Protein AF-A0A8S2DL04-F1 (afdb_monomer)

Solvent-accessible surface area (backbone atoms only — not comparable to full-atom values): 40859 Å² total; per-residue (Å²): 112,76,73,66,74,73,72,70,82,90,78,88,75,96,74,98,77,87,83,86,64,68,66,62,54,50,51,50,52,52,52,53,51,53,51,52,54,52,54,53,57,69,63,68,76,79,78,85,86,90,77,90,86,86,89,85,89,82,87,86,84,92,84,82,91,87,90,90,87,79,90,90,74,87,80,88,84,87,83,90,81,90,86,80,87,82,92,84,90,87,78,89,78,91,78,89,85,78,92,87,80,89,79,88,88,79,88,88,86,88,81,89,84,90,82,88,82,88,86,83,88,82,92,86,86,88,84,88,90,82,91,80,90,82,92,87,90,85,88,90,88,86,84,90,87,88,87,92,79,94,74,87,81,74,82,76,82,76,87,74,77,80,76,74,65,74,46,57,68,41,47,37,36,76,43,90,58,68,36,15,45,42,25,48,36,35,68,74,29,34,59,56,75,44,52,71,66,60,46,42,52,44,54,49,53,39,44,75,42,42,34,32,30,39,37,47,31,40,54,33,57,73,35,31,23,33,34,46,51,19,52,41,52,64,72,68,63,63,61,75,90,70,48,40,42,34,38,29,49,41,48,66,60,84,56,86,69,31,33,47,52,40,53,66,22,52,55,53,44,48,52,54,42,29,61,40,27,72,40,81,52,34,50,30,42,26,39,53,50,76,47,97,90,45,61,62,64,51,38,39,53,38,56,34,46,40,33,78,67,56,44,19,78,44,37,25,40,14,73,58,53,64,64,58,54,50,47,42,37,48,49,12,66,76,69,77,48,58,50,59,44,31,40,41,36,72,36,26,97,94,40,50,60,60,66,75,64,54,39,53,69,47,33,74,74,74,32,36,15,29,34,29,32,49,38,35,60,82,50,57,46,52,58,69,50,74,94,45,83,46,82,88,38,66,48,57,40,92,92,24,58,70,50,37,52,50,50,72,35,74,66,28,46,57,49,47,56,53,46,58,58,48,38,57,52,16,58,75,68,76,43,50,41,44,21,48,39,44,25,57,49,59,61,41,76,72,46,33,22,42,32,43,73,63,91,48,63,66,54,45,55,52,51,62,56,11,65,69,49,43,69,73,66,38,58,75,57,46,43,68,65,49,72,48,62,95,84,58,48,69,68,53,51,54,51,34,42,54,54,49,44,68,66,28,30,43,92,78,31,77,95,44,42,69,62,20,45,52,49,35,51,54,38,47,55,29,45,56,41,64,63,39,74,65,49,28,53,50,39,73,75,40,42,70,60,54,43,42,70,46,51,82,68,74,89,76,66,86,67,78,79,58,71,65,69,79,38,82,83,63,38,67,56,92,34,70,46,89,53,4,41,31,42,44,50,29,54,47,55,50,53,53,48,52,57,31,55,77,53,49,99,61,95,70,87,73,86,74,67,55,66,51,52,85,84,54,51,54,82,82,32,46,49,54,22,51,64,47,46,65,65,47,71,76,60,52,79,50,73,83,58,45,88,54,69,58,82,77,38,92,44,80,66,52,22,52,49,34,53,49,49,28,45,51,39,25,57,47,54,49,47,54,52,28,71,68,73,81

Organism: NCBI:txid1234261

Sequence (678 aa):
MAQFFHSYPKYHGNNFTRYTNEYEMQKQCTQYINEQLKQQRNKCSHVTSYSLSSELKLPVPFQTITSIHKTLSSSYLTKSTDTSLPIGLLSHSDSLNNHKHFQLFSNHVQTAQVASNDNIYFHVIPSASTLAGTIVPLPPSSSTPTATTTLTTYNTFDQQSSRTMACFHKNLGRNGLRVSQFGLGTWVTFGGQISDDAAEELITTAYENGINLFDTAEVYAAGKAEITLGKVLKKKKWRRSSYIVCTKLYWGGKAETEKGLSRKHIIEGLRASLERLQLEYVDIVFANKPDPTVPMEEIVRSFTQVINMNMTFYWGTSRWSPMEIMEAYSVARQFNLIPPICEQAEYHLFQRDKVEVHLPEIFSKIGIGTMTWSPLACGLLSGKYDDGVPLHSRAALKGYGWLKDKILNEEGRKQQEKLRELALIASKLDCTLAQLAIAWCLKNENVHCVLLGVSSVEQLYENLNSIQRLSNIVMRCHYDVLGVTETANNAELTKAYRKLALQWHPDKNLDQIQEAKKRFLEIQAAYEVLTDPRERAWYDQHRDVMLKRGDGGDYQDDVINIYPFFTASCYQGYNDSENGFYTVYDNLFKRITEQDLSSNSTDKVIDIPCFGKSDSDYEQAIGPFYAYWTNYCTLRSYVWVEEHDTRDATDRRVRRLMEQENKKARDKAKKERNDEIR

Nearest PDB structures (foldseek):
  3eb4-assembly1_A  TM=9.921E-01  e=8.378E-46  Rattus norvegicus
  3eb3-assembly1_A  TM=9.921E-01  e=1.223E-45  Rattus norvegicus
  7wf3-assembly1_C  TM=9.874E-01  e=1.143E-43  Homo sapiens
  8hw0-assembly1_A  TM=9.859E-01  e=7.431E-36  Devosia
  6ci1-assembly1_H  TM=9.772E-01  e=9.290E-33  Rattus norvegicus

pLDDT: mean 71.5, std 26.98, range [21.56, 98.94]

InterPro domains:
  IPR001623 DnaJ domain [PF00226] (478-540)
  IPR001623 DnaJ domain [PR00625] (479-497)
  IPR001623 DnaJ domain [PR00625] (497-512)
  IPR001623 DnaJ domain [PR00625] (515-535)
  IPR001623 DnaJ domain [PR00625] (535-554)
  IPR001623 DnaJ domain [PS50076] (477-543)
  IPR001623 DnaJ domain [SM00271] (476-535)
  IPR001623 DnaJ domain [cd06257] (477-532)
  IPR005399 Potassium channel, voltage-dependent, beta subunit, KCNAB-related [PR01577] (276-286)
  IPR005399 Potassium channel, voltage-dependent, beta subunit, KCNAB-related [PR01577] (327-346)
  IPR005399 Potassium channel, voltage-dependent, beta subunit, KCNAB-related [PR01577] (372-378)
  IPR005399 Potassium channel, voltage-dependent, beta subunit, KCNAB-related [PR01577] (400-412)
  IPR005399 Potassium channel, voltage-dependent, beta subunit, KCNAB-related [PR01577] (426-438)
  IPR005399 Potassium channel, voltage-dependent, beta subunit, KCNAB-related [PR01577] (439-452)
  IPR005399 Potassium channel, voltage-dependent, beta subunit, KCNAB-related [PTHR43150] (151-474)
  IPR005400 Potassium channel, voltage-dependent, beta subunit, KCNAB1 [PR01578] (386-399)
  IPR005400 Potassium channel, voltage-dependent, beta subunit, KCNAB1 [PR01578] (413-428)
  IPR005400 Potassium channel, voltage-dependent, beta subunit, KCNAB1 [PR01578] (453-463)
  IPR005983 Potassium channel, voltage-dependent, beta subunit, KCNAB [TIGR01293] (169-473)
  IPR023210 NADP-dependent oxidoreductase domain [PF00248] (183-467)

Foldseek 3Di:
DVVVVVPDDDDDDDDDDDDDDVVVVVVVVVVVVVVVVVVVVVVVPPDDDDDDDDDDDDDDDDDDDDDDDDDDDDDDDDDDDDDDDDDDDDDDDYDDDDDDDDDDDDDDDDDDDDDDDDDDDDDDDDDDDDDDDDDDDDDDDDDDDDDDDDDDDDDDDDDDDDPQQAFDWDDQFPDPDIFGQAAAELACAALHLADLVQVLVQVVLCVSSPGQHYEEECPRNNLRSLLSQLVSCVVVVPDPVRHAYEYEFAANDDDPQCGHQALSNLVVRLVSSCVSSVHQAGAEYEHQAHHPPDDLLRNQVSQQVCCVVVNYVFYAYEHDFLVSLVVNVVSCVVVVTGHHQEYEYEDWPPDHCCPPPGCPVVSVVPRHAYEYEPLCVQVLQQLPALVHDDCSGPCNDPPNVVVSCCCPDPVVNVSSVVSVVLQVVCVVLVAGSLLVSLLVCSLPVRHNYYHDYDNGVVSVVNNSCSVVSLVVQQQDQLCVLLVHDLPDDLVSLVVSLVVQLVVLPLVVCVVPNPVSVVSNVSSVVSSVQCNDPVSSVVCVVCVCVRNCVSPVDDDPPPPPPCVVVVDPVQADDCFCPCRHPQNSVQVVVVVLVVVQVVQDDDPPPDDAAGCDGPPDDCVPGVVSNCVDQLVDFRNHQQLVQQPDDLVPQPDPVSSVVSVVVSVVSRVVVRVVVSVVRD

Mean predicted aligned error: 21.55 Å

Structure (mmCIF, N/CA/C/O backbone):
data_AF-A0A8S2DL04-F1
#
_entry.id   AF-A0A8S2DL04-F1
#
loop_
_atom_site.group_PDB
_atom_site.id
_atom_site.type_symbol
_atom_site.label_atom_id
_atom_site.label_alt_id
_atom_site.label_comp_id
_atom_site.label_asym_id
_atom_site.label_entity_id
_atom_site.label_seq_id
_atom_site.pdbx_PDB_ins_code
_atom_site.Cartn_x
_atom_site.Cartn_y
_atom_site.Cartn_z
_atom_site.occupancy
_atom_site.B_iso_or_equiv
_atom_site.auth_seq_id
_atom_site.auth_comp_id
_atom_site.auth_asym_id
_atom_site.auth_atom_id
_atom_site.pdbx_PDB_model_num
ATOM 1 N N . MET A 1 1 ? -19.534 -20.051 -30.043 1.00 33.03 1 MET A N 1
ATOM 2 C CA . MET A 1 1 ? -19.130 -21.475 -30.101 1.00 33.03 1 MET A CA 1
ATOM 3 C C . MET A 1 1 ? -20.268 -22.425 -29.745 1.00 33.03 1 MET A C 1
ATOM 5 O O . MET A 1 1 ? -20.576 -23.248 -30.589 1.00 33.03 1 MET A O 1
ATOM 9 N N . ALA A 1 2 ? -20.939 -22.305 -28.589 1.00 32.12 2 ALA A N 1
ATOM 10 C CA . ALA A 1 2 ? -22.003 -23.243 -28.172 1.00 32.12 2 ALA A CA 1
ATOM 11 C C . ALA A 1 2 ? -23.079 -23.548 -29.248 1.00 32.12 2 ALA A C 1
ATOM 13 O O . ALA A 1 2 ? -23.412 -24.706 -29.470 1.00 32.12 2 ALA A O 1
ATOM 14 N N . GLN A 1 3 ? -23.551 -22.540 -29.994 1.00 33.97 3 GLN A N 1
ATOM 15 C CA . GLN A 1 3 ? -24.534 -22.726 -31.080 1.00 33.97 3 GLN A CA 1
ATOM 16 C C . GLN A 1 3 ? -24.021 -23.530 -32.298 1.00 33.97 3 GLN A C 1
ATOM 18 O O . GLN A 1 3 ? -24.827 -24.092 -33.035 1.00 33.97 3 GLN A O 1
ATOM 23 N N . PHE A 1 4 ? -22.703 -23.616 -32.513 1.00 37.56 4 PHE A N 1
ATOM 24 C CA . PHE A 1 4 ? -22.109 -24.363 -33.635 1.00 37.56 4 PHE A CA 1
ATOM 25 C C . PHE A 1 4 ? -22.164 -25.881 -33.401 1.00 37.56 4 PHE A C 1
ATOM 27 O O . PHE A 1 4 ? -22.441 -26.645 -34.319 1.00 37.56 4 PHE A O 1
ATOM 34 N N . PHE A 1 5 ? -21.993 -26.323 -32.151 1.00 40.88 5 PHE A N 1
ATOM 35 C CA . PHE A 1 5 ? -22.109 -27.739 -31.782 1.00 40.88 5 PHE A CA 1
ATOM 36 C C . PHE A 1 5 ? -23.557 -28.250 -31.752 1.00 40.88 5 PHE A C 1
ATOM 38 O O . PHE A 1 5 ? -23.777 -29.456 -31.778 1.00 40.88 5 PHE A O 1
ATOM 45 N N . HIS A 1 6 ? -24.548 -27.355 -31.723 1.00 38.03 6 HIS A N 1
ATOM 46 C CA . HIS A 1 6 ? -25.963 -27.720 -31.602 1.00 38.03 6 HIS A CA 1
ATOM 47 C C . HIS A 1 6 ? -26.675 -27.960 -32.950 1.00 38.03 6 HIS A C 1
ATOM 49 O O . HIS A 1 6 ? -27.868 -28.249 -32.964 1.00 38.03 6 HIS A O 1
ATOM 55 N N . SER A 1 7 ? -25.976 -27.806 -34.082 1.00 36.38 7 SER A N 1
ATOM 56 C CA . SER A 1 7 ? -26.577 -27.789 -35.429 1.00 36.38 7 SER A CA 1
ATOM 57 C C . SER A 1 7 ? -26.006 -28.817 -36.423 1.00 36.38 7 SER A C 1
ATOM 59 O O . SER A 1 7 ? -26.417 -28.827 -37.582 1.00 36.38 7 SER A O 1
ATOM 61 N N . TYR A 1 8 ? -25.127 -29.730 -35.987 1.00 32.91 8 TYR A N 1
ATOM 62 C CA . TYR A 1 8 ? -24.640 -30.839 -36.823 1.00 32.91 8 TYR A CA 1
ATOM 63 C C . TYR A 1 8 ? -25.466 -32.129 -36.621 1.00 32.91 8 TYR A C 1
ATOM 65 O O . TYR A 1 8 ? -25.632 -32.572 -35.482 1.00 32.91 8 TYR A O 1
ATOM 73 N N . PRO A 1 9 ? -25.986 -32.763 -37.693 1.00 35.41 9 PRO A N 1
ATOM 74 C CA . PRO A 1 9 ? -26.847 -33.939 -37.577 1.00 35.41 9 PRO A CA 1
ATOM 75 C C . PRO A 1 9 ? -26.069 -35.216 -37.225 1.00 35.41 9 PRO A C 1
ATOM 77 O O . PRO A 1 9 ? -24.991 -35.482 -37.757 1.00 35.41 9 PRO A O 1
ATOM 80 N N . LYS A 1 10 ? -26.666 -36.053 -36.365 1.00 39.06 10 LYS A N 1
ATOM 81 C CA . LYS A 1 10 ? -26.153 -37.384 -36.005 1.00 39.06 10 LYS A CA 1
ATOM 82 C C . LYS A 1 10 ? -26.121 -38.308 -37.229 1.00 39.06 10 LYS A C 1
ATOM 84 O O . LYS A 1 10 ? -27.174 -38.746 -37.685 1.00 39.06 10 LYS A O 1
ATOM 89 N N . TYR A 1 11 ? -24.930 -38.693 -37.683 1.00 27.62 11 TYR A N 1
ATOM 90 C CA . TYR A 1 11 ? -24.753 -39.884 -38.517 1.00 27.62 11 TYR A CA 1
ATOM 91 C C . TYR A 1 11 ? -24.357 -41.076 -37.639 1.00 27.62 11 TYR A C 1
ATOM 93 O O . TYR A 1 11 ? -23.286 -41.089 -37.036 1.00 27.62 11 TYR A O 1
ATOM 101 N N . HIS A 1 12 ? -25.233 -42.080 -37.568 1.00 34.00 12 HIS A N 1
ATOM 102 C CA . HIS A 1 12 ? -24.894 -43.395 -37.024 1.00 34.00 12 HIS A CA 1
ATOM 103 C C . HIS A 1 12 ? -24.076 -44.185 -38.055 1.00 34.00 12 HIS A C 1
ATOM 105 O O . HIS A 1 12 ? -24.469 -44.270 -39.216 1.00 34.00 12 HIS A O 1
ATOM 111 N N . GLY A 1 13 ? -22.981 -44.814 -37.626 1.00 28.06 13 GLY A N 1
ATOM 112 C CA . GLY A 1 13 ? -22.209 -45.734 -38.464 1.00 28.06 13 GLY A CA 1
ATOM 113 C C . GLY A 1 13 ? -20.837 -46.043 -37.872 1.00 28.06 13 GLY A C 1
ATOM 114 O O . GLY A 1 13 ? -20.024 -45.144 -37.686 1.00 28.06 13 GLY A O 1
ATOM 115 N N . ASN A 1 14 ? -20.581 -47.316 -37.566 1.00 36.84 14 ASN A N 1
ATOM 116 C CA . ASN A 1 14 ? -19.308 -47.774 -37.007 1.00 36.84 14 ASN A CA 1
ATOM 117 C C . ASN A 1 14 ? -18.129 -47.453 -37.939 1.00 36.84 14 ASN A C 1
ATOM 119 O O . ASN A 1 14 ? -18.107 -47.951 -39.060 1.00 36.84 14 ASN A O 1
ATOM 123 N N . ASN A 1 15 ? -17.127 -46.719 -37.440 1.00 27.81 15 ASN A N 1
ATOM 124 C CA . ASN A 1 15 ? -15.701 -47.015 -37.645 1.00 27.81 15 ASN A CA 1
ATOM 125 C C . ASN A 1 15 ? -14.818 -46.089 -36.791 1.00 27.81 15 ASN A C 1
ATOM 127 O O . ASN A 1 15 ? -14.624 -44.916 -37.099 1.00 27.81 15 ASN A O 1
ATOM 131 N N . PHE A 1 16 ? -14.241 -46.639 -35.722 1.00 36.97 16 PHE A N 1
ATOM 132 C CA . PHE A 1 16 ? -13.226 -45.965 -34.912 1.00 36.97 16 PHE A CA 1
ATOM 133 C C . PHE A 1 16 ? -11.864 -46.056 -35.622 1.00 36.97 16 PHE A C 1
ATOM 135 O O . PHE A 1 16 ? -11.156 -47.050 -35.469 1.00 36.97 16 PHE A O 1
ATOM 142 N N . THR A 1 17 ? -11.466 -45.051 -36.413 1.00 32.38 17 THR A N 1
ATOM 143 C CA . THR A 1 17 ? -10.036 -44.815 -36.719 1.00 32.38 17 THR A CA 1
ATOM 144 C C . THR A 1 17 ? -9.734 -43.446 -37.343 1.00 32.38 17 THR A C 1
ATOM 146 O O . THR A 1 17 ? -10.449 -42.975 -38.218 1.00 32.38 17 THR A O 1
ATOM 149 N N . ARG A 1 18 ? -8.559 -42.918 -36.962 1.00 32.44 18 ARG A N 1
ATOM 150 C CA . ARG A 1 18 ? -7.833 -41.722 -37.448 1.00 32.44 18 ARG A CA 1
ATOM 151 C C . ARG A 1 18 ? -8.293 -40.333 -36.975 1.00 32.44 18 ARG A C 1
ATOM 153 O O . ARG A 1 18 ? -9.427 -39.904 -37.126 1.00 32.44 18 ARG A O 1
ATOM 160 N N . TYR A 1 19 ? -7.294 -39.639 -36.432 1.00 35.19 19 TYR A N 1
ATOM 161 C CA . TYR A 1 19 ? -7.301 -38.287 -35.886 1.00 35.19 19 TYR A CA 1
ATOM 162 C C . TYR A 1 19 ? -7.031 -37.202 -36.949 1.00 35.19 19 TYR A C 1
ATOM 164 O O . TYR A 1 19 ? -6.568 -37.487 -38.052 1.00 35.19 19 TYR A O 1
ATOM 172 N N . THR A 1 20 ? -7.193 -35.948 -36.503 1.00 41.56 20 THR A N 1
ATOM 173 C CA . THR A 1 20 ? -6.526 -34.713 -36.975 1.00 41.56 20 THR A CA 1
ATOM 174 C C . THR A 1 20 ? -6.777 -34.233 -38.408 1.00 41.56 20 THR A C 1
ATOM 176 O O . THR A 1 20 ? -6.097 -34.646 -39.341 1.00 41.56 20 THR A O 1
ATOM 179 N N . ASN A 1 21 ? -7.576 -33.163 -38.524 1.00 40.56 21 ASN A N 1
ATOM 180 C CA . ASN A 1 21 ? -7.092 -31.948 -39.189 1.00 40.56 21 ASN A CA 1
ATOM 181 C C . ASN A 1 21 ? -7.724 -30.679 -38.573 1.00 40.56 21 ASN A C 1
ATOM 183 O O . ASN A 1 21 ? -8.775 -30.205 -38.998 1.00 40.56 21 ASN A O 1
ATOM 187 N N . GLU A 1 22 ? -7.076 -30.142 -37.539 1.00 42.78 22 GLU A N 1
ATOM 188 C CA . GLU A 1 22 ? -7.532 -28.976 -36.763 1.00 42.78 22 GLU A CA 1
ATOM 189 C C . GLU A 1 22 ? -7.658 -27.700 -37.622 1.00 42.78 22 GLU A C 1
ATOM 191 O O . GLU A 1 22 ? -8.554 -26.881 -37.413 1.00 42.78 22 GLU A O 1
ATOM 196 N N . TYR A 1 23 ? -6.829 -27.597 -38.667 1.00 41.47 23 TYR A N 1
ATOM 197 C CA . TYR A 1 23 ? -6.848 -26.527 -39.666 1.00 41.47 23 TYR A CA 1
ATOM 198 C C . TYR A 1 23 ? -8.182 -26.437 -40.421 1.00 41.47 23 TYR A C 1
ATOM 200 O O . TYR A 1 23 ? -8.726 -25.349 -40.611 1.00 41.47 23 TYR A O 1
ATOM 208 N N . GLU A 1 24 ? -8.756 -27.577 -40.813 1.00 48.69 24 GLU A N 1
ATOM 209 C CA . GLU A 1 24 ? -9.993 -27.582 -41.600 1.00 48.69 24 GLU A CA 1
ATOM 210 C C . GLU A 1 24 ? -11.218 -27.272 -40.719 1.00 48.69 24 GLU A C 1
ATOM 212 O O . GLU A 1 24 ? -12.177 -26.653 -41.182 1.00 48.69 24 GLU A O 1
ATOM 217 N N . MET A 1 25 ? -11.136 -27.577 -39.416 1.00 47.91 25 MET A N 1
ATOM 218 C CA . MET A 1 25 ? -12.103 -27.124 -38.411 1.00 47.91 25 MET A CA 1
ATOM 219 C C . MET A 1 25 ? -12.042 -25.599 -38.217 1.00 47.91 25 MET A C 1
ATOM 221 O O . MET A 1 25 ? -13.078 -24.933 -38.228 1.00 47.91 25 MET A O 1
ATOM 225 N N . GLN A 1 26 ? -10.836 -25.024 -38.099 1.00 46.25 26 GLN A N 1
ATOM 226 C CA . GLN A 1 26 ? -10.651 -23.568 -38.016 1.00 46.25 26 GLN A CA 1
ATOM 227 C C . GLN A 1 26 ? -11.202 -22.864 -39.259 1.00 46.25 26 GLN A C 1
ATOM 229 O O . GLN A 1 26 ? -11.947 -21.895 -39.134 1.00 46.25 26 GLN A O 1
ATOM 234 N N . LYS A 1 27 ? -10.914 -23.391 -40.451 1.00 54.50 27 LYS A N 1
ATOM 235 C CA . LYS A 1 27 ? -11.396 -22.864 -41.732 1.00 54.50 27 LYS A CA 1
ATOM 236 C C . LYS A 1 27 ? -12.926 -22.857 -41.821 1.00 54.50 27 LYS A C 1
ATOM 238 O O . LYS A 1 27 ? -13.498 -21.826 -42.171 1.00 54.50 27 LYS A O 1
ATOM 243 N N . GLN A 1 28 ? -13.595 -23.947 -41.428 1.00 52.25 28 GLN A N 1
ATOM 244 C CA . GLN A 1 28 ? -15.063 -24.011 -41.365 1.00 52.25 28 GLN A CA 1
ATOM 245 C C . GLN A 1 28 ? -15.648 -23.029 -40.334 1.00 52.25 28 GLN A C 1
ATOM 247 O O . GLN A 1 28 ? -16.600 -22.311 -40.646 1.00 52.25 28 GLN A O 1
ATOM 252 N N . CYS A 1 29 ? -15.049 -22.918 -39.144 1.00 46.91 29 CYS A N 1
ATOM 253 C CA . CYS A 1 29 ? -15.437 -21.924 -38.137 1.00 46.91 29 CYS A CA 1
ATOM 254 C C . CYS A 1 29 ? -15.291 -20.482 -38.653 1.00 46.91 29 CYS A C 1
ATOM 256 O O . CYS A 1 29 ? -16.207 -19.675 -38.491 1.00 46.91 29 CYS A O 1
ATOM 258 N N . THR A 1 30 ? -14.181 -20.148 -39.317 1.00 55.09 30 THR A N 1
ATOM 259 C CA . THR A 1 30 ? -13.961 -18.827 -39.928 1.00 55.09 30 THR A CA 1
ATOM 260 C C . THR A 1 30 ? -14.984 -18.537 -41.026 1.00 55.09 30 THR A C 1
ATOM 262 O O . THR A 1 30 ? -15.490 -17.418 -41.117 1.00 55.09 30 THR A O 1
ATOM 265 N N . GLN A 1 31 ? -15.333 -19.533 -41.842 1.00 55.84 31 GLN A N 1
ATOM 266 C CA . GLN A 1 31 ? -16.331 -19.394 -42.902 1.00 55.84 31 GLN A CA 1
ATOM 267 C C . GLN A 1 31 ? -17.732 -19.130 -42.319 1.00 55.84 31 GLN A C 1
ATOM 269 O O . GLN A 1 31 ? -18.379 -18.159 -42.710 1.00 55.84 31 GLN A O 1
ATOM 274 N N . TYR A 1 32 ? -18.137 -19.892 -41.296 1.00 53.44 32 TYR A N 1
ATOM 275 C CA . TYR A 1 32 ? -19.399 -19.699 -40.572 1.00 53.44 32 TYR A CA 1
ATOM 276 C C . TYR A 1 32 ? -19.493 -18.318 -39.898 1.00 53.44 32 TYR A C 1
ATOM 278 O O . TYR A 1 32 ? -20.500 -17.623 -40.035 1.00 53.44 32 TYR A O 1
ATOM 286 N N . ILE A 1 33 ? -18.432 -17.872 -39.213 1.00 52.84 33 ILE A N 1
ATOM 287 C CA . ILE A 1 33 ? -18.383 -16.542 -38.578 1.00 52.84 33 ILE A CA 1
ATOM 288 C C . ILE A 1 33 ? -18.547 -15.429 -39.624 1.00 52.84 33 ILE A C 1
ATOM 290 O O . ILE A 1 33 ? -19.311 -14.487 -39.408 1.00 52.84 33 ILE A O 1
ATOM 294 N N . ASN A 1 34 ? -17.888 -15.549 -40.779 1.00 56.09 34 ASN A N 1
ATOM 295 C CA . ASN A 1 34 ? -18.002 -14.568 -41.858 1.00 56.09 34 ASN A CA 1
ATOM 296 C C . ASN A 1 34 ? -19.414 -14.509 -42.465 1.00 56.09 34 ASN A C 1
ATOM 298 O O . ASN A 1 34 ? -19.890 -13.415 -42.774 1.00 56.09 34 ASN A O 1
ATOM 302 N N . GLU A 1 35 ? -20.120 -15.636 -42.594 1.00 61.12 35 GLU A N 1
ATOM 303 C CA . GLU A 1 35 ? -21.521 -15.636 -43.037 1.00 61.12 35 GLU A CA 1
ATOM 304 C C . GLU A 1 35 ? -22.463 -15.002 -42.006 1.00 61.12 35 GLU A C 1
ATOM 306 O O . GLU A 1 35 ? -23.306 -14.181 -42.377 1.00 61.12 35 GLU A O 1
ATOM 311 N N . GLN A 1 36 ? -22.279 -15.285 -40.714 1.00 58.19 36 GLN A N 1
ATOM 312 C CA . GLN A 1 36 ? -23.066 -14.660 -39.644 1.00 58.19 36 GLN A CA 1
ATOM 313 C C . GLN A 1 36 ? -22.851 -13.138 -39.583 1.00 58.19 36 GLN A C 1
ATOM 315 O O . GLN A 1 36 ? -23.815 -12.378 -39.477 1.00 58.19 36 GLN A O 1
ATOM 320 N N . LEU A 1 37 ? -21.612 -12.662 -39.753 1.00 52.47 37 LEU A N 1
ATOM 321 C CA . LEU A 1 37 ? -21.303 -11.229 -39.864 1.00 52.47 37 LEU A CA 1
ATOM 322 C C . LEU A 1 37 ? -21.933 -10.583 -41.112 1.00 52.47 37 LEU A C 1
ATOM 324 O O . LEU A 1 37 ? -22.337 -9.418 -41.075 1.00 52.47 37 LEU A O 1
ATOM 328 N N . LYS A 1 38 ? -22.066 -11.334 -42.212 1.00 58.38 38 LYS A N 1
ATOM 329 C CA . LYS A 1 38 ? -22.737 -10.882 -43.441 1.00 58.38 38 LYS A CA 1
ATOM 330 C C . LYS A 1 38 ? -24.256 -10.769 -43.248 1.00 58.38 38 LYS A C 1
ATOM 332 O O . LYS A 1 38 ? -24.848 -9.778 -43.669 1.00 58.38 38 LYS A O 1
ATOM 337 N N . GLN A 1 39 ? -24.876 -11.720 -42.545 1.00 53.50 39 GLN A N 1
ATOM 338 C CA . GLN A 1 39 ? -26.296 -11.655 -42.173 1.00 53.50 39 GLN A CA 1
ATOM 339 C C . GLN A 1 39 ? -26.592 -10.528 -41.168 1.00 53.50 39 GLN A C 1
ATOM 341 O O . GLN A 1 39 ? -27.602 -9.841 -41.308 1.00 53.50 39 GLN A O 1
ATOM 346 N N . GLN A 1 40 ? -25.705 -10.291 -40.196 1.00 46.62 40 GLN A N 1
ATOM 347 C CA . GLN A 1 40 ? -25.783 -9.155 -39.264 1.00 46.62 40 GLN A CA 1
ATOM 348 C C . GLN A 1 40 ? -25.725 -7.809 -40.007 1.00 46.62 40 GLN A C 1
ATOM 350 O O . GLN A 1 40 ? -26.590 -6.958 -39.805 1.00 46.62 40 GLN A O 1
ATOM 355 N N . ARG A 1 41 ? -24.778 -7.633 -40.943 1.00 46.00 41 ARG A N 1
ATOM 356 C CA . ARG A 1 41 ? -24.684 -6.411 -41.768 1.00 46.00 41 ARG A CA 1
ATOM 357 C C . ARG A 1 41 ? -25.958 -6.121 -42.566 1.00 46.00 41 ARG A C 1
ATOM 359 O O . ARG A 1 41 ? -26.381 -4.971 -42.602 1.00 46.00 41 ARG A O 1
ATOM 366 N N . ASN A 1 42 ? -26.598 -7.148 -43.125 1.00 45.66 42 ASN A N 1
ATOM 367 C CA . ASN A 1 42 ? -27.855 -6.998 -43.868 1.00 45.66 42 ASN A CA 1
ATOM 368 C C . ASN A 1 42 ? -29.079 -6.701 -42.975 1.00 45.66 42 ASN A C 1
ATOM 370 O O . ASN A 1 42 ? -30.114 -6.289 -43.490 1.00 45.66 42 ASN A O 1
ATOM 374 N N . LYS A 1 43 ? -28.991 -6.897 -41.650 1.00 44.66 43 LYS A N 1
ATOM 375 C CA . LYS A 1 43 ? -30.048 -6.496 -40.699 1.00 44.66 43 LYS A CA 1
ATOM 376 C C . LYS A 1 43 ? -29.929 -5.032 -40.263 1.00 44.66 43 LYS A C 1
ATOM 378 O O . LYS A 1 43 ? -30.946 -4.411 -39.972 1.00 44.66 43 LYS A O 1
ATOM 383 N N . CYS A 1 44 ? -28.726 -4.455 -40.267 1.00 37.44 44 CYS A N 1
ATOM 384 C CA . CYS A 1 44 ? -28.509 -3.057 -39.874 1.00 37.44 44 CYS A CA 1
ATOM 385 C C . CYS A 1 44 ? -28.832 -2.025 -40.974 1.00 37.44 44 CYS A C 1
ATOM 387 O O . CYS A 1 44 ? -28.818 -0.830 -40.701 1.00 37.44 44 CYS A O 1
ATOM 389 N N . SER A 1 45 ? -29.147 -2.446 -42.204 1.00 37.00 45 SER A N 1
ATOM 390 C CA . SER A 1 45 ? -29.443 -1.553 -43.340 1.00 37.00 45 SER A CA 1
ATOM 391 C C . SER A 1 45 ? -30.897 -1.043 -43.418 1.00 37.00 45 SER A C 1
ATOM 393 O O . SER A 1 45 ? -31.295 -0.486 -44.440 1.00 37.00 45 SER A O 1
ATOM 395 N N . HIS A 1 46 ? -31.705 -1.227 -42.367 1.00 36.94 46 HIS A N 1
ATOM 396 C CA . HIS A 1 46 ? -33.133 -0.868 -42.337 1.00 36.94 46 HIS A CA 1
ATOM 397 C C . HIS A 1 46 ? -33.539 0.028 -41.150 1.00 36.94 46 HIS A C 1
ATOM 399 O O . HIS A 1 46 ? -34.605 -0.143 -40.565 1.00 36.94 46 HIS A O 1
ATOM 405 N N . VAL A 1 47 ? -32.721 1.036 -40.829 1.00 31.05 47 VAL A N 1
ATOM 406 C CA . VAL A 1 47 ? -33.154 2.192 -40.022 1.00 31.05 47 VAL A CA 1
ATOM 407 C C . VAL A 1 47 ? -32.673 3.479 -40.694 1.00 31.05 47 VAL A C 1
ATOM 409 O O . VAL A 1 47 ? -31.473 3.694 -40.848 1.00 31.05 47 VAL A O 1
ATOM 412 N N . THR A 1 48 ? -33.609 4.333 -41.110 1.00 28.91 48 THR A N 1
ATOM 413 C CA . THR A 1 48 ? -33.337 5.591 -41.825 1.00 28.91 48 THR A CA 1
ATOM 414 C C . THR A 1 48 ? -33.983 6.804 -41.159 1.00 28.91 48 THR A C 1
ATOM 416 O O . THR A 1 48 ? -35.146 6.742 -40.768 1.00 28.91 48 THR A O 1
ATOM 419 N N . SER A 1 49 ? -33.274 7.936 -41.260 1.00 26.33 49 SER A N 1
ATOM 420 C CA . SER A 1 49 ? -33.754 9.336 -41.323 1.00 26.33 49 SER A CA 1
ATOM 421 C C . SER A 1 49 ? -33.933 10.178 -40.038 1.00 26.33 49 SER A C 1
ATOM 423 O O . SER A 1 49 ? -34.381 9.693 -39.008 1.00 26.33 49 SER A O 1
ATOM 425 N N . TYR A 1 50 ? -33.620 11.479 -40.214 1.00 24.41 50 TYR A N 1
ATOM 426 C CA . TYR A 1 50 ? -33.702 12.652 -39.312 1.00 24.41 50 TYR A CA 1
ATOM 427 C C . TYR A 1 50 ? -32.697 12.743 -38.137 1.00 24.41 50 TYR A C 1
ATOM 429 O O . TYR A 1 50 ? -32.533 11.788 -37.393 1.00 24.41 50 TYR A O 1
ATOM 437 N N . SER A 1 51 ? -32.025 13.875 -37.856 1.00 24.22 51 SER A N 1
ATOM 438 C CA . SER A 1 51 ? -31.649 15.068 -38.658 1.00 24.22 51 SER A CA 1
ATOM 439 C C . SER A 1 51 ? -30.585 15.902 -37.902 1.00 24.22 51 SER A C 1
ATOM 441 O O . SER A 1 51 ? -30.571 15.862 -36.680 1.00 24.22 51 SER A O 1
ATOM 443 N N . LEU A 1 52 ? -29.747 16.653 -38.643 1.00 23.92 52 LEU A N 1
ATOM 444 C CA . LEU A 1 52 ? -28.774 17.716 -38.260 1.00 23.92 52 LEU A CA 1
ATOM 445 C C . LEU A 1 52 ? -28.859 18.307 -36.825 1.00 23.92 52 LEU A C 1
ATOM 447 O O . LEU A 1 52 ? -29.949 18.576 -36.338 1.00 23.92 52 LEU A O 1
ATOM 451 N N . SER A 1 53 ? -27.765 18.680 -36.148 1.00 22.33 53 SER A N 1
ATOM 452 C CA . SER A 1 53 ? -26.377 18.994 -36.573 1.00 22.33 53 SER A CA 1
ATOM 453 C C . SER A 1 53 ? -25.356 18.497 -35.501 1.00 22.33 53 SER A C 1
ATOM 455 O O . SER A 1 53 ? -25.759 17.755 -34.613 1.00 22.33 53 SER A O 1
ATOM 457 N N . SER A 1 54 ? -24.036 18.759 -35.496 1.00 24.47 54 SER A N 1
ATOM 458 C CA . SER A 1 54 ? -23.177 19.704 -36.240 1.00 24.47 54 SER A CA 1
ATOM 459 C C . SER A 1 54 ? -21.767 19.139 -36.546 1.00 24.47 54 SER A C 1
ATOM 461 O O . SER A 1 54 ? -21.555 17.931 -36.561 1.00 24.47 54 SER A O 1
ATOM 463 N N . GLU A 1 55 ? -20.804 20.016 -36.856 1.00 24.88 55 GLU A N 1
ATOM 464 C CA . GLU A 1 55 ? -19.446 19.701 -37.325 1.00 24.88 55 GLU A CA 1
ATOM 465 C C . GLU A 1 55 ? -18.404 19.427 -36.221 1.00 24.88 55 GLU A C 1
ATOM 467 O O . GLU A 1 55 ? -18.285 20.207 -35.278 1.00 24.88 55 GLU A O 1
ATOM 472 N N . LEU A 1 56 ? -17.516 18.447 -36.449 1.00 22.73 56 LEU A N 1
ATOM 473 C CA . LEU A 1 56 ? -16.056 18.668 -36.448 1.00 22.73 56 LEU A CA 1
ATOM 474 C C . LEU A 1 56 ? -15.318 17.541 -37.204 1.00 22.73 56 LEU A C 1
ATOM 476 O O . LEU A 1 56 ? -15.825 16.434 -37.358 1.00 22.73 56 LEU A O 1
ATOM 480 N N . LYS A 1 57 ? -14.157 17.874 -37.783 1.00 23.83 57 LYS A N 1
ATOM 481 C CA . LYS A 1 57 ? -13.550 17.183 -38.940 1.00 23.83 57 LYS A CA 1
ATOM 482 C C . LYS A 1 57 ? -12.444 16.193 -38.550 1.00 23.83 57 LYS A C 1
ATOM 484 O O . LYS A 1 57 ? -11.582 16.538 -37.749 1.00 23.83 57 LYS A O 1
ATOM 489 N N . LEU A 1 58 ? -12.368 15.058 -39.253 1.00 23.14 58 LEU A N 1
ATOM 490 C CA . LEU A 1 58 ? -11.141 14.262 -39.434 1.00 23.14 58 LEU A CA 1
ATOM 491 C C . LEU A 1 58 ? -11.030 13.777 -40.898 1.00 23.14 58 LEU A C 1
ATOM 493 O O . LEU A 1 58 ? -12.061 13.472 -41.501 1.00 23.14 58 LEU A O 1
ATOM 497 N N . PRO A 1 59 ? -9.820 13.718 -41.490 1.00 27.34 59 PRO A N 1
ATOM 498 C CA . PRO A 1 59 ? -9.616 13.267 -42.867 1.00 27.34 59 PRO A CA 1
ATOM 499 C C . PRO A 1 59 ? -9.488 11.735 -43.015 1.00 27.34 59 PRO A C 1
ATOM 501 O O . PRO A 1 59 ? -9.109 11.015 -42.096 1.00 27.34 59 PRO A O 1
ATOM 504 N N . VAL A 1 60 ? -9.801 11.274 -44.226 1.00 26.55 60 VAL A N 1
ATOM 505 C CA . VAL A 1 60 ? -9.784 9.892 -44.766 1.00 26.55 60 VAL A CA 1
ATOM 506 C C . VAL A 1 60 ? -8.437 9.583 -45.477 1.00 26.55 60 VAL A C 1
ATOM 508 O O . VAL A 1 60 ? -7.652 10.521 -45.627 1.00 26.55 60 VAL A O 1
ATOM 511 N N . PRO A 1 61 ? -8.169 8.378 -46.055 1.00 35.94 61 PRO A N 1
ATOM 512 C CA . PRO A 1 61 ? -8.788 7.048 -45.887 1.00 35.94 61 PRO A CA 1
ATOM 513 C C . PRO A 1 61 ? -7.790 5.863 -45.727 1.00 35.94 61 PRO A C 1
ATOM 515 O O . PRO A 1 61 ? -6.579 5.983 -45.879 1.00 35.94 61 PRO A O 1
ATOM 518 N N . PHE A 1 62 ? -8.350 4.666 -45.514 1.00 26.23 62 PHE A N 1
ATOM 519 C CA . PHE A 1 62 ? -7.690 3.351 -45.583 1.00 26.23 62 PHE A CA 1
ATOM 520 C C . PHE A 1 62 ? -7.729 2.777 -47.022 1.00 26.23 62 PHE A C 1
ATOM 522 O O . PHE A 1 62 ? -8.821 2.654 -47.573 1.00 26.23 62 PHE A O 1
ATOM 529 N N . GLN A 1 63 ? -6.584 2.383 -47.601 1.00 26.92 63 GLN A N 1
ATOM 530 C CA . GLN A 1 63 ? -6.394 1.517 -48.798 1.00 26.92 63 GLN A CA 1
ATOM 531 C C . GLN A 1 63 ? -4.861 1.364 -48.999 1.00 26.92 63 GLN A C 1
ATOM 533 O O . GLN A 1 63 ? -4.152 2.351 -48.854 1.00 26.92 63 GLN A O 1
ATOM 538 N N . THR A 1 64 ? -4.227 0.209 -49.248 1.00 25.88 64 THR A N 1
ATOM 539 C CA . THR A 1 64 ? -4.662 -1.043 -49.896 1.00 25.88 64 THR A CA 1
ATOM 540 C C . THR A 1 64 ? -3.846 -2.241 -49.373 1.00 25.88 64 THR A C 1
ATOM 542 O O . THR A 1 64 ? -2.625 -2.157 -49.287 1.00 25.88 64 THR A O 1
ATOM 545 N N . ILE A 1 65 ? -4.487 -3.391 -49.113 1.00 25.88 65 ILE A N 1
ATOM 546 C CA . ILE A 1 65 ? -3.803 -4.684 -48.895 1.00 25.88 65 ILE A CA 1
ATOM 547 C C . ILE A 1 65 ? -3.961 -5.539 -50.154 1.00 25.88 65 ILE A C 1
ATOM 549 O O . ILE A 1 65 ? -5.029 -6.108 -50.367 1.00 25.88 65 ILE A O 1
ATOM 553 N N . THR A 1 66 ? -2.912 -5.687 -50.970 1.00 24.36 66 THR A N 1
ATOM 554 C CA . THR A 1 66 ? -2.750 -6.839 -51.885 1.00 24.36 66 THR A CA 1
ATOM 555 C C . THR A 1 66 ? -1.286 -6.970 -52.330 1.00 24.36 66 THR A C 1
ATOM 557 O O . THR A 1 66 ? -0.843 -6.146 -53.123 1.00 24.36 66 THR A O 1
ATOM 560 N N . SER A 1 67 ? -0.558 -7.995 -51.846 1.00 24.62 67 SER A N 1
ATOM 561 C CA . SER A 1 67 ? 0.569 -8.710 -52.517 1.00 24.62 67 SER A CA 1
ATOM 562 C C . SER A 1 67 ? 1.610 -9.307 -51.547 1.00 24.62 67 SER A C 1
ATOM 564 O O . SER A 1 67 ? 2.781 -8.949 -51.594 1.00 24.62 67 SER A O 1
ATOM 566 N N . ILE A 1 68 ? 1.224 -10.290 -50.723 1.00 26.42 68 ILE A N 1
ATOM 567 C CA . ILE A 1 68 ? 2.172 -11.308 -50.222 1.00 26.42 68 ILE A CA 1
ATOM 568 C C . ILE A 1 68 ? 1.510 -12.682 -50.368 1.00 26.42 68 ILE A C 1
ATOM 570 O O . ILE A 1 68 ? 0.905 -13.205 -49.439 1.00 26.42 68 ILE A O 1
ATOM 574 N N . HIS A 1 69 ? 1.572 -13.240 -51.580 1.00 26.88 69 HIS A N 1
ATOM 575 C CA . HIS A 1 69 ? 1.250 -14.648 -51.829 1.00 26.88 69 HIS A CA 1
ATOM 576 C C . HIS A 1 69 ? 1.921 -15.152 -53.120 1.00 26.88 69 HIS A C 1
ATOM 578 O O . HIS A 1 69 ? 1.261 -15.474 -54.106 1.00 26.88 69 HIS A O 1
ATOM 584 N N . LYS A 1 70 ? 3.260 -15.185 -53.124 1.00 26.22 70 LYS A N 1
ATOM 585 C CA . LYS A 1 70 ? 4.093 -15.966 -54.058 1.00 26.22 70 LYS A CA 1
ATOM 586 C C . LYS A 1 70 ? 5.541 -16.031 -53.550 1.00 26.22 70 LYS A C 1
ATOM 588 O O . LYS A 1 70 ? 6.004 -15.099 -52.905 1.00 26.22 70 LYS A O 1
ATOM 593 N N . THR A 1 71 ? 6.221 -17.127 -53.892 1.00 26.22 71 THR A N 1
ATOM 594 C CA . THR A 1 71 ? 7.671 -17.356 -53.711 1.00 26.22 71 THR A CA 1
ATOM 595 C C . THR A 1 71 ? 8.160 -17.735 -52.300 1.00 26.22 71 THR A C 1
ATOM 597 O O . THR A 1 71 ? 9.023 -17.083 -51.726 1.00 26.22 71 THR A O 1
ATOM 600 N N . LEU A 1 72 ? 7.697 -18.886 -51.799 1.00 26.17 72 LEU A N 1
ATOM 601 C CA . LEU A 1 72 ? 8.496 -19.759 -50.920 1.00 26.17 72 LEU A CA 1
ATOM 602 C C . LEU A 1 72 ? 8.450 -21.198 -51.460 1.00 26.17 72 LEU A C 1
ATOM 604 O O . LEU A 1 72 ? 7.604 -21.999 -51.072 1.00 26.17 72 LEU A O 1
ATOM 608 N N . SER A 1 73 ? 9.325 -21.500 -52.422 1.00 24.45 73 SER A N 1
ATOM 609 C CA . SER A 1 73 ? 9.636 -22.847 -52.929 1.00 24.45 73 SER A CA 1
ATOM 610 C C . SER A 1 73 ? 10.882 -22.765 -53.815 1.00 24.45 73 SER A C 1
ATOM 612 O O . SER A 1 73 ? 10.935 -21.890 -54.677 1.00 24.45 73 SER A O 1
ATOM 614 N N . SER A 1 74 ? 11.828 -23.701 -53.641 1.00 25.50 74 SER A N 1
ATOM 615 C CA . SER A 1 74 ? 13.176 -23.716 -54.254 1.00 25.50 74 SER A CA 1
ATOM 616 C C . SER A 1 74 ? 14.126 -22.632 -53.689 1.00 25.50 74 SER A C 1
ATOM 618 O O . SER A 1 74 ? 13.707 -21.497 -53.503 1.00 25.50 74 SER A O 1
ATOM 620 N N . SER A 1 75 ? 15.400 -22.885 -53.359 1.00 25.27 75 SER A N 1
ATOM 621 C CA . SER A 1 75 ? 16.263 -24.069 -53.571 1.00 25.27 75 SER A CA 1
ATOM 622 C C . SER A 1 75 ? 17.315 -24.236 -52.459 1.00 25.27 75 SER A C 1
ATOM 624 O O . SER A 1 75 ? 17.814 -23.255 -51.915 1.00 25.27 75 SER A O 1
ATOM 626 N N . TYR A 1 76 ? 17.710 -25.485 -52.193 1.00 24.44 76 TYR A N 1
ATOM 627 C CA . TYR A 1 76 ? 18.918 -25.850 -51.433 1.00 24.44 76 TYR A CA 1
ATOM 628 C C . TYR A 1 76 ? 20.205 -25.742 -52.292 1.00 24.44 76 TYR A C 1
ATOM 630 O O . TYR A 1 76 ? 20.121 -25.718 -53.517 1.00 24.44 76 TYR A O 1
ATOM 638 N N . LEU A 1 77 ? 21.361 -25.850 -51.608 1.00 26.17 77 LEU A N 1
ATOM 639 C CA . LEU A 1 77 ? 22.726 -26.214 -52.067 1.00 26.17 77 LEU A CA 1
ATOM 640 C C . LEU A 1 77 ? 23.755 -25.121 -52.446 1.00 26.17 77 LEU A C 1
ATOM 642 O O . LEU A 1 77 ? 23.695 -24.510 -53.506 1.00 26.17 77 LEU A O 1
ATOM 646 N N . THR A 1 78 ? 24.857 -25.147 -51.673 1.00 26.39 78 THR A N 1
ATOM 647 C CA . THR A 1 78 ? 26.255 -24.760 -52.008 1.00 26.39 78 THR A CA 1
ATOM 648 C C . THR A 1 78 ? 26.559 -23.260 -52.209 1.00 26.39 78 THR A C 1
ATOM 650 O O . THR A 1 78 ? 25.709 -22.512 -52.658 1.00 26.39 78 THR A O 1
ATOM 653 N N . LYS A 1 79 ? 27.754 -22.734 -51.882 1.00 24.98 79 LYS A N 1
ATOM 654 C CA . LYS A 1 79 ? 29.074 -23.353 -51.603 1.00 24.98 79 LYS A CA 1
ATOM 655 C C . LYS A 1 79 ? 29.928 -22.440 -50.691 1.00 24.98 79 LYS A C 1
ATOM 657 O O . LYS A 1 79 ? 29.644 -21.256 -50.568 1.00 24.98 79 LYS A O 1
ATOM 662 N N . SER A 1 80 ? 30.985 -22.986 -50.092 1.00 24.16 80 SER A N 1
ATOM 663 C CA . SER A 1 80 ? 32.015 -22.259 -49.327 1.00 24.16 80 SER A CA 1
ATOM 664 C C . SER A 1 80 ? 33.044 -21.547 -50.217 1.00 24.16 80 SER A C 1
ATOM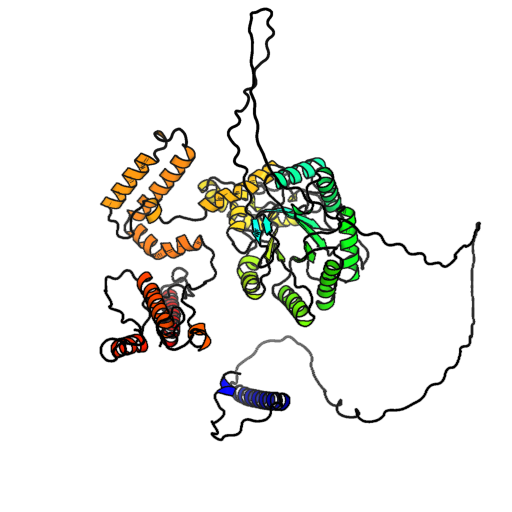 666 O O . SER A 1 80 ? 33.441 -22.150 -51.211 1.00 24.16 80 SER A O 1
ATOM 668 N N . THR A 1 81 ? 33.589 -20.409 -49.766 1.00 26.34 81 THR A N 1
ATOM 669 C CA . THR A 1 81 ? 35.023 -20.035 -49.894 1.00 26.34 81 THR A CA 1
ATOM 670 C C . THR A 1 81 ? 35.364 -18.834 -49.004 1.00 26.34 81 THR A C 1
ATOM 672 O O . THR A 1 81 ? 34.590 -17.881 -48.944 1.00 26.34 81 THR A O 1
ATOM 675 N N . ASP A 1 82 ? 36.542 -18.860 -48.377 1.00 25.16 82 ASP A N 1
ATOM 676 C CA . ASP A 1 82 ? 37.200 -17.702 -47.755 1.00 25.16 82 ASP A CA 1
ATOM 677 C C . ASP A 1 82 ? 37.520 -16.585 -48.762 1.00 25.16 82 ASP A C 1
ATOM 679 O O . ASP A 1 82 ? 37.751 -16.869 -49.938 1.00 25.16 82 ASP A O 1
ATOM 683 N N . THR A 1 83 ? 37.674 -15.336 -48.296 1.00 26.12 83 THR A N 1
ATOM 684 C CA . THR A 1 83 ? 38.901 -14.538 -48.548 1.00 26.12 83 THR A CA 1
ATOM 685 C C . THR A 1 83 ? 38.972 -13.236 -47.737 1.00 26.12 83 THR A C 1
ATOM 687 O O . THR A 1 83 ? 37.978 -12.670 -47.294 1.00 26.12 83 THR A O 1
ATOM 690 N N . SER A 1 84 ? 40.211 -12.798 -47.529 1.00 25.17 84 SER A N 1
ATOM 691 C CA . SER A 1 84 ? 40.695 -11.686 -46.708 1.00 25.17 84 SER A CA 1
ATOM 692 C C . SER A 1 84 ? 40.353 -10.255 -47.168 1.00 25.17 84 SER A C 1
ATOM 694 O O . SER A 1 84 ? 40.247 -9.975 -48.358 1.00 25.17 84 SER A O 1
ATOM 696 N N . LEU A 1 85 ? 40.361 -9.342 -46.182 1.00 24.31 85 LEU A N 1
ATOM 697 C CA . LEU A 1 85 ? 40.829 -7.931 -46.203 1.00 24.31 85 LEU A CA 1
ATOM 698 C C . LEU A 1 85 ? 41.787 -7.546 -47.367 1.00 24.31 85 LEU A C 1
ATOM 700 O O . LEU A 1 85 ? 42.615 -8.385 -47.733 1.00 24.31 85 LEU A O 1
ATOM 704 N N . PRO A 1 86 ? 41.785 -6.278 -47.872 1.00 33.47 86 PRO A N 1
ATOM 705 C CA . PRO A 1 86 ? 42.455 -5.186 -47.127 1.00 33.47 86 PRO A CA 1
ATOM 706 C C . PRO A 1 86 ? 41.975 -3.711 -47.287 1.00 33.47 86 PRO A C 1
ATOM 708 O O . PRO A 1 86 ? 41.503 -3.278 -48.328 1.00 33.47 86 PRO A O 1
ATOM 711 N N . ILE A 1 87 ? 42.206 -2.949 -46.204 1.00 25.25 87 ILE A N 1
ATOM 712 C CA . ILE A 1 87 ? 42.843 -1.608 -46.064 1.00 25.25 87 ILE A CA 1
ATOM 713 C C . ILE A 1 87 ? 42.665 -0.522 -47.158 1.00 25.25 87 ILE A C 1
ATOM 715 O O . ILE A 1 87 ? 43.065 -0.690 -48.304 1.00 25.25 87 ILE A O 1
ATOM 719 N N . GLY A 1 88 ? 42.292 0.685 -46.697 1.00 23.88 88 GLY A N 1
ATOM 720 C CA . GLY A 1 88 ? 42.445 1.992 -47.370 1.00 23.88 88 GLY A CA 1
ATOM 721 C C . GLY A 1 88 ? 41.563 3.042 -46.670 1.00 23.88 88 GLY A C 1
ATOM 722 O O . GLY A 1 88 ? 40.384 3.128 -46.979 1.00 23.88 88 GLY A O 1
ATOM 723 N N . LEU A 1 89 ? 41.940 3.696 -45.564 1.00 23.91 89 LEU A N 1
ATOM 724 C CA . LEU A 1 89 ? 43.066 4.616 -45.325 1.00 23.91 89 LEU A CA 1
ATOM 725 C C . LEU A 1 89 ? 43.003 5.888 -46.196 1.00 23.91 89 LEU A C 1
ATOM 727 O O . LEU A 1 89 ? 43.259 5.810 -47.391 1.00 23.91 89 LEU A O 1
ATOM 731 N N . LEU A 1 90 ? 42.669 7.018 -45.548 1.00 24.16 90 LEU A N 1
ATOM 732 C CA . LEU A 1 90 ? 43.005 8.441 -45.792 1.00 24.16 90 LEU A CA 1
ATOM 733 C C . LEU A 1 90 ? 41.828 9.319 -45.284 1.00 24.16 90 LEU A C 1
ATOM 735 O O . LEU A 1 90 ? 40.677 8.961 -45.498 1.00 24.16 90 LEU A O 1
ATOM 739 N N . SER A 1 91 ? 41.995 10.483 -44.649 1.00 23.92 91 SER A N 1
ATOM 740 C CA . SER A 1 91 ? 43.128 11.048 -43.895 1.00 23.92 91 SER A CA 1
ATOM 741 C C . SER A 1 91 ? 42.754 12.431 -43.348 1.00 23.92 91 SER A C 1
ATOM 743 O O . SER A 1 91 ? 42.077 13.164 -44.061 1.00 23.92 91 SER A O 1
ATOM 745 N N . HIS A 1 92 ? 43.381 12.828 -42.232 1.00 26.39 92 HIS A N 1
ATOM 746 C CA . HIS A 1 92 ? 43.694 14.228 -41.888 1.00 26.39 92 HIS A CA 1
ATOM 747 C C . HIS A 1 92 ? 42.500 15.173 -41.565 1.00 26.39 92 HIS A C 1
ATOM 749 O O . HIS A 1 92 ? 41.396 15.018 -42.066 1.00 26.39 92 HIS A O 1
ATOM 755 N N . SER A 1 93 ? 42.638 16.168 -40.684 1.00 25.31 93 SER A N 1
ATOM 756 C CA . SER A 1 93 ? 43.816 16.602 -39.913 1.00 25.31 93 SER A CA 1
ATOM 757 C C . SER A 1 93 ? 43.401 17.524 -38.755 1.00 25.31 93 SER A C 1
ATOM 759 O O . SER A 1 93 ? 42.622 18.443 -38.978 1.00 25.31 93 SER A O 1
ATOM 761 N N . ASP A 1 94 ? 44.032 17.313 -37.593 1.00 25.81 94 ASP A N 1
ATOM 762 C CA . ASP A 1 94 ? 44.760 18.346 -36.833 1.00 25.81 94 ASP A CA 1
ATOM 763 C C . ASP A 1 94 ? 44.003 19.476 -36.085 1.00 25.81 94 ASP A C 1
ATOM 765 O O . ASP A 1 94 ? 43.022 20.027 -36.560 1.00 25.81 94 ASP A O 1
ATOM 769 N N . SER A 1 95 ? 44.461 19.942 -34.908 1.00 26.02 95 SER A N 1
ATOM 770 C CA . SER A 1 95 ? 45.610 19.502 -34.080 1.00 26.02 95 SER A CA 1
ATOM 771 C C . SER A 1 95 ? 45.750 20.290 -32.758 1.00 26.02 95 SER A C 1
ATOM 773 O O . SER A 1 95 ? 45.203 21.382 -32.661 1.00 26.02 95 SER A O 1
ATOM 775 N N . LEU A 1 96 ? 46.598 19.771 -31.838 1.00 27.42 96 LEU A N 1
ATOM 776 C CA . LEU A 1 96 ? 47.352 20.482 -30.765 1.00 27.42 96 LEU A CA 1
ATOM 777 C C . LEU A 1 96 ? 46.475 21.175 -29.672 1.00 27.42 96 LEU A C 1
ATOM 779 O O . LEU A 1 96 ? 45.391 21.665 -29.934 1.00 27.42 96 LEU A O 1
ATOM 783 N N . ASN A 1 97 ? 46.841 21.309 -28.391 1.00 26.09 97 ASN A N 1
ATOM 784 C CA . ASN A 1 97 ? 48.012 20.936 -27.581 1.00 26.09 97 ASN A CA 1
ATOM 785 C C . ASN A 1 97 ? 47.614 21.112 -26.078 1.00 26.09 97 ASN A C 1
ATOM 787 O O . ASN A 1 97 ? 46.616 21.769 -25.808 1.00 26.09 97 ASN A O 1
ATOM 791 N N . ASN A 1 98 ? 48.305 20.645 -25.026 1.00 26.38 98 ASN A N 1
ATOM 792 C CA . ASN A 1 98 ? 49.618 20.007 -24.898 1.00 26.38 98 ASN A CA 1
ATOM 793 C C . ASN A 1 98 ? 49.753 19.289 -23.525 1.00 26.38 98 ASN A C 1
ATOM 795 O O . ASN A 1 98 ? 49.200 19.793 -22.558 1.00 26.38 98 ASN A O 1
ATOM 799 N N . HIS A 1 99 ? 50.589 18.235 -23.450 1.00 26.34 99 HIS A N 1
ATOM 800 C CA . HIS A 1 99 ? 51.566 17.913 -22.366 1.00 26.34 99 HIS A CA 1
ATOM 801 C C . HIS A 1 99 ? 51.160 17.915 -20.859 1.00 26.34 99 HIS A C 1
ATOM 803 O O . HIS A 1 99 ? 50.512 18.830 -20.383 1.00 26.34 99 HIS A O 1
ATOM 809 N N . LYS A 1 100 ? 51.605 17.011 -19.959 1.00 26.67 100 LYS A N 1
ATOM 810 C CA . LYS A 1 100 ? 52.783 16.098 -19.809 1.00 26.67 100 LYS A CA 1
ATOM 811 C C . LYS A 1 100 ? 52.532 15.220 -18.537 1.00 26.67 100 LYS A C 1
ATOM 813 O O . LYS A 1 100 ? 51.699 15.626 -17.740 1.00 26.67 100 LYS A O 1
ATOM 818 N N . HIS A 1 101 ? 53.190 14.104 -18.172 1.00 26.58 101 HIS A N 1
ATOM 819 C CA . HIS A 1 101 ? 54.167 13.163 -18.764 1.00 26.58 101 HIS A CA 1
ATOM 820 C C . HIS A 1 101 ? 54.197 11.884 -17.871 1.00 26.58 101 HIS A C 1
ATOM 822 O O . HIS A 1 101 ? 54.301 12.054 -16.666 1.00 26.58 101 HIS A O 1
ATOM 828 N N . PHE A 1 102 ? 54.243 10.670 -18.458 1.00 22.91 102 PHE A N 1
ATOM 829 C CA . PHE A 1 102 ? 54.967 9.448 -17.979 1.00 22.91 102 PHE A CA 1
ATOM 830 C C . PHE A 1 102 ? 54.624 8.814 -16.584 1.00 22.91 102 PHE A C 1
ATOM 832 O O . PHE A 1 102 ? 54.115 9.478 -15.699 1.00 22.91 102 PHE A O 1
ATOM 839 N N . GLN A 1 103 ? 54.851 7.514 -16.300 1.00 25.17 103 GLN A N 1
ATOM 840 C CA . GLN A 1 103 ? 55.548 6.439 -17.039 1.00 25.17 103 GLN A CA 1
ATOM 841 C C . GLN A 1 103 ? 55.039 5.012 -16.681 1.00 25.17 103 GLN A C 1
ATOM 843 O O . GLN A 1 103 ? 54.589 4.784 -15.567 1.00 25.17 103 GLN A O 1
ATOM 848 N N . LEU A 1 104 ? 55.170 4.088 -17.651 1.00 23.06 104 LEU A N 1
ATOM 849 C CA . LEU A 1 104 ? 55.431 2.621 -17.604 1.00 23.06 104 LEU A CA 1
ATOM 850 C C . LEU A 1 104 ? 55.397 1.899 -16.224 1.00 23.06 104 LEU A C 1
ATOM 852 O O . LEU A 1 104 ? 56.027 2.343 -15.274 1.00 23.06 104 LEU A O 1
ATOM 856 N N . PHE A 1 105 ? 54.814 0.697 -16.092 1.00 22.95 105 PHE A N 1
ATOM 857 C CA . PHE A 1 105 ? 55.360 -0.537 -16.697 1.00 22.95 105 PHE A CA 1
ATOM 858 C C . PHE A 1 105 ? 54.325 -1.641 -17.015 1.00 22.95 105 PHE A C 1
ATOM 860 O O . PHE A 1 105 ? 53.137 -1.517 -16.736 1.00 22.95 105 PHE A O 1
ATOM 867 N N . SER A 1 106 ? 54.805 -2.705 -17.669 1.00 22.42 106 SER A N 1
ATOM 868 C CA . SER A 1 106 ? 54.026 -3.669 -18.459 1.00 22.42 106 SER A CA 1
ATOM 869 C C . SER A 1 106 ? 53.888 -5.063 -17.824 1.00 22.42 106 SER A C 1
ATOM 871 O O . SER A 1 106 ? 54.759 -5.471 -17.067 1.00 22.42 106 SER A O 1
ATOM 873 N N . ASN A 1 107 ? 52.839 -5.787 -18.244 1.00 23.36 107 ASN A N 1
ATOM 874 C CA . ASN A 1 107 ? 52.685 -7.249 -18.358 1.00 23.36 107 ASN A CA 1
ATOM 875 C C . ASN A 1 107 ? 53.245 -8.181 -17.265 1.00 23.36 107 ASN A C 1
ATOM 877 O O . ASN A 1 107 ? 54.454 -8.273 -17.098 1.00 23.36 107 ASN A O 1
ATOM 881 N N . HIS A 1 108 ? 52.404 -9.115 -16.798 1.00 25.53 108 HIS A N 1
ATOM 882 C CA . HIS A 1 108 ? 52.625 -10.551 -17.056 1.00 25.53 108 HIS A CA 1
ATOM 883 C C . HIS A 1 108 ? 51.304 -11.340 -16.985 1.00 25.53 108 HIS A C 1
ATOM 885 O O . HIS A 1 108 ? 50.581 -11.281 -15.995 1.00 25.53 108 HIS A O 1
ATOM 891 N N . VAL A 1 109 ? 51.016 -12.102 -18.043 1.00 22.09 109 VAL A N 1
ATOM 892 C CA . VAL A 1 109 ? 50.028 -13.190 -18.059 1.00 22.09 109 VAL A CA 1
ATOM 893 C C . VAL A 1 109 ? 50.817 -14.476 -18.269 1.00 22.09 109 VAL A C 1
ATOM 895 O O . VAL A 1 109 ? 51.586 -14.564 -19.225 1.00 22.09 109 VAL A O 1
ATOM 898 N N . GLN A 1 110 ? 50.615 -15.472 -17.409 1.00 23.78 110 GLN A N 1
ATOM 899 C CA . GLN A 1 110 ? 51.060 -16.846 -17.642 1.00 23.78 110 GLN A CA 1
ATOM 900 C C . GLN A 1 110 ? 49.924 -17.824 -17.339 1.00 23.78 110 GLN A C 1
ATOM 902 O O . GLN A 1 110 ? 49.096 -17.595 -16.458 1.00 23.78 110 GLN A O 1
ATOM 907 N N . THR A 1 111 ? 49.872 -18.891 -18.129 1.00 22.94 111 THR A N 1
ATOM 908 C CA . THR A 1 111 ? 48.799 -19.885 -18.189 1.00 22.94 111 THR A CA 1
ATOM 909 C C . THR A 1 111 ? 49.229 -21.241 -17.624 1.00 22.94 111 THR A C 1
ATOM 911 O O . THR A 1 111 ? 50.384 -21.625 -17.771 1.00 22.94 111 THR A O 1
ATOM 914 N N . ALA A 1 112 ? 48.237 -21.996 -17.122 1.00 21.56 112 ALA A N 1
ATOM 915 C CA . ALA A 1 112 ? 48.275 -23.428 -16.759 1.00 21.56 112 ALA A CA 1
ATOM 916 C C . ALA A 1 112 ? 49.139 -23.791 -15.519 1.00 21.56 112 ALA A C 1
ATOM 918 O O . ALA A 1 112 ? 50.207 -23.241 -15.312 1.00 21.56 112 ALA A O 1
ATOM 919 N N . GLN A 1 113 ? 48.735 -24.696 -14.618 1.00 22.69 113 GLN A N 1
ATOM 920 C CA . GLN A 1 113 ? 48.249 -26.061 -14.870 1.00 22.69 113 GLN A CA 1
ATOM 921 C C . GLN A 1 113 ? 47.315 -26.630 -13.772 1.00 22.69 113 GLN A C 1
ATOM 923 O O . GLN A 1 113 ? 47.036 -26.004 -12.755 1.00 22.69 113 GLN A O 1
ATOM 928 N N . VAL A 1 114 ? 46.830 -27.848 -14.038 1.00 22.95 114 VAL A N 1
ATOM 929 C CA . VAL A 1 114 ? 45.931 -28.690 -13.231 1.00 22.95 114 VAL A CA 1
ATOM 930 C C . VAL A 1 114 ? 46.642 -29.329 -12.030 1.00 22.95 114 VAL A C 1
ATOM 932 O O . VAL A 1 114 ? 47.737 -29.862 -12.192 1.00 22.95 114 VAL A O 1
ATOM 935 N N . ALA A 1 115 ? 45.961 -29.416 -10.881 1.00 23.05 115 ALA A N 1
ATOM 936 C CA . ALA A 1 115 ? 46.178 -30.474 -9.889 1.00 23.05 115 ALA A CA 1
ATOM 937 C C . ALA A 1 115 ? 44.879 -30.771 -9.114 1.00 23.05 115 ALA A C 1
ATOM 939 O O . ALA A 1 115 ? 44.158 -29.859 -8.712 1.00 23.05 115 ALA A O 1
ATOM 940 N N . SER A 1 116 ? 44.586 -32.056 -8.931 1.00 24.95 116 SER A N 1
ATOM 941 C CA . SER A 1 116 ? 43.482 -32.591 -8.127 1.00 24.95 116 SER A CA 1
ATOM 942 C C . SER A 1 116 ? 43.755 -32.495 -6.623 1.00 24.95 116 SER A C 1
ATOM 944 O O . SER A 1 116 ? 44.915 -32.498 -6.215 1.00 24.95 116 SER A O 1
ATOM 946 N N . ASN A 1 117 ? 42.700 -32.538 -5.803 1.00 25.83 117 ASN A N 1
ATOM 947 C CA . ASN A 1 117 ? 42.550 -33.589 -4.785 1.00 25.83 117 ASN A CA 1
ATOM 948 C C . ASN A 1 117 ? 41.167 -33.552 -4.122 1.00 25.83 117 ASN A C 1
ATOM 950 O O . ASN A 1 117 ? 40.677 -32.496 -3.723 1.00 25.83 117 ASN A O 1
ATOM 954 N N . ASP A 1 118 ? 40.576 -34.735 -3.976 1.00 26.12 118 ASP A N 1
ATOM 955 C CA . ASP A 1 118 ? 39.381 -34.981 -3.177 1.00 26.12 118 ASP A CA 1
ATOM 956 C C . ASP A 1 118 ? 39.651 -34.799 -1.676 1.00 26.12 118 ASP A C 1
ATOM 958 O O . ASP A 1 118 ? 40.766 -35.025 -1.202 1.00 26.12 118 ASP A O 1
ATOM 962 N N . ASN A 1 119 ? 38.598 -34.506 -0.907 1.00 25.62 119 ASN A N 1
ATOM 963 C CA . ASN A 1 119 ? 38.350 -35.221 0.348 1.00 25.62 119 ASN A CA 1
ATOM 964 C C . ASN A 1 119 ? 36.887 -35.085 0.799 1.00 25.62 119 ASN A C 1
ATOM 966 O O . ASN A 1 119 ? 36.304 -34.003 0.800 1.00 25.62 119 ASN A O 1
ATOM 970 N N . ILE A 1 120 ? 36.312 -36.224 1.181 1.00 22.84 120 ILE A N 1
ATOM 971 C CA . ILE A 1 120 ? 34.938 -36.416 1.670 1.00 22.84 120 ILE A CA 1
ATOM 972 C C . ILE A 1 120 ? 35.001 -36.680 3.195 1.00 22.84 120 ILE A C 1
ATOM 974 O O . ILE A 1 120 ? 36.088 -36.915 3.719 1.00 22.84 120 ILE A O 1
ATOM 978 N N . TYR A 1 121 ? 33.832 -36.711 3.859 1.00 24.06 121 TYR A N 1
ATOM 979 C CA . TYR A 1 121 ? 33.534 -37.258 5.205 1.00 24.06 121 TYR A CA 1
ATOM 980 C C . TYR A 1 121 ? 33.480 -36.243 6.370 1.00 24.06 121 TYR A C 1
ATOM 982 O O . TYR A 1 121 ? 34.251 -35.294 6.404 1.00 24.06 121 TYR A O 1
ATOM 990 N N . PHE A 1 122 ? 32.598 -36.376 7.377 1.00 24.66 122 PHE A N 1
ATOM 991 C CA . PHE A 1 122 ? 31.470 -37.311 7.611 1.00 24.66 122 PHE A CA 1
ATOM 992 C C . PHE A 1 122 ? 30.397 -36.626 8.499 1.00 24.66 122 PHE A C 1
ATOM 994 O O . PHE A 1 122 ? 30.715 -35.739 9.287 1.00 24.66 122 PHE A O 1
ATOM 1001 N N . HIS A 1 123 ? 29.137 -37.078 8.431 1.00 22.06 123 HIS A N 1
ATOM 1002 C CA . HIS A 1 123 ? 28.089 -36.743 9.414 1.00 22.06 123 HIS A CA 1
ATOM 1003 C C . HIS A 1 123 ? 28.282 -37.515 10.732 1.00 22.06 123 HIS A C 1
ATOM 1005 O O . HIS A 1 123 ? 28.519 -38.720 10.689 1.00 22.06 123 HIS A O 1
ATOM 1011 N N . VAL A 1 124 ? 28.036 -36.874 11.885 1.00 23.92 124 VAL A N 1
ATOM 1012 C CA . VAL A 1 124 ? 27.775 -37.558 13.170 1.00 23.92 124 VAL A CA 1
ATOM 1013 C C . VAL A 1 124 ? 26.644 -36.853 13.933 1.00 23.92 124 VAL A C 1
ATOM 1015 O O . VAL A 1 124 ? 26.613 -35.629 14.033 1.00 23.92 124 VAL A O 1
ATOM 1018 N N . ILE A 1 125 ? 25.714 -37.650 14.464 1.00 25.62 125 ILE A N 1
ATOM 1019 C CA . ILE A 1 125 ? 24.583 -37.269 15.330 1.00 25.62 125 ILE A CA 1
ATOM 1020 C C . ILE A 1 125 ? 24.943 -37.632 16.783 1.00 25.62 125 ILE A C 1
ATOM 1022 O O . ILE A 1 125 ? 25.648 -38.622 16.985 1.00 25.62 125 ILE A O 1
ATOM 1026 N N . PRO A 1 126 ? 24.400 -36.936 17.798 1.00 27.92 126 PRO A N 1
ATOM 1027 C CA . PRO A 1 126 ? 24.052 -37.630 19.040 1.00 27.92 126 PRO A CA 1
ATOM 1028 C C . PRO A 1 126 ? 22.606 -37.397 19.511 1.00 27.92 126 PRO A C 1
ATOM 1030 O O . PRO A 1 126 ? 22.025 -36.324 19.355 1.00 27.92 126 PRO A O 1
ATOM 1033 N N . SER A 1 127 ? 22.042 -38.448 20.108 1.00 23.62 127 SER A N 1
ATOM 1034 C CA . SER A 1 127 ? 20.700 -38.535 20.698 1.00 23.62 127 SER A CA 1
ATOM 1035 C C . SER A 1 127 ? 20.695 -38.306 22.226 1.00 23.62 127 SER A C 1
ATOM 1037 O O . SER A 1 127 ? 21.738 -38.090 22.835 1.00 23.62 127 SER A O 1
ATOM 1039 N N . ALA A 1 128 ? 19.504 -38.323 22.838 1.00 26.44 128 ALA A N 1
ATOM 1040 C CA . ALA A 1 128 ? 19.204 -37.805 24.185 1.00 26.44 128 ALA A CA 1
ATOM 1041 C C . ALA A 1 128 ? 19.470 -38.757 25.390 1.00 26.44 128 ALA A C 1
ATOM 1043 O O . ALA A 1 128 ? 19.942 -39.875 25.202 1.00 26.44 128 ALA A O 1
ATOM 1044 N N . SER A 1 129 ? 19.032 -38.309 26.592 1.00 26.16 129 SER A N 1
ATOM 1045 C CA . SER A 1 129 ? 18.954 -38.949 27.943 1.00 26.16 129 SER A CA 1
ATOM 1046 C C . SER A 1 129 ? 20.100 -38.622 28.941 1.00 26.16 129 SER A C 1
ATOM 1048 O O . SER A 1 129 ? 21.234 -38.487 28.503 1.00 26.16 129 SER A O 1
ATOM 1050 N N . THR A 1 130 ? 19.933 -38.469 30.280 1.00 26.27 130 THR A N 1
ATOM 1051 C CA . THR A 1 130 ? 18.755 -38.291 31.189 1.00 26.27 130 THR A CA 1
ATOM 1052 C C . THR A 1 130 ? 19.199 -37.877 32.635 1.00 26.27 130 THR A C 1
ATOM 1054 O O . THR A 1 130 ? 20.251 -38.314 33.075 1.00 26.27 130 THR A O 1
ATOM 1057 N N . LEU A 1 1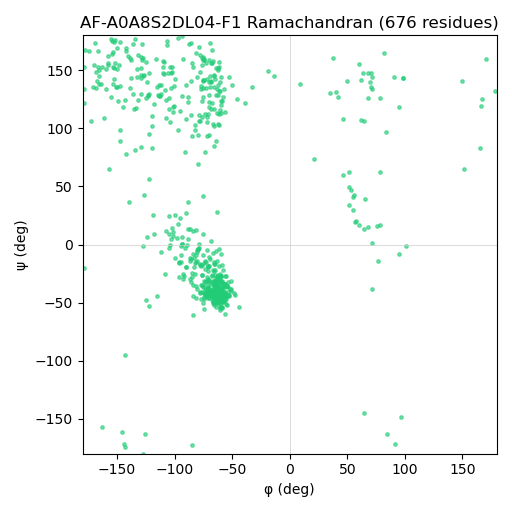31 ? 18.374 -37.083 33.360 1.00 27.42 131 LEU A N 1
ATOM 1058 C CA . LEU A 1 131 ? 18.246 -36.824 34.839 1.00 27.42 131 LEU A CA 1
ATOM 1059 C C . LEU A 1 131 ? 19.451 -36.643 35.816 1.00 27.42 131 LEU A C 1
ATOM 1061 O O . LEU A 1 131 ? 20.212 -37.576 36.040 1.00 27.42 131 LEU A O 1
ATOM 1065 N N . ALA A 1 132 ? 19.433 -35.527 36.581 1.00 26.25 132 ALA A N 1
ATOM 1066 C CA . ALA A 1 132 ? 19.441 -35.395 38.075 1.00 26.25 132 ALA A CA 1
ATOM 1067 C C . ALA A 1 132 ? 19.749 -33.918 38.477 1.00 26.25 132 ALA A C 1
ATOM 1069 O O . ALA A 1 132 ? 20.649 -33.322 37.902 1.00 26.25 132 ALA A O 1
ATOM 1070 N N . GLY A 1 133 ? 18.947 -33.199 39.286 1.00 24.25 133 GLY A N 1
ATOM 1071 C CA . GLY A 1 133 ? 19.047 -33.100 40.765 1.00 24.25 133 GLY A CA 1
ATOM 1072 C C . GLY A 1 133 ? 20.317 -32.341 41.231 1.00 24.25 133 GLY A C 1
ATOM 1073 O O . GLY A 1 133 ? 21.405 -32.785 40.904 1.00 24.25 133 GLY A O 1
ATOM 1074 N N . THR A 1 134 ? 20.323 -31.277 42.059 1.00 26.95 134 THR A N 1
ATOM 1075 C CA . THR A 1 134 ? 19.714 -31.193 43.411 1.00 26.95 134 THR A CA 1
ATOM 1076 C C . THR A 1 134 ? 19.960 -29.804 44.087 1.00 26.95 134 THR A C 1
ATOM 1078 O O . THR A 1 134 ? 21.105 -29.379 44.158 1.00 26.95 134 THR A O 1
ATOM 1081 N N . ILE A 1 135 ? 18.905 -29.175 44.647 1.00 27.72 135 ILE A N 1
ATOM 1082 C CA . ILE A 1 135 ? 18.809 -28.272 45.848 1.00 27.72 135 ILE A CA 1
ATOM 1083 C C . ILE A 1 135 ? 19.549 -26.899 45.950 1.00 27.72 135 ILE A C 1
ATOM 1085 O O . ILE A 1 135 ? 20.709 -26.722 45.601 1.00 27.72 135 ILE A O 1
ATOM 1089 N N . VAL A 1 136 ? 18.823 -25.938 46.554 1.00 32.25 136 VAL A N 1
ATOM 1090 C CA . VAL A 1 136 ? 19.175 -24.552 46.962 1.00 32.25 136 VAL A CA 1
ATOM 1091 C C . VAL A 1 136 ? 19.405 -24.455 48.485 1.00 32.25 136 VAL A C 1
ATOM 1093 O O . VAL A 1 136 ? 18.729 -25.172 49.224 1.00 32.25 136 VAL A O 1
ATOM 1096 N N . PRO A 1 137 ? 20.231 -23.507 48.983 1.00 30.36 137 PRO A N 1
ATOM 1097 C CA . PRO A 1 137 ? 20.009 -22.945 50.325 1.00 30.36 137 PRO A CA 1
ATOM 1098 C C . PRO A 1 137 ? 20.075 -21.398 50.441 1.00 30.36 137 PRO A C 1
ATOM 1100 O O . PRO A 1 137 ? 20.824 -20.716 49.747 1.00 30.36 137 PRO A O 1
ATOM 1103 N N . LEU A 1 138 ? 19.314 -20.878 51.411 1.00 27.12 138 LEU A N 1
ATOM 1104 C CA . LEU A 1 138 ? 19.276 -19.518 51.993 1.00 27.12 138 LEU A CA 1
ATOM 1105 C C . LEU A 1 138 ? 19.018 -19.691 53.515 1.00 27.12 138 LEU A C 1
ATOM 1107 O O . LEU A 1 138 ? 18.509 -20.747 53.894 1.00 27.12 138 LEU A O 1
ATOM 1111 N N . PRO A 1 139 ? 19.133 -18.658 54.374 1.00 42.97 139 PRO A N 1
ATOM 1112 C CA . PRO A 1 139 ? 20.217 -17.689 54.586 1.00 42.97 139 PRO A CA 1
ATOM 1113 C C . PRO A 1 139 ? 20.638 -17.679 56.091 1.00 42.97 139 PRO A C 1
ATOM 1115 O O . PRO A 1 139 ? 20.268 -18.585 56.838 1.00 42.97 139 PRO A O 1
ATOM 1118 N N . PRO A 1 140 ? 21.357 -16.649 56.586 1.00 32.94 140 PRO A N 1
ATOM 1119 C CA . PRO A 1 140 ? 21.076 -16.160 57.948 1.00 32.94 140 PRO A CA 1
ATOM 1120 C C . PRO A 1 140 ? 21.037 -14.617 58.088 1.00 32.94 140 PRO A C 1
ATOM 1122 O O . PRO A 1 140 ? 21.329 -13.874 57.154 1.00 32.94 140 PRO A O 1
ATOM 1125 N N . SER A 1 141 ? 20.641 -14.142 59.275 1.00 27.75 141 SER A N 1
ATOM 1126 C CA . SER A 1 141 ? 20.180 -12.772 59.585 1.00 27.75 141 SER A CA 1
ATOM 1127 C C . SER A 1 141 ? 20.889 -12.117 60.788 1.00 27.75 141 SER A C 1
ATOM 1129 O O . SER A 1 141 ? 21.061 -12.825 61.777 1.00 27.75 141 SER A O 1
ATOM 1131 N N . SER A 1 142 ? 21.124 -10.783 60.793 1.00 25.98 142 SER A N 1
ATOM 1132 C CA . SER A 1 142 ? 21.093 -9.924 62.020 1.00 25.98 142 SER A CA 1
ATOM 1133 C C . SER A 1 142 ? 21.369 -8.401 61.821 1.00 25.98 142 SER A C 1
ATOM 1135 O O . SER A 1 142 ? 22.455 -8.021 61.398 1.00 25.98 142 SER A O 1
ATOM 1137 N N . SER A 1 143 ? 20.403 -7.5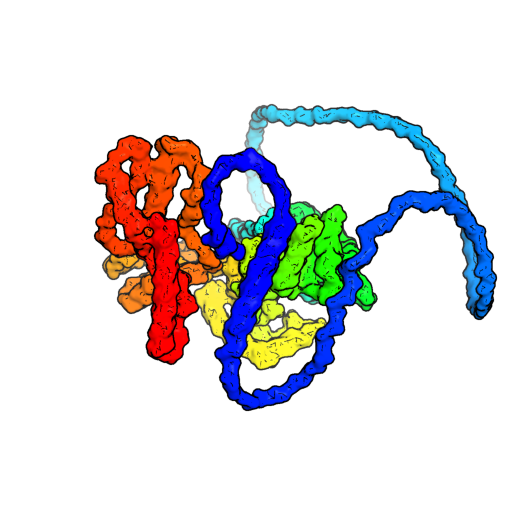52 62.224 1.00 26.92 143 SER A N 1
ATOM 1138 C CA . SER A 1 143 ? 20.492 -6.246 62.957 1.00 26.92 143 SER A CA 1
ATOM 1139 C C . SER A 1 143 ? 21.481 -5.081 62.617 1.00 26.92 143 SER A C 1
ATOM 1141 O O . SER A 1 143 ? 22.636 -5.128 63.021 1.00 26.92 143 SER A O 1
ATOM 1143 N N . THR A 1 144 ? 20.933 -3.975 62.051 1.00 23.75 144 THR A N 1
ATOM 1144 C CA . THR A 1 144 ? 20.895 -2.525 62.500 1.00 23.75 144 THR A CA 1
ATOM 1145 C C . THR A 1 144 ? 22.072 -1.797 63.209 1.00 23.75 144 THR A C 1
ATOM 1147 O O . THR A 1 144 ? 22.762 -2.445 63.988 1.00 23.75 144 THR A O 1
ATOM 1150 N N . PRO A 1 145 ? 22.142 -0.426 63.229 1.00 37.81 145 PRO A N 1
ATOM 1151 C CA . PRO A 1 145 ? 21.599 0.644 62.344 1.00 37.81 145 PRO A CA 1
ATOM 1152 C C . PRO A 1 145 ? 22.697 1.661 61.864 1.00 37.81 145 PRO A C 1
ATOM 1154 O O . PRO A 1 145 ? 23.863 1.513 62.215 1.00 37.81 145 PRO A O 1
ATOM 1157 N N . THR A 1 146 ? 22.432 2.712 61.057 1.00 23.56 146 THR A N 1
ATOM 1158 C CA . THR A 1 146 ? 22.217 4.138 61.479 1.00 23.56 146 THR A CA 1
ATOM 1159 C C . THR A 1 146 ? 22.172 5.080 60.238 1.00 23.56 146 THR A C 1
ATOM 1161 O O . THR A 1 146 ? 22.760 4.749 59.215 1.00 23.56 146 THR A O 1
ATOM 1164 N N . ALA A 1 147 ? 21.582 6.282 60.383 1.00 25.36 147 ALA A N 1
ATOM 1165 C CA . ALA A 1 147 ? 21.767 7.518 59.579 1.00 25.36 147 ALA A CA 1
ATOM 1166 C C . ALA A 1 147 ? 20.986 7.731 58.251 1.00 25.36 147 ALA A C 1
ATOM 1168 O O . ALA A 1 147 ? 21.407 7.393 57.151 1.00 25.36 147 ALA A O 1
ATOM 1169 N N . THR A 1 148 ? 19.884 8.465 58.409 1.00 23.34 148 THR A N 1
ATOM 1170 C CA . THR A 1 148 ? 19.087 9.267 57.465 1.00 23.34 148 THR A CA 1
ATOM 1171 C C . THR A 1 148 ? 19.831 9.970 56.313 1.00 23.34 148 THR A C 1
ATOM 1173 O O . THR A 1 148 ? 20.757 10.741 56.550 1.00 23.34 148 THR A O 1
ATOM 1176 N N . THR A 1 149 ? 19.285 9.897 55.091 1.00 23.98 149 THR A N 1
ATOM 1177 C CA . THR A 1 149 ? 19.181 11.041 54.153 1.00 23.98 149 THR A CA 1
ATOM 1178 C C . THR A 1 149 ? 17.950 10.850 53.259 1.00 23.98 149 THR A C 1
ATOM 1180 O O . THR A 1 149 ? 17.676 9.749 52.791 1.00 23.98 149 THR A O 1
ATOM 1183 N N . THR A 1 150 ? 17.171 11.913 53.060 1.00 25.73 150 THR A N 1
ATOM 1184 C CA . THR A 1 150 ? 15.896 11.907 52.326 1.00 25.73 150 THR A CA 1
ATOM 1185 C C . THR A 1 150 ? 16.083 11.834 50.810 1.00 25.73 150 THR A C 1
ATOM 1187 O O . THR A 1 150 ? 16.713 12.720 50.235 1.00 25.73 150 THR A O 1
ATOM 1190 N N . LEU A 1 151 ? 15.436 10.865 50.156 1.00 24.19 151 LEU A N 1
ATOM 1191 C CA . LEU A 1 151 ? 15.194 10.872 48.712 1.00 24.19 151 LEU A CA 1
ATOM 1192 C C . LEU A 1 151 ? 13.717 10.605 48.418 1.00 24.19 151 LEU A C 1
ATOM 1194 O O . LEU A 1 151 ? 13.119 9.664 48.935 1.00 24.19 151 LEU A O 1
ATOM 1198 N N . THR A 1 152 ? 13.140 11.468 47.587 1.00 24.52 152 THR A N 1
ATOM 1199 C CA . THR A 1 152 ? 11.735 11.456 47.184 1.00 24.52 152 THR A CA 1
ATOM 1200 C C . THR A 1 152 ? 11.451 10.240 46.302 1.00 24.52 152 THR A C 1
ATOM 1202 O O . THR A 1 152 ? 12.004 10.126 45.208 1.00 24.52 152 THR A O 1
ATOM 1205 N N . THR A 1 153 ? 10.589 9.327 46.750 1.00 23.72 153 THR A N 1
ATOM 1206 C CA . THR A 1 153 ? 10.205 8.151 45.960 1.00 23.72 153 THR A CA 1
ATOM 1207 C C . THR A 1 153 ? 9.302 8.545 44.798 1.00 23.72 153 THR A C 1
ATOM 1209 O O . THR A 1 153 ? 8.133 8.876 44.990 1.00 23.72 153 THR A O 1
ATOM 1212 N N . TYR A 1 154 ? 9.835 8.454 43.580 1.00 23.00 154 TYR A N 1
ATOM 1213 C CA . TYR A 1 154 ? 9.009 8.311 42.386 1.00 23.00 154 TYR A CA 1
ATOM 1214 C C . TYR A 1 154 ? 8.260 6.979 42.470 1.00 23.00 154 TYR A C 1
ATOM 1216 O O . TYR A 1 154 ? 8.880 5.938 42.688 1.00 23.00 154 TYR A O 1
ATOM 1224 N N . ASN A 1 155 ? 6.939 7.010 42.283 1.00 26.03 155 ASN A N 1
ATOM 1225 C CA . ASN A 1 155 ? 6.138 5.793 42.208 1.00 26.03 155 ASN A CA 1
ATOM 1226 C C . ASN A 1 155 ? 6.597 4.950 41.012 1.00 26.03 155 ASN A C 1
ATOM 1228 O O . ASN A 1 155 ? 6.401 5.332 39.857 1.00 26.03 155 ASN A O 1
ATOM 1232 N N . THR A 1 156 ? 7.187 3.791 41.296 1.00 22.83 156 THR A N 1
ATOM 1233 C CA . THR A 1 156 ? 7.401 2.732 40.312 1.00 22.83 156 THR A CA 1
ATOM 1234 C C . THR A 1 156 ? 6.051 2.296 39.757 1.00 22.83 156 THR A C 1
ATOM 1236 O O . THR A 1 156 ? 5.239 1.735 40.492 1.00 22.83 156 THR A O 1
ATOM 1239 N N . PHE A 1 157 ? 5.811 2.559 38.469 1.00 26.41 157 PHE A N 1
ATOM 1240 C CA . PHE A 1 157 ? 4.674 1.982 37.758 1.00 26.41 157 PHE A CA 1
ATOM 1241 C C . PHE A 1 157 ? 4.790 0.459 37.798 1.00 26.41 157 PHE A C 1
ATOM 1243 O O . PHE A 1 157 ? 5.781 -0.107 37.335 1.00 26.41 157 PHE A O 1
ATOM 1250 N N . ASP A 1 158 ? 3.781 -0.180 38.383 1.00 24.36 158 ASP A N 1
ATOM 1251 C CA . ASP A 1 158 ? 3.737 -1.626 38.541 1.00 24.36 158 ASP A CA 1
ATOM 1252 C C . ASP A 1 158 ? 3.584 -2.316 37.174 1.00 24.36 158 ASP A C 1
ATOM 1254 O O . ASP A 1 158 ? 2.857 -1.843 36.293 1.00 24.36 158 ASP A O 1
ATOM 1258 N N . GLN A 1 159 ? 4.288 -3.432 36.978 1.00 26.88 159 GLN A N 1
ATOM 1259 C CA . GLN A 1 159 ? 4.367 -4.129 35.692 1.00 26.88 159 GLN A CA 1
ATOM 1260 C C . GLN A 1 159 ? 3.127 -4.998 35.444 1.00 26.88 159 GLN A C 1
ATOM 1262 O O . GLN A 1 159 ? 3.199 -6.228 35.376 1.00 26.88 159 GLN A O 1
ATOM 1267 N N . GLN A 1 160 ? 1.975 -4.367 35.217 1.00 26.86 160 GLN A N 1
ATOM 1268 C CA . GLN A 1 160 ? 0.827 -5.068 34.646 1.00 26.86 160 GLN A CA 1
ATOM 1269 C C . GLN A 1 160 ? 1.081 -5.415 33.174 1.00 26.86 160 GLN A C 1
ATOM 1271 O O . GLN A 1 160 ? 0.827 -4.618 32.277 1.00 26.86 160 GLN A O 1
ATOM 1276 N N . SER A 1 161 ? 1.572 -6.640 32.953 1.00 27.59 161 SER A N 1
ATOM 1277 C CA . SER A 1 161 ? 1.312 -7.506 31.791 1.00 27.59 161 SER A CA 1
ATOM 1278 C C . SER A 1 161 ? 0.818 -6.782 30.524 1.00 27.59 161 SER A C 1
ATOM 1280 O O . SER A 1 161 ? -0.340 -6.928 30.116 1.00 27.59 161 SER A O 1
ATOM 1282 N N . SER A 1 162 ? 1.718 -6.063 29.848 1.00 27.23 162 SER A N 1
ATOM 1283 C CA . SER A 1 162 ? 1.470 -5.582 28.489 1.00 27.23 162 SER A CA 1
ATOM 1284 C C . SER A 1 162 ? 1.256 -6.786 27.568 1.00 27.23 162 SER A C 1
ATOM 1286 O O . SER A 1 162 ? 2.206 -7.473 27.186 1.00 27.23 162 SER A O 1
ATOM 1288 N N . ARG A 1 163 ? -0.004 -7.067 27.208 1.00 35.56 163 ARG A N 1
ATOM 1289 C CA . ARG A 1 163 ? -0.304 -7.915 26.051 1.00 35.56 163 ARG A CA 1
ATOM 1290 C C . ARG A 1 163 ? 0.182 -7.157 24.823 1.00 35.56 163 ARG A C 1
ATOM 1292 O O . ARG A 1 163 ? -0.494 -6.233 24.374 1.00 35.56 163 ARG A O 1
ATOM 1299 N N . THR A 1 164 ? 1.338 -7.555 24.295 1.00 37.44 164 THR A N 1
ATOM 1300 C CA . THR A 1 164 ? 1.876 -7.043 23.033 1.00 37.44 164 THR A CA 1
ATOM 1301 C C . THR A 1 164 ? 0.767 -7.029 21.982 1.00 37.44 164 THR A C 1
ATOM 1303 O O . THR A 1 164 ? 0.122 -8.056 21.753 1.00 37.44 164 THR A O 1
ATOM 1306 N N . MET A 1 165 ? 0.526 -5.868 21.366 1.00 51.44 165 MET A N 1
ATOM 1307 C CA . MET A 1 165 ? -0.440 -5.703 20.278 1.00 51.44 165 MET A CA 1
ATOM 1308 C C . MET A 1 165 ? 0.048 -6.489 19.058 1.00 51.44 165 MET A C 1
ATOM 1310 O O . MET A 1 165 ? 0.743 -5.959 18.198 1.00 51.44 165 MET A O 1
ATOM 1314 N N . ALA A 1 166 ? -0.270 -7.782 19.010 1.00 50.88 166 ALA A N 1
ATOM 1315 C CA . ALA A 1 166 ? 0.172 -8.669 17.947 1.00 50.88 166 ALA A CA 1
ATOM 1316 C C . ALA A 1 166 ? -0.474 -8.252 16.619 1.00 50.88 166 ALA A C 1
ATOM 1318 O O . ALA A 1 166 ? -1.653 -8.519 16.380 1.00 50.88 166 ALA A O 1
ATOM 1319 N N . CYS A 1 167 ? 0.298 -7.596 15.749 1.00 62.38 167 CYS A N 1
ATOM 1320 C CA . CYS A 1 167 ? -0.164 -7.256 14.410 1.00 62.38 167 CYS A CA 1
ATOM 1321 C C . CYS A 1 167 ? -0.528 -8.542 13.647 1.00 62.38 167 CYS A C 1
ATOM 1323 O O . CYS A 1 167 ? 0.289 -9.461 13.516 1.00 62.38 167 CYS A O 1
ATOM 1325 N N . PHE A 1 168 ? -1.762 -8.633 13.148 1.00 77.69 168 PHE A N 1
ATOM 1326 C CA . PHE A 1 168 ? -2.201 -9.807 12.399 1.00 77.69 168 PHE A CA 1
ATOM 1327 C C . PHE A 1 168 ? -1.461 -9.894 11.060 1.00 77.69 168 PHE A C 1
ATOM 1329 O O . PHE A 1 168 ? -1.229 -8.887 10.391 1.00 77.69 168 PHE A O 1
ATOM 1336 N N . HIS A 1 169 ? -1.104 -11.115 10.667 1.00 87.25 169 HIS A N 1
ATOM 1337 C CA . HIS A 1 169 ? -0.363 -11.391 9.439 1.00 87.25 169 HIS A CA 1
ATOM 1338 C C . HIS A 1 169 ? -1.220 -12.190 8.457 1.00 87.25 169 HIS A C 1
ATOM 1340 O O . HIS A 1 169 ? -1.700 -13.270 8.815 1.00 87.25 169 HIS A O 1
ATOM 1346 N N . LYS A 1 170 ? -1.335 -11.735 7.206 1.00 88.19 170 LYS A N 1
ATOM 1347 C CA . LYS A 1 170 ? -2.017 -12.458 6.117 1.00 88.19 170 LYS A CA 1
ATOM 1348 C C . LYS A 1 170 ? -1.144 -12.582 4.869 1.00 88.19 170 LYS A C 1
ATOM 1350 O O . LYS A 1 170 ? -0.171 -11.855 4.702 1.00 88.19 170 LYS A O 1
ATOM 1355 N N . ASN A 1 171 ? -1.462 -13.557 4.024 1.00 93.56 171 ASN A N 1
ATOM 1356 C CA . ASN A 1 171 ? -0.831 -13.736 2.717 1.00 93.56 171 ASN A CA 1
ATOM 1357 C C . ASN A 1 171 ? -1.048 -12.488 1.846 1.00 93.56 171 ASN A C 1
ATOM 1359 O O . ASN A 1 171 ? -2.099 -11.864 1.935 1.00 93.56 171 ASN A O 1
ATOM 1363 N N . LEU A 1 172 ? -0.075 -12.107 1.018 1.00 95.12 172 LEU A N 1
ATOM 1364 C CA . LEU A 1 172 ? -0.216 -10.985 0.090 1.00 95.12 172 LEU A CA 1
ATOM 1365 C C . LEU A 1 172 ? -0.897 -11.460 -1.202 1.00 95.12 172 LEU A C 1
ATOM 1367 O O . LEU A 1 172 ? -0.240 -11.977 -2.109 1.00 95.12 172 LEU A O 1
ATOM 1371 N N . GLY A 1 173 ? -2.223 -11.330 -1.273 1.00 90.44 173 GLY A N 1
ATOM 1372 C CA . GLY A 1 173 ? -3.025 -11.996 -2.302 1.00 90.44 173 GLY A CA 1
ATOM 1373 C C . GLY A 1 173 ? -2.960 -13.519 -2.148 1.00 90.44 173 GLY A C 1
ATOM 1374 O O . GLY A 1 173 ? -2.838 -14.041 -1.041 1.00 90.44 173 GLY A O 1
ATOM 1375 N N . ARG A 1 174 ? -2.968 -14.254 -3.266 1.00 88.75 174 ARG A N 1
ATOM 1376 C CA . ARG A 1 174 ? -2.855 -15.730 -3.276 1.00 88.75 174 ARG A CA 1
ATOM 1377 C C . ARG A 1 174 ? -1.410 -16.250 -3.143 1.00 88.75 174 ARG A C 1
ATOM 1379 O O . ARG A 1 174 ? -1.157 -17.428 -3.380 1.00 88.75 174 ARG A O 1
ATOM 1386 N N . ASN A 1 175 ? -0.454 -15.390 -2.790 1.00 91.12 175 ASN A N 1
ATOM 1387 C CA . ASN A 1 175 ? 0.979 -15.703 -2.770 1.00 91.12 175 ASN A CA 1
ATOM 1388 C C . ASN A 1 175 ? 1.449 -16.185 -1.386 1.00 91.12 175 ASN A C 1
ATOM 1390 O O . ASN A 1 175 ? 0.813 -15.915 -0.369 1.00 91.12 175 ASN A O 1
ATOM 1394 N N . GLY A 1 176 ? 2.592 -16.877 -1.323 1.00 93.88 176 GLY A N 1
ATOM 1395 C CA . GLY A 1 176 ? 3.130 -17.434 -0.070 1.00 93.88 176 GLY A CA 1
ATOM 1396 C C . GLY A 1 176 ? 3.688 -16.405 0.928 1.00 93.88 176 GLY A C 1
ATOM 1397 O O . GLY A 1 176 ? 3.832 -16.716 2.109 1.00 93.88 176 GLY A O 1
ATOM 1398 N N . LEU A 1 177 ? 3.992 -15.182 0.480 1.00 97.31 177 LEU A N 1
ATOM 1399 C CA . LEU A 1 177 ? 4.542 -14.119 1.325 1.00 97.31 177 LEU A CA 1
ATOM 1400 C C . LEU A 1 177 ? 3.488 -13.610 2.322 1.00 97.31 177 LEU A C 1
ATOM 1402 O O . LEU A 1 177 ? 2.427 -13.143 1.908 1.00 97.31 177 LEU A O 1
ATOM 1406 N N . ARG A 1 178 ? 3.781 -13.669 3.629 1.00 96.06 178 ARG A N 1
ATOM 1407 C CA . ARG A 1 178 ? 2.888 -13.172 4.693 1.00 96.06 178 ARG A CA 1
ATOM 1408 C C . ARG A 1 178 ? 3.326 -11.802 5.200 1.00 96.06 178 ARG A C 1
ATOM 1410 O O . ARG A 1 178 ? 4.409 -11.666 5.763 1.00 96.06 178 ARG A O 1
ATOM 1417 N N . VAL A 1 179 ? 2.452 -10.815 5.055 1.00 96.88 179 VAL A N 1
ATOM 1418 C CA . VAL A 1 179 ? 2.662 -9.425 5.476 1.00 96.88 179 VAL A CA 1
ATOM 1419 C C . VAL A 1 179 ? 1.851 -9.114 6.731 1.00 96.88 179 VAL A C 1
ATOM 1421 O O . VAL A 1 179 ? 0.758 -9.654 6.922 1.00 96.88 179 VAL A O 1
ATOM 1424 N N . SER A 1 180 ? 2.374 -8.240 7.585 1.00 95.25 180 SER A N 1
ATOM 1425 C CA . SER A 1 180 ? 1.612 -7.605 8.660 1.00 95.25 180 SER A CA 1
ATOM 1426 C C . SER A 1 180 ? 0.530 -6.673 8.087 1.00 95.25 180 SER A C 1
ATOM 1428 O O . SER A 1 180 ? 0.741 -6.022 7.061 1.00 95.25 180 SER A O 1
ATOM 1430 N N . GLN A 1 181 ? -0.627 -6.574 8.754 1.00 92.94 181 GLN A N 1
ATOM 1431 C CA . GLN A 1 181 ? -1.732 -5.681 8.352 1.00 92.94 181 GLN A CA 1
ATOM 1432 C C . GLN A 1 181 ? -1.309 -4.210 8.220 1.00 92.94 181 GLN A C 1
ATOM 1434 O O . GLN A 1 181 ? -1.894 -3.472 7.428 1.00 92.94 181 GLN A O 1
ATOM 1439 N N . PHE A 1 182 ? -0.279 -3.793 8.955 1.00 96.12 182 PHE A N 1
ATOM 1440 C CA . PHE A 1 182 ? 0.400 -2.516 8.764 1.00 96.12 182 PHE A CA 1
ATOM 1441 C C . PHE A 1 182 ? 1.792 -2.710 8.183 1.00 96.12 182 PHE A C 1
ATOM 1443 O O . PHE A 1 182 ? 2.484 -3.668 8.523 1.00 96.12 182 PHE A O 1
ATOM 1450 N N . GLY A 1 183 ? 2.220 -1.755 7.367 1.00 97.38 183 GLY A N 1
ATOM 1451 C CA . GLY A 1 183 ? 3.611 -1.570 6.971 1.00 97.38 183 GLY A CA 1
ATOM 1452 C C . GLY A 1 183 ? 4.056 -0.148 7.293 1.00 97.38 183 GLY A C 1
ATOM 1453 O O . GLY A 1 183 ? 3.222 0.751 7.404 1.00 97.38 183 GLY A O 1
ATOM 1454 N N . LEU A 1 184 ? 5.360 0.074 7.438 1.00 98.19 184 LEU A N 1
ATOM 1455 C CA . LEU A 1 184 ? 5.926 1.405 7.662 1.00 98.19 184 LEU A CA 1
ATOM 1456 C C . LEU A 1 184 ? 6.515 1.953 6.355 1.00 98.19 184 LEU A C 1
ATOM 1458 O O . LEU A 1 184 ? 7.500 1.426 5.840 1.00 98.19 184 LEU A O 1
ATOM 1462 N N . GLY A 1 185 ? 5.913 3.019 5.824 1.00 96.62 185 GLY A N 1
ATOM 1463 C CA . GLY A 1 185 ? 6.392 3.721 4.635 1.00 96.62 185 GLY A CA 1
ATOM 1464 C C . GLY A 1 185 ? 7.359 4.856 4.979 1.00 96.62 185 GLY A C 1
ATOM 1465 O O . GLY A 1 185 ? 7.102 5.651 5.884 1.00 96.62 185 GLY A O 1
ATOM 1466 N N . THR A 1 186 ? 8.450 4.983 4.222 1.00 94.25 186 THR A N 1
ATOM 1467 C CA . THR A 1 186 ? 9.517 5.964 4.494 1.00 94.25 186 THR A CA 1
ATOM 1468 C C . THR A 1 186 ? 9.337 7.329 3.810 1.00 94.25 186 THR A C 1
ATOM 1470 O O . THR A 1 186 ? 10.147 8.240 4.005 1.00 94.25 186 THR A O 1
ATOM 1473 N N . TRP A 1 187 ? 8.288 7.497 2.993 1.00 92.62 187 TRP A N 1
ATOM 1474 C CA . TRP A 1 187 ? 8.080 8.701 2.181 1.00 92.62 187 TRP A CA 1
ATOM 1475 C C . TRP A 1 187 ? 7.905 9.974 3.025 1.00 92.62 187 TRP A C 1
ATOM 1477 O O . TRP A 1 187 ? 7.143 10.007 3.993 1.00 92.62 187 TRP A O 1
ATOM 1487 N N . VAL A 1 188 ? 8.551 11.060 2.579 1.00 87.19 188 VAL A N 1
ATOM 1488 C CA . VAL A 1 188 ? 8.660 12.385 3.232 1.00 87.19 188 VAL A CA 1
ATOM 1489 C C . VAL A 1 188 ? 9.557 12.398 4.472 1.00 87.19 188 VAL A C 1
ATOM 1491 O O . VAL A 1 188 ? 10.296 13.361 4.679 1.00 87.19 188 VAL A O 1
ATOM 1494 N N . THR A 1 189 ? 9.511 11.350 5.288 1.00 87.62 189 THR A N 1
ATOM 1495 C CA . THR A 1 189 ? 10.117 11.342 6.618 1.00 87.62 189 THR A CA 1
ATOM 1496 C C . THR A 1 189 ? 11.601 10.994 6.597 1.00 87.62 189 THR A C 1
ATOM 1498 O O . THR A 1 189 ? 12.421 11.832 6.979 1.00 87.62 189 THR A O 1
ATOM 1501 N N . PHE A 1 190 ? 11.972 9.810 6.115 1.00 88.50 190 PHE A N 1
ATOM 1502 C CA . PHE A 1 190 ? 13.341 9.296 6.231 1.00 88.50 190 PHE A CA 1
ATOM 1503 C C . PHE A 1 190 ? 14.302 10.038 5.294 1.00 88.50 190 PHE A C 1
ATOM 1505 O O . PHE A 1 190 ? 13.995 10.281 4.126 1.00 88.50 190 PHE A O 1
ATOM 1512 N N . GLY A 1 191 ? 15.473 10.420 5.814 1.00 81.31 191 GLY A N 1
ATOM 1513 C CA . GLY A 1 191 ? 16.449 11.239 5.088 1.00 81.31 191 GLY A CA 1
ATOM 1514 C C . GLY A 1 191 ? 15.969 12.662 4.752 1.00 81.31 191 GLY A C 1
ATOM 1515 O O . GLY A 1 191 ? 16.591 13.324 3.914 1.00 81.31 191 GLY A O 1
ATOM 1516 N N . GLY A 1 192 ? 14.863 13.115 5.361 1.00 87.88 192 GLY A N 1
ATOM 1517 C CA . GLY A 1 192 ? 14.138 14.338 5.013 1.00 87.88 192 GLY A CA 1
ATOM 1518 C C . GLY A 1 192 ? 13.568 15.077 6.228 1.00 87.88 192 GLY A C 1
ATOM 1519 O O . GLY A 1 192 ? 14.251 15.916 6.806 1.00 87.88 192 GLY A O 1
ATOM 1520 N N . GLN A 1 193 ? 12.296 14.831 6.567 1.00 87.38 193 GLN A N 1
ATOM 1521 C CA . GLN A 1 193 ? 11.579 15.559 7.628 1.00 87.38 193 GLN A CA 1
ATOM 1522 C C . GLN A 1 193 ? 12.061 15.225 9.052 1.00 87.38 193 GLN A C 1
ATOM 1524 O O . GLN A 1 193 ? 11.975 16.090 9.922 1.00 87.38 193 GLN A O 1
ATOM 1529 N N . ILE A 1 194 ? 12.518 13.993 9.305 1.00 91.31 194 ILE A N 1
ATOM 1530 C CA . ILE A 1 194 ? 12.933 13.520 10.640 1.00 91.31 194 ILE A CA 1
ATOM 1531 C C . ILE A 1 194 ? 14.430 13.176 10.678 1.00 91.31 194 ILE A C 1
ATOM 1533 O O . ILE A 1 194 ? 15.043 12.940 9.635 1.00 91.31 194 ILE A O 1
ATOM 1537 N N . SER A 1 195 ? 15.018 13.147 11.878 1.00 92.88 195 SER A N 1
ATOM 1538 C CA . SER A 1 195 ? 16.411 12.727 12.088 1.00 92.88 195 SER A CA 1
ATOM 1539 C C . SER A 1 195 ? 16.600 11.218 11.873 1.00 92.88 195 SER A C 1
ATOM 1541 O O . SER A 1 195 ? 15.650 10.444 11.994 1.00 92.88 195 SER A O 1
ATOM 1543 N N . ASP A 1 196 ? 17.843 10.795 11.601 1.00 92.38 196 ASP A N 1
ATOM 1544 C CA . ASP A 1 196 ? 18.209 9.368 11.518 1.00 92.38 196 ASP A CA 1
ATOM 1545 C C . ASP A 1 196 ? 17.909 8.633 12.852 1.00 92.38 196 ASP A C 1
ATOM 1547 O O . ASP A 1 196 ? 17.509 7.471 12.821 1.00 92.38 196 ASP A O 1
ATOM 1551 N N . ASP A 1 197 ? 18.004 9.308 14.008 1.00 94.00 197 ASP A N 1
ATOM 1552 C CA . ASP A 1 197 ? 17.675 8.729 15.325 1.00 94.00 197 ASP A CA 1
ATOM 1553 C C . ASP A 1 197 ? 16.164 8.493 15.508 1.00 94.00 197 ASP A C 1
ATOM 1555 O O . ASP A 1 197 ? 15.750 7.405 15.903 1.00 94.00 197 ASP A O 1
ATOM 1559 N N . ALA A 1 198 ? 15.318 9.470 15.151 1.00 94.12 198 ALA A N 1
ATOM 1560 C CA . ALA A 1 198 ? 13.859 9.312 15.202 1.00 94.12 198 ALA A CA 1
ATOM 1561 C C . ALA A 1 198 ? 13.363 8.276 14.174 1.00 94.12 198 ALA A C 1
ATOM 1563 O O . ALA A 1 198 ? 12.405 7.541 14.413 1.00 94.12 198 ALA A O 1
ATOM 1564 N N . ALA A 1 199 ? 14.040 8.187 13.026 1.00 95.38 199 ALA A N 1
ATOM 1565 C CA . ALA A 1 199 ? 13.835 7.137 12.037 1.00 95.38 199 ALA A CA 1
ATOM 1566 C C . ALA A 1 199 ? 14.191 5.741 12.587 1.00 95.38 199 ALA A C 1
ATOM 1568 O O . ALA A 1 199 ? 13.451 4.783 12.352 1.00 95.38 199 ALA A O 1
ATOM 1569 N N . GLU A 1 200 ? 15.288 5.617 13.340 1.00 96.69 200 GLU A N 1
ATOM 1570 C CA . GLU A 1 200 ? 15.648 4.378 14.032 1.00 96.69 200 GLU A CA 1
ATOM 1571 C C . GLU A 1 200 ? 14.609 3.986 15.083 1.00 96.69 200 GLU A C 1
ATOM 1573 O O . GLU A 1 200 ? 14.213 2.819 15.139 1.00 96.69 200 GLU A O 1
ATOM 1578 N N . GLU A 1 201 ? 14.158 4.936 15.899 1.00 96.94 201 GLU A N 1
ATOM 1579 C CA . GLU A 1 201 ? 13.155 4.711 16.940 1.00 96.94 201 GLU A CA 1
ATOM 1580 C C . GLU A 1 201 ? 11.826 4.220 16.341 1.00 96.94 201 GLU A C 1
ATOM 1582 O O . GLU A 1 201 ? 11.282 3.204 16.779 1.00 96.94 201 GLU A O 1
ATOM 1587 N N . LEU A 1 202 ? 11.359 4.862 15.263 1.00 97.06 202 LEU A N 1
ATOM 1588 C CA . LEU A 1 202 ? 10.160 4.465 14.518 1.00 97.06 202 LEU A CA 1
ATOM 1589 C C . LEU A 1 202 ? 10.257 3.057 13.919 1.00 97.06 202 LEU A C 1
ATOM 1591 O O . LEU A 1 202 ? 9.320 2.272 14.068 1.00 97.06 202 LEU A O 1
ATOM 1595 N N . ILE A 1 203 ? 11.373 2.714 13.264 1.00 97.50 203 ILE A N 1
ATOM 1596 C CA . ILE A 1 203 ? 11.591 1.359 12.727 1.00 97.50 203 ILE A CA 1
ATOM 1597 C C . ILE A 1 203 ? 11.639 0.328 13.866 1.00 97.50 203 ILE A C 1
ATOM 1599 O O . ILE A 1 203 ? 11.051 -0.745 13.741 1.00 97.50 203 ILE A O 1
ATOM 1603 N N . THR A 1 204 ? 12.308 0.656 14.977 1.00 96.44 204 THR A N 1
ATOM 1604 C CA . THR A 1 204 ? 12.415 -0.210 16.167 1.00 96.44 204 THR A CA 1
ATOM 1605 C C . THR A 1 204 ? 11.036 -0.500 16.746 1.00 96.44 204 THR A C 1
ATOM 1607 O O . THR A 1 204 ? 10.645 -1.659 16.843 1.00 96.44 204 THR A O 1
ATOM 1610 N N . THR A 1 205 ? 10.259 0.551 17.007 1.00 95.12 205 THR A N 1
ATOM 1611 C CA . THR A 1 205 ? 8.910 0.451 17.569 1.00 95.12 205 THR A CA 1
ATOM 1612 C C . THR A 1 205 ? 7.970 -0.317 16.643 1.00 95.12 205 THR A C 1
ATOM 1614 O O . THR A 1 205 ? 7.205 -1.163 17.104 1.00 95.12 205 THR A O 1
ATOM 1617 N N . ALA A 1 206 ? 8.031 -0.069 15.330 1.00 95.69 206 ALA A N 1
ATOM 1618 C CA . ALA A 1 206 ? 7.225 -0.792 14.350 1.00 95.69 206 ALA A CA 1
ATOM 1619 C C . ALA A 1 206 ? 7.523 -2.300 14.390 1.00 95.69 206 ALA A C 1
ATOM 1621 O O . ALA A 1 206 ? 6.600 -3.104 14.528 1.00 95.69 206 ALA A O 1
ATOM 1622 N N . TYR A 1 207 ? 8.804 -2.674 14.338 1.00 96.06 207 TYR A N 1
ATOM 1623 C CA . TYR A 1 207 ? 9.237 -4.071 14.374 1.00 96.06 207 TYR A CA 1
ATOM 1624 C C . TYR A 1 207 ? 8.855 -4.772 15.689 1.00 96.06 207 TYR A C 1
ATOM 1626 O O . TYR A 1 207 ? 8.348 -5.893 15.674 1.00 96.06 207 TYR A O 1
ATOM 1634 N N . GLU A 1 208 ? 9.032 -4.103 16.831 1.00 92.56 208 GLU A N 1
ATOM 1635 C CA . GLU A 1 208 ? 8.688 -4.634 18.160 1.00 92.56 208 GLU A CA 1
ATOM 1636 C C . GLU A 1 208 ? 7.173 -4.808 18.366 1.00 92.56 208 GLU A C 1
ATOM 1638 O O . GLU A 1 208 ? 6.752 -5.709 19.090 1.00 92.56 208 GLU A O 1
ATOM 1643 N N . ASN A 1 209 ? 6.344 -4.028 17.663 1.00 88.44 209 ASN A N 1
ATOM 1644 C CA . ASN A 1 209 ? 4.887 -4.208 17.601 1.00 88.44 209 ASN A CA 1
ATOM 1645 C C . ASN A 1 209 ? 4.440 -5.163 16.467 1.00 88.44 209 ASN A C 1
ATOM 1647 O O . ASN A 1 209 ? 3.258 -5.243 16.129 1.00 88.44 209 ASN A O 1
ATOM 1651 N N . GLY A 1 210 ? 5.370 -5.915 15.870 1.00 91.25 210 GLY A N 1
ATOM 1652 C CA . GLY A 1 210 ? 5.066 -6.955 14.889 1.00 91.25 210 GLY A CA 1
ATOM 1653 C C . GLY A 1 210 ? 4.757 -6.455 13.476 1.00 91.25 210 GLY A C 1
ATOM 1654 O O . GLY A 1 210 ? 4.213 -7.226 12.686 1.00 91.25 210 GLY A O 1
ATOM 1655 N N . ILE A 1 211 ? 5.100 -5.209 13.122 1.00 96.25 211 ILE A N 1
ATOM 1656 C CA . ILE A 1 211 ? 5.189 -4.821 11.708 1.00 96.25 211 ILE A CA 1
ATOM 1657 C C . ILE A 1 211 ? 6.402 -5.527 11.107 1.00 96.25 211 ILE A C 1
ATOM 1659 O O . ILE A 1 211 ? 7.539 -5.281 11.511 1.00 96.25 211 ILE A O 1
ATOM 1663 N N . ASN A 1 212 ? 6.165 -6.374 10.106 1.00 97.62 212 ASN A N 1
ATOM 1664 C CA . ASN A 1 212 ? 7.236 -7.012 9.352 1.00 97.62 212 ASN A CA 1
ATOM 1665 C C . ASN A 1 212 ? 7.577 -6.267 8.053 1.00 97.62 212 ASN A C 1
ATOM 1667 O O . ASN A 1 212 ? 8.651 -6.505 7.512 1.00 97.62 212 ASN A O 1
ATOM 1671 N N . LEU A 1 213 ? 6.715 -5.366 7.562 1.00 98.50 213 LEU A N 1
ATOM 1672 C CA . LEU A 1 213 ? 6.858 -4.735 6.248 1.00 98.50 213 LEU A CA 1
ATOM 1673 C C . LEU A 1 213 ? 7.345 -3.279 6.308 1.00 98.50 213 LEU A C 1
ATOM 1675 O O . LEU A 1 213 ? 6.718 -2.420 6.928 1.00 98.50 213 LEU A O 1
ATOM 1679 N N . PHE A 1 214 ? 8.422 -2.993 5.574 1.00 98.62 214 PHE A N 1
ATOM 1680 C CA . PHE A 1 214 ? 9.030 -1.670 5.425 1.00 98.62 214 PHE A CA 1
ATOM 1681 C C . PHE A 1 214 ? 9.085 -1.278 3.946 1.00 98.62 214 PHE A C 1
ATOM 1683 O O . PHE A 1 214 ? 9.580 -2.038 3.114 1.00 98.62 214 PHE A O 1
ATOM 1690 N N . ASP A 1 215 ? 8.582 -0.092 3.610 1.00 98.75 215 ASP A N 1
ATOM 1691 C CA . ASP A 1 215 ? 8.399 0.362 2.229 1.00 98.75 215 ASP A CA 1
ATOM 1692 C C . ASP A 1 215 ? 9.150 1.670 1.943 1.00 98.75 215 ASP A C 1
ATOM 1694 O O . ASP A 1 215 ? 9.024 2.653 2.672 1.00 98.75 215 ASP A O 1
ATOM 1698 N N . THR A 1 216 ? 9.928 1.689 0.861 1.00 98.62 216 THR A N 1
ATOM 1699 C CA . THR A 1 216 ? 10.768 2.821 0.446 1.00 98.62 216 THR A CA 1
ATOM 1700 C C . THR A 1 216 ? 10.800 2.971 -1.084 1.00 98.62 216 THR A C 1
ATOM 1702 O O . THR A 1 216 ? 10.046 2.302 -1.786 1.00 98.62 216 THR A O 1
ATOM 1705 N N . ALA A 1 217 ? 11.608 3.885 -1.626 1.00 98.56 217 ALA A N 1
ATOM 1706 C CA . ALA A 1 217 ? 11.846 4.036 -3.065 1.00 98.56 217 ALA A CA 1
ATOM 1707 C C . ALA A 1 217 ? 13.173 4.757 -3.341 1.00 98.56 217 ALA A C 1
ATOM 1709 O O . ALA A 1 217 ? 13.576 5.614 -2.551 1.00 98.56 217 ALA A O 1
ATOM 1710 N N . GLU A 1 218 ? 13.779 4.518 -4.509 1.00 98.31 218 GLU A N 1
ATOM 1711 C CA . GLU A 1 218 ? 15.023 5.190 -4.933 1.00 98.31 218 GLU A CA 1
ATOM 1712 C C . GLU A 1 218 ? 14.904 6.728 -4.927 1.00 98.31 218 GLU A C 1
ATOM 1714 O O . GLU A 1 218 ? 15.833 7.448 -4.561 1.00 98.31 218 GLU A O 1
ATOM 1719 N N . VAL A 1 219 ? 13.718 7.250 -5.251 1.00 97.62 219 VAL A N 1
ATOM 1720 C CA . VAL A 1 219 ? 13.453 8.692 -5.350 1.00 97.62 219 VAL A CA 1
ATOM 1721 C C . VAL A 1 219 ? 13.278 9.369 -3.981 1.00 97.62 219 VAL A C 1
ATOM 1723 O O . VAL A 1 219 ? 13.362 10.595 -3.869 1.00 97.62 219 VAL A O 1
ATOM 1726 N N . TYR A 1 220 ? 13.026 8.605 -2.911 1.00 96.75 220 TYR A N 1
ATOM 1727 C CA . TYR A 1 220 ? 12.700 9.166 -1.599 1.00 96.75 220 TYR A CA 1
ATOM 1728 C C . TYR A 1 220 ? 13.929 9.823 -0.960 1.00 96.75 220 TYR A C 1
ATOM 1730 O O . TYR A 1 220 ? 14.917 9.174 -0.614 1.00 96.75 220 TYR A O 1
ATOM 1738 N N . ALA A 1 221 ? 13.852 11.153 -0.843 1.00 94.50 221 ALA A N 1
ATOM 1739 C CA . ALA A 1 221 ? 14.961 12.021 -0.454 1.00 94.50 221 ALA A CA 1
ATOM 1740 C C . ALA A 1 221 ? 16.240 11.794 -1.298 1.00 94.50 221 ALA A C 1
ATOM 1742 O O . ALA A 1 221 ? 17.348 11.936 -0.783 1.00 94.50 221 ALA A O 1
ATOM 1743 N N . ALA A 1 222 ? 16.079 11.454 -2.589 1.00 95.50 222 ALA A N 1
ATOM 1744 C CA . ALA A 1 222 ? 17.157 11.083 -3.515 1.00 95.50 222 ALA A CA 1
ATOM 1745 C C . ALA A 1 222 ? 18.063 9.972 -2.940 1.00 95.50 222 ALA A C 1
ATOM 1747 O O . ALA A 1 222 ? 19.241 10.183 -2.651 1.00 95.50 222 ALA A O 1
ATOM 1748 N N . GLY A 1 223 ? 17.473 8.802 -2.689 1.00 96.38 223 GLY A N 1
ATOM 1749 C CA . GLY A 1 223 ? 18.132 7.621 -2.130 1.00 96.38 223 GLY A CA 1
ATOM 1750 C C . GLY A 1 223 ? 18.409 7.668 -0.623 1.00 96.38 223 GLY A C 1
ATOM 1751 O O . GLY A 1 223 ? 18.678 6.625 -0.027 1.00 96.38 223 GLY A O 1
ATOM 1752 N N . LYS A 1 224 ? 18.320 8.828 0.044 1.00 97.12 224 LYS A N 1
ATOM 1753 C CA . LYS A 1 224 ? 18.629 8.925 1.484 1.00 97.12 224 LYS A CA 1
ATOM 1754 C C . LYS A 1 224 ? 17.700 8.087 2.362 1.00 97.12 224 LYS A C 1
ATOM 1756 O O . LYS A 1 224 ? 18.173 7.536 3.349 1.00 97.12 224 LYS A O 1
ATOM 1761 N N . ALA A 1 225 ? 16.424 7.940 1.998 1.00 97.62 225 ALA A N 1
ATOM 1762 C CA . ALA A 1 225 ? 15.490 7.109 2.759 1.00 97.62 225 ALA A CA 1
ATOM 1763 C C . ALA A 1 225 ? 15.919 5.628 2.794 1.00 97.62 225 ALA A C 1
ATOM 1765 O O . ALA A 1 225 ? 15.816 4.977 3.832 1.00 97.62 225 ALA A O 1
ATOM 1766 N N . GLU A 1 226 ? 16.456 5.112 1.682 1.00 98.69 226 GLU A N 1
ATOM 1767 C CA . GLU A 1 226 ? 17.042 3.768 1.599 1.00 98.69 226 GLU A CA 1
ATOM 1768 C C . GLU A 1 226 ? 18.316 3.647 2.445 1.00 98.69 226 GLU A C 1
ATOM 1770 O O . GLU A 1 226 ? 18.478 2.660 3.157 1.00 98.69 226 GLU A O 1
ATOM 1775 N N . ILE A 1 227 ? 19.176 4.672 2.441 1.00 98.44 227 ILE A N 1
ATOM 1776 C CA . ILE A 1 227 ? 20.393 4.704 3.268 1.00 98.44 227 ILE A CA 1
ATOM 1777 C C . ILE A 1 227 ? 20.047 4.673 4.765 1.00 98.44 227 ILE A C 1
ATOM 1779 O O . ILE A 1 227 ? 20.645 3.896 5.511 1.00 98.44 227 ILE A O 1
ATOM 1783 N N . THR A 1 228 ? 19.087 5.486 5.222 1.00 98.19 228 THR A N 1
ATOM 1784 C CA . THR A 1 228 ? 18.651 5.493 6.630 1.00 98.19 228 THR A CA 1
ATOM 1785 C C . THR A 1 228 ? 18.036 4.145 7.021 1.00 98.19 228 THR A C 1
ATOM 1787 O O . THR A 1 228 ? 18.451 3.564 8.023 1.00 98.19 228 THR A O 1
ATOM 1790 N N . LEU A 1 229 ? 17.124 3.590 6.210 1.00 98.38 229 LEU A N 1
ATOM 1791 C CA . LEU A 1 229 ? 16.526 2.270 6.458 1.00 98.38 229 LEU A CA 1
ATOM 1792 C C . LEU A 1 229 ? 17.596 1.163 6.534 1.00 98.38 229 LEU A C 1
ATOM 1794 O O . LEU A 1 229 ? 17.627 0.397 7.497 1.00 98.38 229 LEU A O 1
ATOM 1798 N N . GLY A 1 230 ? 18.517 1.120 5.567 1.00 98.25 230 GLY A N 1
ATOM 1799 C CA . GLY A 1 230 ? 19.598 0.135 5.510 1.00 98.25 230 GLY A CA 1
ATOM 1800 C C . GLY A 1 230 ? 20.554 0.200 6.703 1.00 98.25 230 GLY A C 1
ATOM 1801 O O . GLY A 1 230 ? 20.871 -0.825 7.311 1.00 98.25 230 GLY A O 1
ATOM 1802 N N . LYS A 1 231 ? 20.962 1.414 7.107 1.00 98.06 231 LYS A N 1
ATOM 1803 C CA . LYS A 1 231 ? 21.752 1.634 8.332 1.00 98.06 231 LYS A CA 1
ATOM 1804 C C . LYS A 1 231 ? 21.049 1.062 9.564 1.00 98.06 231 LYS A C 1
ATOM 1806 O O . LYS A 1 231 ? 21.694 0.365 10.346 1.00 98.06 231 LYS A O 1
ATOM 1811 N N . VAL A 1 232 ? 19.754 1.338 9.737 1.00 97.75 232 VAL A N 1
ATOM 1812 C CA . VAL A 1 232 ? 18.988 0.885 10.908 1.00 97.75 232 VAL A CA 1
ATOM 1813 C C . VAL A 1 232 ? 18.866 -0.637 10.932 1.00 97.75 232 VAL A C 1
ATOM 1815 O O . VAL A 1 232 ? 19.228 -1.249 11.937 1.00 97.75 232 VAL A O 1
ATOM 1818 N N . LEU A 1 233 ? 18.452 -1.267 9.827 1.00 97.75 233 LEU A N 1
ATOM 1819 C CA . LEU A 1 233 ? 18.336 -2.729 9.735 1.00 97.75 233 LEU A CA 1
ATOM 1820 C C . LEU A 1 233 ? 19.674 -3.424 10.052 1.00 97.75 233 LEU A C 1
ATOM 1822 O O . LEU A 1 233 ? 19.723 -4.362 10.853 1.00 97.75 233 LEU A O 1
ATOM 1826 N N . LYS A 1 234 ? 20.782 -2.904 9.506 1.00 97.12 234 LYS A N 1
ATOM 1827 C CA . LYS A 1 234 ? 22.142 -3.399 9.768 1.00 97.12 234 LYS A CA 1
ATOM 1828 C C . LYS A 1 234 ? 22.595 -3.180 11.217 1.00 97.12 234 LYS A C 1
ATOM 1830 O O . LYS A 1 234 ? 23.235 -4.063 11.788 1.00 97.12 234 LYS A O 1
ATOM 1835 N N . LYS A 1 235 ? 22.254 -2.040 11.832 1.00 97.81 235 LYS A N 1
ATOM 1836 C CA . LYS A 1 235 ? 22.565 -1.728 13.241 1.00 97.81 235 LYS A CA 1
ATOM 1837 C C . LYS A 1 235 ? 21.812 -2.653 14.202 1.00 97.81 235 LYS A C 1
ATOM 1839 O O . LYS A 1 235 ? 22.414 -3.152 15.150 1.00 97.81 235 LYS A O 1
ATOM 1844 N N . LYS A 1 236 ? 20.522 -2.902 13.948 1.00 97.56 236 LYS A N 1
ATOM 1845 C CA . LYS A 1 236 ? 19.648 -3.733 14.799 1.00 97.56 236 LYS A CA 1
ATOM 1846 C C . LYS A 1 236 ? 19.943 -5.232 14.690 1.00 97.56 236 LYS A C 1
ATOM 1848 O O . LYS A 1 236 ? 19.613 -5.973 15.609 1.00 97.56 236 LYS A O 1
ATOM 1853 N N . LYS A 1 237 ? 20.586 -5.679 13.600 1.00 96.12 237 LYS A N 1
ATOM 1854 C CA . LYS A 1 237 ? 20.974 -7.085 13.353 1.00 96.12 237 LYS A CA 1
ATOM 1855 C C . LYS A 1 237 ? 19.804 -8.079 13.449 1.00 96.12 237 LYS A C 1
ATOM 1857 O O . LYS A 1 237 ? 20.000 -9.245 13.795 1.00 96.12 237 LYS A O 1
ATOM 1862 N N . TRP A 1 238 ? 18.585 -7.640 13.135 1.00 97.75 238 TRP A N 1
ATOM 1863 C CA . TRP A 1 238 ? 17.454 -8.555 12.999 1.00 97.75 238 TRP A CA 1
ATOM 1864 C C . TRP A 1 238 ? 17.704 -9.541 11.856 1.00 97.75 238 TRP A C 1
ATOM 1866 O O . TRP A 1 238 ? 18.395 -9.230 10.882 1.00 97.75 238 TRP A O 1
ATOM 1876 N N . ARG A 1 239 ? 17.136 -10.745 11.967 1.00 98.06 239 ARG A N 1
ATOM 1877 C CA . ARG A 1 239 ? 17.281 -11.774 10.931 1.00 98.06 239 ARG A CA 1
ATOM 1878 C C . ARG A 1 239 ? 16.665 -11.253 9.635 1.00 98.06 239 ARG A C 1
ATOM 1880 O O . ARG A 1 239 ? 15.507 -10.855 9.634 1.00 98.06 239 ARG A O 1
ATOM 1887 N N . ARG A 1 240 ? 17.395 -11.310 8.517 1.00 98.38 240 ARG A N 1
ATOM 1888 C CA . ARG A 1 240 ? 16.873 -10.864 7.211 1.00 98.38 240 ARG A CA 1
ATOM 1889 C C . ARG A 1 240 ? 15.566 -11.572 6.813 1.00 98.38 240 ARG A C 1
ATOM 1891 O O . ARG A 1 240 ? 14.755 -10.990 6.104 1.00 98.38 240 ARG A O 1
ATOM 1898 N N . SER A 1 241 ? 15.356 -12.789 7.316 1.00 97.56 241 SER A N 1
ATOM 1899 C CA . SER A 1 241 ? 14.158 -13.612 7.131 1.00 97.56 241 SER A CA 1
ATOM 1900 C C . SER A 1 241 ? 12.956 -13.258 8.022 1.00 97.56 241 SER A C 1
ATOM 1902 O O . SER A 1 241 ? 11.915 -13.891 7.873 1.00 97.56 241 SER A O 1
ATOM 1904 N N . SER A 1 242 ? 13.061 -12.301 8.955 1.00 96.38 242 SER A N 1
ATOM 1905 C CA . SER A 1 242 ? 11.934 -11.876 9.810 1.00 96.38 242 SER A CA 1
ATOM 1906 C C . SER A 1 242 ? 11.300 -10.541 9.417 1.00 96.38 242 SER A C 1
ATOM 1908 O O . SER A 1 242 ? 10.343 -10.126 10.066 1.00 96.38 242 SER A O 1
ATOM 1910 N N . TYR A 1 243 ? 11.792 -9.880 8.368 1.00 98.25 243 TYR A N 1
ATOM 1911 C CA . TYR A 1 243 ? 11.220 -8.642 7.840 1.00 98.25 243 TYR A CA 1
ATOM 1912 C C . TYR A 1 243 ? 11.193 -8.636 6.308 1.00 98.25 243 TYR A C 1
ATOM 1914 O O . TYR A 1 243 ? 11.938 -9.359 5.649 1.00 98.25 243 TYR A O 1
ATOM 1922 N N . ILE A 1 244 ? 10.321 -7.793 5.765 1.00 98.75 244 ILE A N 1
ATOM 1923 C CA . ILE A 1 244 ? 10.002 -7.623 4.353 1.00 98.75 244 ILE A CA 1
ATOM 1924 C C . ILE A 1 244 ? 10.379 -6.193 3.966 1.00 98.75 244 ILE A C 1
ATOM 1926 O O . ILE A 1 244 ? 9.846 -5.237 4.528 1.00 98.75 244 ILE A O 1
ATOM 1930 N N . VAL A 1 245 ? 11.280 -6.033 3.000 1.00 98.81 245 VAL A N 1
ATOM 1931 C CA . VAL A 1 245 ? 11.655 -4.732 2.431 1.00 98.81 245 VAL A CA 1
ATOM 1932 C C . VAL A 1 245 ? 11.078 -4.605 1.030 1.00 98.81 245 VAL A C 1
ATOM 1934 O O . VAL A 1 245 ? 11.352 -5.434 0.162 1.00 98.81 245 VAL A O 1
ATOM 1937 N N . CYS A 1 246 ? 10.313 -3.541 0.807 1.00 98.69 246 CYS A N 1
ATOM 1938 C CA . CYS A 1 246 ? 9.806 -3.141 -0.499 1.00 98.69 246 CYS A CA 1
ATOM 1939 C C . CYS A 1 246 ? 10.529 -1.872 -0.971 1.00 98.69 246 CYS A C 1
ATOM 1941 O O . CYS A 1 246 ? 10.621 -0.908 -0.211 1.00 98.69 246 CYS A O 1
ATOM 1943 N N . THR A 1 247 ? 10.992 -1.830 -2.223 1.00 98.81 247 THR A N 1
ATOM 1944 C CA . THR A 1 247 ? 11.425 -0.573 -2.870 1.00 98.81 247 THR A CA 1
ATOM 1945 C C . THR A 1 247 ? 10.735 -0.373 -4.218 1.00 98.81 247 THR A C 1
ATOM 1947 O O . THR A 1 247 ? 10.219 -1.328 -4.798 1.00 98.81 247 THR A O 1
ATOM 1950 N N . LYS A 1 248 ? 10.702 0.863 -4.725 1.00 98.81 248 LYS A N 1
ATOM 1951 C CA . LYS A 1 248 ? 10.073 1.226 -6.006 1.00 98.81 248 LYS A CA 1
ATOM 1952 C C . LYS A 1 248 ? 11.056 1.928 -6.934 1.00 98.81 248 LYS A C 1
ATOM 1954 O O . LYS A 1 248 ? 11.771 2.829 -6.493 1.00 98.81 248 LYS A O 1
ATOM 1959 N N . LEU A 1 249 ? 10.982 1.597 -8.221 1.00 98.75 249 LEU A N 1
ATOM 1960 C CA . LEU A 1 249 ? 11.815 2.138 -9.294 1.00 98.75 249 LEU A CA 1
ATOM 1961 C C . LEU A 1 249 ? 10.971 2.928 -10.304 1.00 98.75 249 LEU A C 1
ATOM 1963 O O . LEU A 1 249 ? 9.877 2.486 -10.664 1.00 98.75 249 LEU A O 1
ATOM 1967 N N . TYR A 1 250 ? 11.475 4.100 -10.705 1.00 98.56 250 TYR A N 1
ATOM 1968 C CA . TYR A 1 250 ? 11.103 4.914 -11.881 1.00 98.56 250 TYR A CA 1
ATOM 1969 C C . TYR A 1 250 ? 11.964 6.198 -12.001 1.00 98.56 250 TYR A C 1
ATOM 1971 O O . TYR A 1 250 ? 12.010 6.807 -13.065 1.00 98.56 250 TYR A O 1
ATOM 1979 N N . TRP A 1 251 ? 12.606 6.671 -10.928 1.00 98.31 251 TRP A N 1
ATOM 1980 C CA . TRP A 1 251 ? 13.303 7.967 -10.860 1.00 98.31 251 TRP A CA 1
ATOM 1981 C C . TRP A 1 251 ? 14.596 7.841 -10.032 1.00 98.31 251 TRP A C 1
ATOM 1983 O O . TRP A 1 251 ? 14.627 8.244 -8.866 1.00 98.31 251 TRP A O 1
ATOM 1993 N N . GLY A 1 252 ? 15.656 7.280 -10.615 1.00 96.62 252 GLY A N 1
ATOM 1994 C CA . GLY A 1 252 ? 16.941 7.090 -9.928 1.00 96.62 252 GLY A CA 1
ATOM 1995 C C . GLY A 1 252 ? 17.922 8.253 -10.081 1.00 96.62 252 GLY A C 1
ATOM 1996 O O . GLY A 1 252 ? 18.827 8.391 -9.259 1.00 96.62 252 GLY A O 1
ATOM 1997 N N . GLY A 1 253 ? 17.745 9.116 -11.086 1.00 95.06 253 GLY A N 1
ATOM 1998 C CA . GLY A 1 253 ? 18.690 10.199 -11.365 1.00 95.06 253 GLY A CA 1
ATOM 1999 C C . GLY A 1 253 ? 18.159 11.324 -12.255 1.00 95.06 253 GLY A C 1
ATOM 2000 O O . GLY A 1 253 ? 16.958 11.597 -12.305 1.00 95.06 253 GLY A O 1
ATOM 2001 N N . LYS A 1 254 ? 19.085 12.044 -12.897 1.00 95.62 254 LYS A N 1
ATOM 2002 C CA . LYS A 1 254 ? 18.814 13.233 -13.728 1.00 95.62 254 LYS A CA 1
ATOM 2003 C C . LYS A 1 254 ? 19.002 12.983 -15.221 1.00 95.62 254 LYS A C 1
ATOM 2005 O O . LYS A 1 254 ? 18.434 13.729 -16.017 1.00 95.62 254 LYS A O 1
ATOM 2010 N N . ALA A 1 255 ? 19.826 12.013 -15.607 1.00 97.44 255 ALA A N 1
ATOM 2011 C CA . ALA A 1 255 ? 20.032 11.671 -17.004 1.00 97.44 255 ALA A CA 1
ATOM 2012 C C . ALA A 1 255 ? 18.807 10.937 -17.568 1.00 97.44 255 ALA A C 1
ATOM 2014 O O . ALA A 1 255 ? 18.054 10.289 -16.843 1.00 97.44 255 ALA A O 1
ATOM 2015 N N . GLU A 1 256 ? 18.629 11.001 -18.888 1.00 96.12 256 GLU A N 1
ATOM 2016 C CA . GLU A 1 256 ? 17.453 10.433 -19.562 1.00 96.12 256 GLU A CA 1
ATOM 2017 C C . GLU A 1 256 ? 17.299 8.919 -19.342 1.00 96.12 256 GLU A C 1
ATOM 2019 O O . GLU A 1 256 ? 16.186 8.406 -19.344 1.00 96.12 256 GLU A O 1
ATOM 2024 N N . THR A 1 257 ? 18.412 8.219 -19.101 1.00 97.69 257 THR A N 1
ATOM 2025 C CA . THR A 1 257 ? 18.454 6.768 -18.855 1.00 97.69 257 THR A CA 1
ATOM 2026 C C . THR A 1 257 ? 18.398 6.371 -17.375 1.00 97.69 257 THR A C 1
ATOM 2028 O O . THR A 1 257 ? 18.409 5.181 -17.082 1.00 97.69 257 THR A O 1
ATOM 2031 N N . GLU A 1 258 ? 18.307 7.337 -16.452 1.00 97.94 258 GLU A N 1
ATOM 2032 C CA . GLU A 1 258 ? 18.191 7.123 -14.994 1.00 97.94 258 GLU A CA 1
ATOM 2033 C C . GLU A 1 258 ? 16.729 7.251 -14.508 1.00 97.94 258 GLU A C 1
ATOM 2035 O O . GLU A 1 258 ? 16.453 7.629 -13.362 1.00 97.94 258 GLU A O 1
ATOM 2040 N N . LYS A 1 259 ? 15.771 7.000 -15.407 1.00 96.12 259 LYS A N 1
ATOM 2041 C CA . LYS A 1 259 ? 14.330 7.052 -15.146 1.00 96.12 259 LYS A CA 1
ATOM 2042 C C . LYS A 1 259 ? 13.563 6.061 -16.032 1.00 96.12 259 LYS A C 1
ATOM 2044 O O . LYS A 1 259 ? 14.096 5.538 -17.011 1.00 96.12 259 LYS A O 1
ATOM 2049 N N . GLY A 1 260 ? 12.284 5.873 -15.721 1.00 98.25 260 GLY A N 1
ATOM 2050 C CA . GLY A 1 260 ? 11.370 4.998 -16.454 1.00 98.25 260 GLY A CA 1
ATOM 2051 C C . GLY A 1 260 ? 11.453 3.534 -16.016 1.00 98.25 260 GLY A C 1
ATOM 2052 O O . GLY A 1 260 ? 11.972 3.221 -14.946 1.00 98.25 260 GLY A O 1
ATOM 2053 N N . LEU A 1 261 ? 10.925 2.633 -16.842 1.00 98.75 261 LEU A N 1
ATOM 2054 C CA . LEU A 1 261 ? 10.894 1.181 -16.611 1.00 98.75 261 LEU A CA 1
ATOM 2055 C C . LEU A 1 261 ? 11.644 0.387 -17.689 1.00 98.75 261 LEU A C 1
ATOM 2057 O O . LEU A 1 261 ? 11.360 -0.788 -17.916 1.00 98.75 261 LEU A O 1
ATOM 2061 N N . SER A 1 262 ? 12.617 1.017 -18.349 1.00 98.81 262 SER A N 1
ATOM 2062 C CA . SER A 1 262 ? 13.504 0.315 -19.279 1.00 98.81 262 SER A CA 1
ATOM 2063 C C . SER A 1 262 ? 14.301 -0.771 -18.554 1.00 98.81 262 SER A C 1
ATOM 2065 O O . SER A 1 262 ? 14.626 -0.650 -17.368 1.00 98.81 262 SER A O 1
ATOM 2067 N N . ARG A 1 263 ? 14.699 -1.812 -19.285 1.00 98.88 263 ARG A N 1
ATOM 2068 C CA . ARG A 1 263 ? 15.569 -2.892 -18.799 1.00 98.88 263 ARG A CA 1
ATOM 2069 C C . ARG A 1 263 ? 16.847 -2.364 -18.154 1.00 98.88 263 ARG A C 1
ATOM 2071 O O . ARG A 1 263 ? 17.294 -2.905 -17.145 1.00 98.88 263 ARG A O 1
ATOM 2078 N N . LYS A 1 264 ? 17.414 -1.295 -18.724 1.00 98.81 264 LYS A N 1
ATOM 2079 C CA . LYS A 1 264 ? 18.576 -0.587 -18.176 1.00 98.81 264 LYS A CA 1
ATOM 2080 C C . LYS A 1 264 ? 18.259 -0.018 -16.790 1.00 98.81 264 LYS A C 1
ATOM 2082 O O . LYS A 1 264 ? 18.929 -0.395 -15.831 1.00 98.81 264 LYS A O 1
ATOM 2087 N N . HIS A 1 265 ? 17.215 0.809 -16.673 1.00 98.81 265 HIS A N 1
ATOM 2088 C CA . HIS A 1 265 ? 16.874 1.460 -15.403 1.00 98.81 265 HIS A CA 1
ATOM 2089 C C . HIS A 1 265 ? 16.431 0.467 -14.322 1.00 98.81 265 HIS A C 1
ATOM 2091 O O . HIS A 1 265 ? 16.849 0.596 -13.176 1.00 98.81 265 HIS A O 1
ATOM 2097 N N . ILE A 1 266 ? 15.657 -0.570 -14.663 1.00 98.88 266 ILE A N 1
ATOM 2098 C CA . ILE A 1 266 ? 15.225 -1.590 -13.689 1.00 98.88 266 ILE A CA 1
ATOM 2099 C C . ILE A 1 266 ? 16.434 -2.308 -13.064 1.00 98.88 266 ILE A C 1
ATOM 2101 O O . ILE A 1 266 ? 16.478 -2.492 -11.848 1.00 98.88 266 ILE A O 1
ATOM 2105 N N . ILE A 1 267 ? 17.431 -2.697 -13.867 1.00 98.81 267 ILE A N 1
ATOM 2106 C CA . ILE A 1 267 ? 18.613 -3.418 -13.365 1.00 98.81 267 ILE A CA 1
ATOM 2107 C C . ILE A 1 267 ? 19.554 -2.475 -12.602 1.00 98.81 267 ILE A C 1
ATOM 2109 O O . ILE A 1 267 ? 20.021 -2.822 -11.516 1.00 98.81 267 ILE A O 1
ATOM 2113 N N . GLU A 1 268 ? 19.858 -1.301 -13.157 1.00 98.81 268 GLU A N 1
ATOM 2114 C CA . GLU A 1 268 ? 20.811 -0.355 -12.563 1.00 98.81 268 GLU A CA 1
ATOM 2115 C C . GLU A 1 268 ? 20.236 0.329 -11.315 1.00 98.81 268 GLU A C 1
ATOM 2117 O O . GLU A 1 268 ? 20.899 0.359 -10.276 1.00 98.81 268 GLU A O 1
ATOM 2122 N N . GLY A 1 269 ? 18.979 0.778 -11.376 1.00 98.69 269 GLY A N 1
ATOM 2123 C CA . GLY A 1 269 ? 18.245 1.346 -10.246 1.00 98.69 269 GLY A CA 1
ATOM 2124 C C . GLY A 1 269 ? 18.118 0.361 -9.085 1.00 98.69 269 GLY A C 1
ATOM 2125 O O . GLY A 1 269 ? 18.435 0.722 -7.951 1.00 98.69 269 GLY A O 1
ATOM 2126 N N . LEU A 1 270 ? 17.769 -0.911 -9.345 1.00 98.88 270 LEU A N 1
ATOM 2127 C CA . LEU A 1 270 ? 17.684 -1.909 -8.272 1.00 98.88 270 LEU A CA 1
ATOM 2128 C C . LEU A 1 270 ? 19.049 -2.201 -7.636 1.00 98.88 270 LEU A C 1
ATOM 2130 O O . LEU A 1 270 ? 19.126 -2.302 -6.415 1.00 98.88 270 LEU A O 1
ATOM 2134 N N . ARG A 1 271 ? 20.133 -2.291 -8.423 1.00 98.81 271 ARG A N 1
ATOM 2135 C CA . ARG A 1 271 ? 21.496 -2.442 -7.872 1.00 98.81 271 ARG A CA 1
ATOM 2136 C C . ARG A 1 271 ? 21.860 -1.277 -6.956 1.00 98.81 271 ARG A C 1
ATOM 2138 O O . ARG A 1 271 ? 22.319 -1.508 -5.841 1.00 98.81 271 ARG A O 1
ATOM 2145 N N . ALA A 1 272 ? 21.596 -0.047 -7.393 1.00 98.75 272 ALA A N 1
ATOM 2146 C CA . ALA A 1 272 ? 21.870 1.145 -6.601 1.00 98.75 272 ALA A CA 1
ATOM 2147 C C . ALA A 1 272 ? 20.993 1.220 -5.330 1.00 98.75 272 ALA A C 1
ATOM 2149 O O . ALA A 1 272 ? 21.467 1.640 -4.275 1.00 98.75 272 ALA A O 1
ATOM 2150 N N . SER A 1 273 ? 19.733 0.774 -5.392 1.00 98.88 273 SER A N 1
ATOM 2151 C CA . SER A 1 273 ? 18.864 0.627 -4.214 1.00 98.88 273 SER A CA 1
ATOM 2152 C C . SER A 1 273 ? 19.393 -0.410 -3.223 1.00 98.88 273 SER A C 1
ATOM 2154 O O . SER A 1 273 ? 19.435 -0.132 -2.027 1.00 98.88 273 SER A O 1
ATOM 2156 N N . LEU A 1 274 ? 19.834 -1.579 -3.697 1.00 98.88 274 LEU A N 1
ATOM 2157 C CA . LEU A 1 274 ? 20.408 -2.639 -2.858 1.00 98.88 274 LEU A CA 1
ATOM 2158 C C . LEU A 1 274 ? 21.698 -2.190 -2.159 1.00 98.88 274 LEU A C 1
ATOM 2160 O O . LEU A 1 274 ? 21.856 -2.421 -0.961 1.00 98.88 274 LEU A O 1
ATOM 2164 N N . GLU A 1 275 ? 22.569 -1.466 -2.868 1.00 98.81 275 GLU A N 1
ATOM 2165 C CA . GLU A 1 275 ? 23.774 -0.854 -2.298 1.00 98.81 275 GLU A CA 1
ATOM 2166 C C . GLU A 1 275 ? 23.430 0.144 -1.179 1.00 98.81 275 GLU A C 1
ATOM 2168 O O . GLU A 1 275 ? 23.960 0.039 -0.070 1.00 98.81 275 GLU A O 1
ATOM 2173 N N . ARG A 1 276 ? 22.482 1.064 -1.421 1.00 98.75 276 ARG A N 1
ATOM 2174 C CA . ARG A 1 276 ? 22.015 2.035 -0.412 1.00 98.75 276 ARG A CA 1
ATOM 2175 C C . ARG A 1 276 ? 21.379 1.356 0.803 1.00 98.75 276 ARG A C 1
ATOM 2177 O O . ARG A 1 276 ? 21.667 1.741 1.937 1.00 98.75 276 ARG A O 1
ATOM 2184 N N . LEU A 1 277 ? 20.556 0.333 0.572 1.00 98.75 277 LEU A N 1
ATOM 2185 C CA . LEU A 1 277 ? 19.930 -0.486 1.615 1.00 98.75 277 LEU A CA 1
ATOM 2186 C C . LEU A 1 277 ? 20.932 -1.385 2.356 1.00 98.75 277 LEU A C 1
ATOM 2188 O O . LEU A 1 277 ? 20.623 -1.843 3.453 1.00 98.75 277 LEU A O 1
ATOM 2192 N N . GLN A 1 278 ? 22.121 -1.629 1.794 1.00 98.62 278 GLN A N 1
ATOM 2193 C CA . GLN A 1 278 ? 23.096 -2.611 2.285 1.00 98.62 278 GLN A CA 1
ATOM 2194 C C . GLN A 1 278 ? 22.485 -4.021 2.410 1.00 98.62 278 GLN A C 1
ATOM 2196 O O . GLN A 1 278 ? 22.732 -4.732 3.387 1.00 98.62 278 GLN A O 1
ATOM 2201 N N . LEU A 1 279 ? 21.673 -4.407 1.420 1.00 98.62 279 LEU A N 1
ATOM 2202 C CA . LEU A 1 279 ? 20.993 -5.701 1.332 1.00 98.62 279 LEU A CA 1
ATOM 2203 C C . LEU A 1 279 ? 21.379 -6.423 0.039 1.00 98.62 279 LEU A C 1
ATOM 2205 O O . LEU A 1 279 ? 21.561 -5.794 -0.996 1.00 98.62 279 LEU A O 1
ATOM 2209 N N . GLU A 1 280 ? 21.432 -7.753 0.086 1.00 98.38 280 GLU A N 1
ATOM 2210 C CA . GLU A 1 280 ? 21.619 -8.592 -1.109 1.00 98.38 280 GLU A CA 1
ATOM 2211 C C . GLU A 1 280 ? 20.349 -8.645 -1.973 1.00 98.38 280 GLU A C 1
ATOM 2213 O O . GLU A 1 280 ? 20.431 -8.711 -3.197 1.00 98.38 280 GLU A O 1
ATOM 2218 N N . TYR A 1 281 ? 19.174 -8.564 -1.335 1.00 98.81 281 TYR A N 1
ATOM 2219 C CA . TYR A 1 281 ? 17.871 -8.572 -1.995 1.00 98.81 281 TYR A CA 1
ATOM 2220 C C . TYR A 1 281 ? 16.818 -7.737 -1.247 1.00 98.81 281 TYR A C 1
ATOM 2222 O O . TYR A 1 281 ? 16.858 -7.590 -0.018 1.00 98.81 281 TYR A O 1
ATOM 2230 N N . VAL A 1 282 ? 15.814 -7.257 -1.986 1.00 98.88 282 VAL A N 1
ATOM 2231 C CA . VAL A 1 282 ? 14.526 -6.761 -1.456 1.00 98.88 282 VAL A CA 1
ATOM 2232 C C . VAL A 1 282 ? 13.449 -7.822 -1.658 1.00 98.88 282 VAL A C 1
ATOM 2234 O O . VAL A 1 282 ? 13.496 -8.574 -2.623 1.00 98.88 282 VAL A O 1
ATOM 2237 N N . ASP A 1 283 ? 12.458 -7.921 -0.782 1.00 98.81 283 ASP A N 1
ATOM 2238 C CA . ASP A 1 283 ? 11.431 -8.964 -0.910 1.00 98.81 283 ASP A CA 1
ATOM 2239 C C . ASP A 1 283 ? 10.497 -8.682 -2.087 1.00 98.81 283 ASP A C 1
ATOM 2241 O O . ASP A 1 283 ? 10.131 -9.606 -2.810 1.00 98.81 283 ASP A O 1
ATOM 2245 N N . ILE A 1 284 ? 10.167 -7.405 -2.314 1.00 98.81 284 ILE A N 1
ATOM 2246 C CA . ILE A 1 284 ? 9.376 -6.969 -3.467 1.00 98.81 284 ILE A CA 1
ATOM 2247 C C . ILE A 1 284 ? 9.984 -5.707 -4.08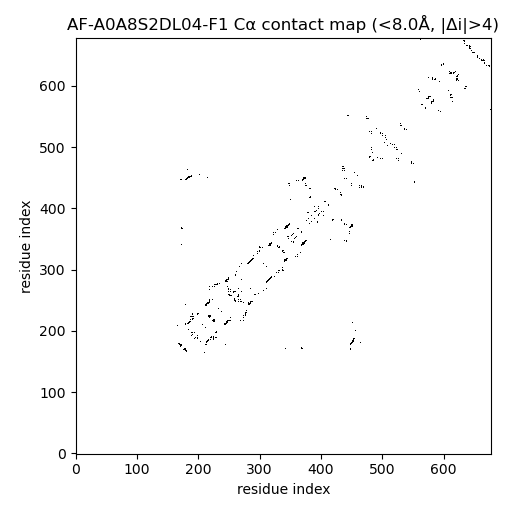8 1.00 98.81 284 ILE A C 1
ATOM 2249 O O . ILE A 1 284 ? 10.209 -4.708 -3.398 1.00 98.81 284 ILE A O 1
ATOM 2253 N N . VAL A 1 285 ? 10.188 -5.716 -5.405 1.00 98.88 285 VAL A N 1
ATOM 2254 C CA . VAL A 1 285 ? 10.462 -4.501 -6.187 1.00 98.88 285 VAL A CA 1
ATOM 2255 C C . VAL A 1 285 ? 9.199 -4.017 -6.910 1.00 98.88 285 VAL A C 1
ATOM 2257 O O . VAL A 1 285 ? 8.456 -4.804 -7.491 1.00 98.88 285 VAL A O 1
ATOM 2260 N N . PHE A 1 286 ? 8.941 -2.712 -6.891 1.00 98.88 286 PHE A N 1
ATOM 2261 C CA . PHE A 1 286 ? 7.749 -2.111 -7.490 1.00 98.88 286 PHE A CA 1
ATOM 2262 C C . PHE A 1 286 ? 8.066 -1.219 -8.691 1.00 98.88 286 PHE A C 1
ATOM 2264 O O . PHE A 1 286 ? 8.943 -0.358 -8.626 1.00 98.88 286 PHE A O 1
ATOM 2271 N N . ALA A 1 287 ? 7.266 -1.329 -9.750 1.00 98.75 287 ALA A N 1
ATOM 2272 C CA . ALA A 1 287 ? 7.153 -0.289 -10.769 1.00 98.75 287 ALA A CA 1
ATOM 2273 C C . ALA A 1 287 ? 6.383 0.913 -10.188 1.00 98.75 287 ALA A C 1
ATOM 2275 O O . ALA A 1 287 ? 5.170 0.833 -10.014 1.00 98.75 287 ALA A O 1
ATOM 2276 N N . ASN A 1 288 ? 7.065 2.020 -9.863 1.00 98.19 288 ASN A N 1
ATOM 2277 C CA . ASN A 1 288 ? 6.517 3.130 -9.052 1.00 98.19 288 ASN A CA 1
ATOM 2278 C C . ASN A 1 288 ? 5.303 3.843 -9.702 1.00 98.19 288 ASN A C 1
ATOM 2280 O O . ASN A 1 288 ? 4.419 4.351 -9.007 1.00 98.19 288 ASN A O 1
ATOM 2284 N N . LYS A 1 289 ? 5.267 3.870 -11.038 1.00 97.31 289 LYS A N 1
ATOM 2285 C CA . LYS A 1 289 ? 4.149 4.294 -11.900 1.00 97.31 289 LYS A CA 1
ATOM 2286 C C . LYS A 1 289 ? 4.256 3.580 -13.261 1.00 97.31 289 LYS A C 1
ATOM 2288 O O . LYS A 1 289 ? 5.331 3.048 -13.538 1.00 97.31 289 LYS A O 1
ATOM 2293 N N . PRO A 1 290 ? 3.212 3.565 -14.111 1.00 97.94 290 PRO A N 1
ATOM 2294 C CA . PRO A 1 290 ? 3.320 3.041 -15.474 1.00 97.94 290 PRO A CA 1
ATOM 2295 C C . PRO A 1 290 ? 4.315 3.819 -16.331 1.00 97.94 290 PRO A C 1
ATOM 2297 O O . PRO A 1 290 ? 4.492 5.027 -16.141 1.00 97.94 290 PRO A O 1
ATOM 2300 N N . ASP A 1 291 ? 4.916 3.151 -17.312 1.00 98.25 291 ASP A N 1
ATOM 2301 C CA . ASP A 1 291 ? 5.770 3.792 -18.307 1.00 98.25 291 ASP A CA 1
ATOM 2302 C C . ASP A 1 291 ? 5.223 3.601 -19.730 1.00 98.25 291 ASP A C 1
ATOM 2304 O O . ASP A 1 291 ? 5.427 2.543 -20.318 1.00 98.25 291 ASP A O 1
ATOM 2308 N N . PRO A 1 292 ? 4.565 4.614 -20.322 1.00 97.00 292 PRO A N 1
ATOM 2309 C CA . PRO A 1 292 ? 4.053 4.515 -21.687 1.00 97.00 292 PRO A CA 1
ATOM 2310 C C . PRO A 1 292 ? 5.163 4.546 -22.752 1.00 97.00 292 PRO A C 1
ATOM 2312 O O . PRO A 1 292 ? 4.862 4.431 -23.937 1.00 97.00 292 PRO A O 1
ATOM 2315 N N . THR A 1 293 ? 6.432 4.746 -22.366 1.00 97.75 293 THR A N 1
ATOM 2316 C CA . THR A 1 293 ? 7.566 4.800 -23.307 1.00 97.75 293 THR A CA 1
ATOM 2317 C C . THR A 1 293 ? 8.286 3.463 -23.483 1.00 97.75 293 THR A C 1
ATOM 2319 O O . THR A 1 293 ? 9.112 3.336 -24.386 1.00 97.75 293 THR A O 1
ATOM 2322 N N . VAL A 1 294 ? 7.958 2.457 -22.663 1.00 98.50 294 VAL A N 1
ATOM 2323 C CA . VAL A 1 294 ? 8.618 1.145 -22.650 1.00 98.50 294 VAL A CA 1
ATOM 2324 C C . VAL A 1 294 ? 7.577 0.042 -22.884 1.00 98.50 294 VAL A C 1
ATOM 2326 O O . VAL A 1 294 ? 6.571 0.012 -22.176 1.00 98.50 294 VAL A O 1
ATOM 2329 N N . PRO A 1 295 ? 7.782 -0.888 -23.838 1.00 98.62 295 PRO A N 1
ATOM 2330 C CA . PRO A 1 295 ? 6.843 -1.983 -24.075 1.00 98.62 295 PRO A CA 1
ATOM 2331 C C . PRO A 1 295 ? 6.671 -2.890 -22.851 1.00 98.62 295 PRO A C 1
ATOM 2333 O O . PRO A 1 295 ? 7.655 -3.270 -22.213 1.00 98.62 295 PRO A O 1
ATOM 2336 N N . MET A 1 296 ? 5.437 -3.332 -22.583 1.00 98.81 296 MET A N 1
ATOM 2337 C CA . MET A 1 296 ? 5.117 -4.191 -21.434 1.00 98.81 296 MET A CA 1
ATOM 2338 C C . MET A 1 296 ? 5.962 -5.475 -21.382 1.00 98.81 296 MET A C 1
ATOM 2340 O O . MET A 1 296 ? 6.375 -5.910 -20.307 1.00 98.81 296 MET A O 1
ATOM 2344 N N . GLU A 1 297 ? 6.284 -6.057 -22.542 1.00 98.81 297 GLU A N 1
ATOM 2345 C CA . GLU A 1 297 ? 7.177 -7.217 -22.633 1.00 98.81 297 GLU A CA 1
ATOM 2346 C C . GLU A 1 297 ? 8.570 -6.936 -22.050 1.00 98.81 297 GLU A C 1
ATOM 2348 O O . GLU A 1 297 ? 9.092 -7.759 -21.296 1.00 98.81 297 GLU A O 1
ATOM 2353 N N . GLU A 1 298 ? 9.163 -5.772 -22.333 1.00 98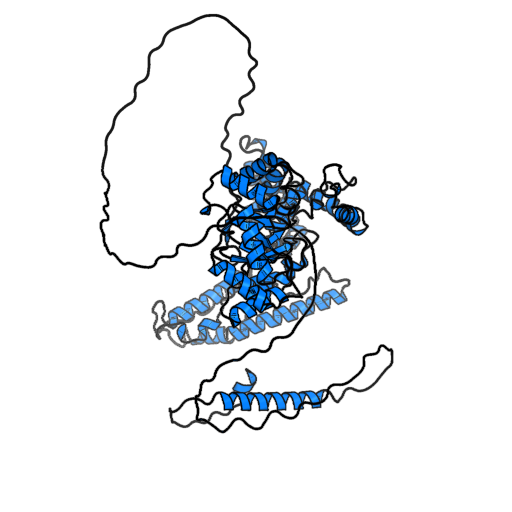.88 298 GLU A N 1
ATOM 2354 C CA . GLU A 1 298 ? 10.470 -5.406 -21.782 1.00 98.88 298 GLU A CA 1
ATOM 2355 C C . GLU A 1 298 ? 10.392 -5.235 -20.261 1.00 98.88 298 GLU A C 1
ATOM 2357 O O . GLU A 1 298 ? 11.248 -5.764 -19.547 1.00 98.88 298 GLU A O 1
ATOM 2362 N N . ILE A 1 299 ? 9.344 -4.572 -19.759 1.00 98.88 299 ILE A N 1
ATOM 2363 C CA . ILE A 1 299 ? 9.117 -4.355 -18.323 1.00 98.88 299 ILE A CA 1
ATOM 2364 C C . ILE A 1 299 ? 9.027 -5.706 -17.590 1.00 98.88 299 ILE A C 1
ATOM 2366 O O . ILE A 1 299 ? 9.805 -5.973 -16.669 1.00 98.88 299 ILE A O 1
ATOM 2370 N N . VAL A 1 300 ? 8.136 -6.604 -18.029 1.00 98.94 300 VAL A N 1
ATOM 2371 C CA . VAL A 1 300 ? 7.906 -7.913 -17.384 1.00 98.94 300 VAL A CA 1
ATOM 2372 C C . VAL A 1 300 ? 9.133 -8.827 -17.496 1.00 98.94 300 VAL A C 1
ATOM 2374 O O . VAL A 1 300 ? 9.498 -9.492 -16.519 1.00 98.94 300 VAL A O 1
ATOM 2377 N N . ARG A 1 301 ? 9.832 -8.839 -18.644 1.00 98.88 301 ARG A N 1
ATOM 2378 C CA . ARG A 1 301 ? 11.105 -9.574 -18.796 1.00 98.88 301 ARG A CA 1
ATOM 2379 C C . ARG A 1 301 ? 12.190 -9.043 -17.865 1.00 98.88 301 ARG A C 1
ATOM 2381 O O . ARG A 1 301 ? 12.998 -9.831 -17.376 1.00 98.88 301 ARG A O 1
ATOM 2388 N N . SER A 1 302 ? 12.223 -7.738 -17.618 1.00 98.88 302 SER A N 1
ATOM 2389 C CA . SER A 1 302 ? 13.233 -7.101 -16.768 1.00 98.88 302 SER A CA 1
ATOM 2390 C C . SER A 1 302 ? 12.985 -7.372 -15.286 1.00 98.88 302 SER A C 1
ATOM 2392 O O . SER A 1 302 ? 13.922 -7.747 -14.584 1.00 98.88 302 SER A O 1
ATOM 2394 N N . PHE A 1 303 ? 11.731 -7.312 -14.824 1.00 98.88 303 PHE A N 1
ATOM 2395 C CA . PHE A 1 303 ? 11.384 -7.748 -13.467 1.00 98.88 303 PHE A CA 1
ATOM 2396 C C . PHE A 1 303 ? 11.625 -9.248 -13.251 1.00 98.88 303 PHE A C 1
ATOM 2398 O O . PHE A 1 303 ? 12.230 -9.642 -12.255 1.00 98.88 303 PHE A O 1
ATOM 2405 N N . THR A 1 304 ? 11.266 -10.086 -14.226 1.00 98.94 304 THR A N 1
ATOM 2406 C CA . THR A 1 304 ? 11.570 -11.528 -14.189 1.00 98.94 304 THR A CA 1
ATOM 2407 C C . THR A 1 304 ? 13.077 -11.793 -14.130 1.00 98.94 304 THR A C 1
ATOM 2409 O O . THR A 1 304 ? 13.528 -12.674 -13.402 1.00 98.94 304 THR A O 1
ATOM 2412 N N . GLN A 1 305 ? 13.886 -11.012 -14.852 1.00 98.81 305 GLN A N 1
ATOM 2413 C CA . GLN A 1 305 ? 15.340 -11.142 -14.811 1.00 98.81 305 GLN A CA 1
ATOM 2414 C C . GLN A 1 305 ? 15.923 -10.793 -13.439 1.00 98.81 305 GLN A C 1
ATOM 2416 O O . GLN A 1 305 ? 16.775 -11.539 -12.967 1.00 98.81 305 GLN A O 1
ATOM 2421 N N . VAL A 1 306 ? 15.514 -9.688 -12.803 1.00 98.81 306 VAL A N 1
ATOM 2422 C CA . VAL A 1 306 ? 16.076 -9.328 -11.486 1.00 98.81 306 VAL A CA 1
ATOM 2423 C C . VAL A 1 306 ? 15.663 -10.315 -10.390 1.00 98.81 306 VAL A C 1
ATOM 2425 O O . VAL A 1 306 ? 16.448 -10.545 -9.470 1.00 98.81 306 VAL A O 1
ATOM 2428 N N . ILE A 1 307 ? 14.511 -10.982 -10.535 1.00 98.88 307 ILE A N 1
ATOM 2429 C CA . ILE A 1 307 ? 14.142 -12.130 -9.693 1.00 98.88 307 ILE A CA 1
ATOM 2430 C C . ILE A 1 307 ? 15.079 -13.316 -9.949 1.00 98.88 307 ILE A C 1
ATOM 2432 O O . ILE A 1 307 ? 15.687 -13.828 -9.016 1.00 98.88 307 ILE A O 1
ATOM 2436 N N . ASN A 1 308 ? 15.300 -13.694 -11.212 1.00 98.69 308 ASN A N 1
ATOM 2437 C CA . ASN A 1 308 ? 16.229 -14.775 -11.573 1.00 98.69 308 ASN A CA 1
ATOM 2438 C C . ASN A 1 308 ? 17.705 -14.469 -11.224 1.00 98.69 308 ASN A C 1
ATOM 2440 O O . ASN A 1 308 ? 18.531 -15.377 -11.190 1.00 98.69 308 ASN A O 1
ATOM 2444 N N . MET A 1 309 ? 18.048 -13.202 -10.972 1.00 98.50 309 MET A N 1
ATOM 2445 C CA . MET A 1 309 ? 19.348 -12.759 -10.450 1.00 98.50 309 MET A CA 1
ATOM 2446 C C . MET A 1 309 ? 19.414 -12.747 -8.912 1.00 98.50 309 MET A C 1
ATOM 2448 O O . MET A 1 309 ? 20.414 -12.293 -8.362 1.00 98.50 309 MET A O 1
ATOM 2452 N N . ASN A 1 310 ? 18.370 -13.217 -8.220 1.00 98.38 310 ASN A N 1
ATOM 2453 C CA . ASN A 1 310 ? 18.207 -13.184 -6.762 1.00 98.38 310 ASN A CA 1
ATOM 2454 C C . ASN A 1 310 ? 18.293 -11.776 -6.140 1.00 98.38 310 ASN A C 1
ATOM 2456 O O . ASN A 1 310 ? 18.499 -11.645 -4.939 1.00 98.38 310 ASN A O 1
ATOM 2460 N N . MET A 1 311 ? 18.100 -10.713 -6.930 1.00 98.75 311 MET A N 1
ATOM 2461 C CA . MET A 1 311 ? 18.067 -9.328 -6.433 1.00 98.75 311 MET A CA 1
ATOM 2462 C C . MET A 1 311 ? 16.729 -8.998 -5.752 1.00 98.75 311 MET A C 1
ATOM 2464 O O . MET A 1 311 ? 16.617 -8.024 -5.003 1.00 98.75 311 MET A O 1
ATOM 2468 N N . THR A 1 312 ? 15.696 -9.799 -6.019 1.00 98.88 312 THR A N 1
ATOM 2469 C CA . THR A 1 312 ? 14.401 -9.728 -5.343 1.00 98.88 312 THR A CA 1
ATOM 2470 C C . THR A 1 312 ? 13.637 -11.048 -5.437 1.00 98.88 312 THR A C 1
ATOM 2472 O O . THR A 1 312 ? 13.885 -11.825 -6.354 1.00 98.88 312 THR A O 1
ATOM 2475 N N . PHE A 1 313 ? 12.717 -11.322 -4.508 1.00 98.62 313 PHE A N 1
ATOM 2476 C CA . PHE A 1 313 ? 11.870 -12.522 -4.581 1.00 98.62 313 PHE A CA 1
ATOM 2477 C C . PHE A 1 313 ? 10.634 -12.324 -5.461 1.00 98.62 313 PHE A C 1
ATOM 2479 O O . PHE A 1 313 ? 10.204 -13.256 -6.139 1.00 98.62 313 PHE A O 1
ATOM 2486 N N . TYR A 1 314 ? 10.060 -11.122 -5.456 1.00 98.75 314 TYR A N 1
ATOM 2487 C CA . TYR A 1 314 ? 8.816 -10.822 -6.153 1.00 98.75 314 TYR A CA 1
ATOM 2488 C C . TYR A 1 314 ? 8.845 -9.424 -6.770 1.00 98.75 314 TYR A C 1
ATOM 2490 O O . TYR A 1 314 ? 9.667 -8.578 -6.418 1.00 98.75 314 TYR A O 1
ATOM 2498 N N . TRP A 1 315 ? 7.889 -9.140 -7.651 1.00 98.81 315 TRP A N 1
ATOM 2499 C CA . TRP A 1 315 ? 7.663 -7.782 -8.132 1.00 98.81 315 TRP A CA 1
ATOM 2500 C C . TRP A 1 315 ? 6.188 -7.391 -8.084 1.00 98.81 315 TRP A C 1
ATOM 2502 O O . TRP A 1 315 ? 5.303 -8.241 -7.964 1.00 98.81 315 TRP A O 1
ATOM 2512 N N . GLY A 1 316 ? 5.927 -6.091 -8.159 1.00 98.56 316 GLY A N 1
ATOM 2513 C CA . GLY A 1 316 ? 4.582 -5.535 -8.155 1.00 98.56 316 GLY A CA 1
ATOM 2514 C C . GLY A 1 316 ? 4.473 -4.210 -8.900 1.00 98.56 316 GLY A C 1
ATOM 2515 O O . GLY A 1 316 ? 5.456 -3.636 -9.374 1.00 98.56 316 GLY A O 1
ATOM 2516 N N . THR A 1 317 ? 3.249 -3.712 -8.981 1.00 98.69 317 THR A N 1
ATOM 2517 C CA . THR A 1 317 ? 2.883 -2.462 -9.652 1.00 98.69 317 THR A CA 1
ATOM 2518 C C . THR A 1 317 ? 2.478 -1.397 -8.630 1.00 98.69 317 THR A C 1
ATOM 2520 O O . THR A 1 317 ? 2.149 -1.707 -7.487 1.00 98.69 317 THR A O 1
ATOM 2523 N N . SER A 1 318 ? 2.549 -0.119 -8.993 1.00 98.44 318 SER A N 1
ATOM 2524 C CA . SER A 1 318 ? 2.107 1.000 -8.152 1.00 98.44 318 SER A CA 1
ATOM 2525 C C . SER A 1 318 ? 1.484 2.060 -9.041 1.00 98.44 318 SER A C 1
ATOM 2527 O O . SER A 1 318 ? 2.148 2.554 -9.947 1.00 98.44 318 SER A O 1
ATOM 2529 N N . ARG A 1 319 ? 0.233 2.449 -8.775 1.00 96.88 319 ARG A N 1
ATOM 2530 C CA . ARG A 1 319 ? -0.544 3.419 -9.581 1.00 96.88 319 ARG A CA 1
ATOM 2531 C C . ARG A 1 319 ? -0.929 2.918 -10.978 1.00 96.88 319 ARG A C 1
ATOM 2533 O O . ARG A 1 319 ? -1.357 3.726 -11.795 1.00 96.88 319 ARG A O 1
ATOM 2540 N N . TRP A 1 320 ? -0.838 1.617 -11.247 1.00 97.88 320 TRP A N 1
ATOM 2541 C CA . TRP A 1 320 ? -1.205 1.049 -12.550 1.00 97.88 320 TRP A CA 1
ATOM 2542 C C . TRP A 1 320 ? -2.716 0.866 -12.683 1.00 97.88 320 TRP A C 1
ATOM 2544 O O . TRP A 1 320 ? -3.399 0.551 -11.707 1.00 97.88 320 TRP A O 1
ATOM 2554 N N . SER A 1 321 ? -3.263 1.074 -13.872 1.00 95.88 321 SER A N 1
ATOM 2555 C CA . SER A 1 321 ? -4.661 0.770 -14.166 1.00 95.88 321 SER A CA 1
ATOM 2556 C C . SER A 1 321 ? -4.925 -0.746 -14.125 1.00 95.88 321 SER A C 1
ATOM 2558 O O . SER A 1 321 ? -4.005 -1.545 -14.325 1.00 95.88 321 SER A O 1
ATOM 2560 N N . PRO A 1 322 ? -6.187 -1.169 -13.922 1.00 94.12 322 PRO A N 1
ATOM 2561 C CA . PRO A 1 322 ? -6.590 -2.573 -14.045 1.00 94.12 322 PRO A CA 1
ATOM 2562 C C . PRO A 1 322 ? -6.138 -3.214 -15.367 1.00 94.12 322 PRO A C 1
ATOM 2564 O O . PRO A 1 322 ? -5.711 -4.367 -15.396 1.00 94.12 322 PRO A O 1
ATOM 2567 N N . MET A 1 323 ? -6.192 -2.440 -16.456 1.00 95.62 323 MET A N 1
ATOM 2568 C CA . MET A 1 323 ? -5.813 -2.875 -17.797 1.00 95.62 323 MET A CA 1
ATOM 2569 C C . MET A 1 323 ? -4.308 -3.142 -17.913 1.00 95.62 323 MET A C 1
ATOM 2571 O O . MET A 1 323 ? -3.934 -4.214 -18.375 1.00 95.62 323 MET A O 1
ATOM 2575 N N . GLU A 1 324 ? -3.452 -2.233 -17.438 1.00 98.12 324 GLU A N 1
ATOM 2576 C CA . GLU A 1 324 ? -1.986 -2.405 -17.466 1.00 98.12 324 GLU A CA 1
ATOM 2577 C C . GLU A 1 324 ? -1.531 -3.575 -16.571 1.00 98.12 324 GLU A C 1
ATOM 2579 O O . GLU A 1 324 ? -0.619 -4.320 -16.928 1.00 98.12 324 GLU A O 1
ATOM 2584 N N . ILE A 1 325 ? -2.190 -3.792 -15.423 1.00 98.12 325 ILE A N 1
ATOM 2585 C CA . ILE A 1 325 ? -1.927 -4.951 -14.547 1.00 98.12 325 ILE A CA 1
ATOM 2586 C C . ILE A 1 325 ? -2.286 -6.263 -15.264 1.00 98.12 325 ILE A C 1
ATOM 2588 O O . ILE A 1 325 ? -1.524 -7.232 -15.217 1.00 98.12 325 ILE A O 1
ATOM 2592 N N . MET A 1 326 ? -3.431 -6.299 -15.954 1.00 97.19 326 MET A N 1
ATOM 2593 C CA . MET A 1 326 ? -3.852 -7.465 -16.734 1.00 97.19 326 MET A CA 1
ATOM 2594 C C . MET A 1 326 ? -2.964 -7.688 -17.968 1.00 97.19 326 MET A C 1
ATOM 2596 O O . MET A 1 326 ? -2.683 -8.833 -18.314 1.00 97.19 326 MET A O 1
ATOM 2600 N N . GLU A 1 327 ? -2.468 -6.623 -18.601 1.00 98.38 327 GLU A N 1
ATOM 2601 C CA . GLU A 1 327 ? -1.498 -6.701 -19.696 1.00 98.38 327 GLU A CA 1
ATOM 2602 C C . GLU A 1 327 ? -0.179 -7.325 -19.218 1.00 98.38 327 GLU A C 1
ATOM 2604 O O . GLU A 1 327 ? 0.284 -8.299 -19.812 1.00 98.38 327 GLU A O 1
ATOM 2609 N N . ALA A 1 328 ? 0.375 -6.856 -18.092 1.00 98.69 328 ALA A N 1
ATOM 2610 C CA . ALA A 1 328 ? 1.561 -7.451 -17.474 1.00 98.69 328 ALA A CA 1
ATOM 2611 C C . ALA A 1 328 ? 1.366 -8.939 -17.144 1.00 98.69 328 ALA A C 1
ATOM 2613 O O . ALA A 1 328 ? 2.255 -9.758 -17.392 1.00 98.69 328 ALA A O 1
ATOM 2614 N N . TYR A 1 329 ? 0.193 -9.310 -16.624 1.00 98.38 329 TYR A N 1
ATOM 2615 C CA . TYR A 1 329 ? -0.158 -10.707 -16.375 1.00 98.38 329 TYR A CA 1
ATOM 2616 C C . TYR A 1 329 ? -0.257 -11.521 -17.676 1.00 98.38 329 TYR A C 1
ATOM 2618 O O . TYR A 1 329 ? 0.273 -12.629 -17.749 1.00 98.38 329 TYR A O 1
ATOM 2626 N N . SER A 1 330 ? -0.892 -10.975 -18.716 1.00 98.50 330 SER A N 1
ATOM 2627 C CA . SER A 1 330 ? -1.035 -11.617 -20.028 1.00 98.50 330 SER A CA 1
ATOM 2628 C C . SER A 1 330 ? 0.324 -11.869 -20.680 1.00 98.50 330 SER A C 1
ATOM 2630 O O . SER A 1 330 ? 0.609 -12.991 -21.094 1.00 98.50 330 SER A O 1
ATOM 2632 N N . VAL A 1 331 ? 1.200 -10.860 -20.691 1.00 98.81 331 VAL A N 1
ATOM 2633 C CA . VAL A 1 331 ? 2.600 -10.962 -21.132 1.00 98.81 331 VAL A CA 1
ATOM 2634 C C . VAL A 1 331 ? 3.341 -12.039 -20.336 1.00 98.81 331 VAL A C 1
ATOM 2636 O O . VAL A 1 331 ? 4.028 -12.879 -20.922 1.00 98.81 331 VAL A O 1
ATOM 2639 N N . ALA A 1 332 ? 3.167 -12.072 -19.011 1.00 98.69 332 ALA A N 1
ATOM 2640 C CA . ALA A 1 332 ? 3.798 -13.083 -18.173 1.00 98.69 332 ALA A CA 1
ATOM 2641 C C . ALA A 1 332 ? 3.338 -14.508 -18.521 1.00 98.69 332 ALA A C 1
ATOM 2643 O O . ALA A 1 332 ? 4.166 -15.411 -18.641 1.00 98.69 332 ALA A O 1
ATOM 2644 N N . ARG A 1 333 ? 2.037 -14.715 -18.761 1.00 98.31 333 ARG A N 1
ATOM 2645 C CA . ARG A 1 333 ? 1.500 -16.016 -19.188 1.00 98.31 333 ARG A CA 1
ATOM 2646 C C . ARG A 1 333 ? 1.933 -16.408 -20.599 1.00 98.31 333 ARG A C 1
ATOM 2648 O O . ARG A 1 333 ? 2.302 -17.560 -20.801 1.00 98.31 333 ARG A O 1
ATOM 2655 N N . GLN A 1 334 ? 1.939 -15.472 -21.546 1.00 98.69 334 GLN A N 1
ATOM 2656 C CA . GLN A 1 334 ? 2.312 -15.725 -22.940 1.00 98.69 334 GLN A CA 1
ATOM 2657 C C . GLN A 1 334 ? 3.779 -16.152 -23.092 1.00 98.69 334 GLN A C 1
ATOM 2659 O O . GLN A 1 334 ? 4.081 -17.033 -23.893 1.00 98.69 334 GLN A O 1
ATOM 2664 N N . PHE A 1 335 ? 4.689 -15.540 -22.330 1.00 98.56 335 PHE A N 1
ATOM 2665 C CA . PHE A 1 335 ? 6.134 -15.751 -22.472 1.00 98.56 335 PHE A CA 1
ATOM 2666 C C . PHE A 1 335 ? 6.767 -16.579 -21.343 1.00 98.56 335 PHE A C 1
ATOM 2668 O O . PHE A 1 335 ? 7.994 -16.639 -21.257 1.00 98.56 335 PHE A O 1
ATOM 2675 N N . ASN A 1 336 ? 5.949 -17.215 -20.493 1.00 98.56 336 ASN A N 1
ATOM 2676 C CA . ASN A 1 336 ? 6.376 -17.975 -19.311 1.00 98.56 336 ASN A CA 1
ATOM 2677 C C . ASN A 1 336 ? 7.323 -17.173 -18.390 1.00 98.56 336 ASN A C 1
ATOM 2679 O O . ASN A 1 336 ? 8.407 -17.624 -18.017 1.00 98.56 336 ASN A O 1
ATOM 2683 N N . LEU A 1 337 ? 6.912 -15.946 -18.072 1.00 98.81 337 LEU A N 1
ATOM 2684 C CA . LEU A 1 337 ? 7.601 -15.014 -17.180 1.00 98.81 337 LEU A CA 1
ATOM 2685 C C . LEU A 1 337 ? 6.850 -14.910 -15.842 1.00 98.81 337 LEU A C 1
ATOM 2687 O O . LEU A 1 337 ? 5.771 -15.479 -15.664 1.00 98.81 337 LEU A O 1
ATOM 2691 N N . ILE A 1 338 ? 7.410 -14.167 -14.889 1.00 98.69 338 ILE A N 1
ATOM 2692 C CA . ILE A 1 338 ? 6.838 -14.030 -13.547 1.00 98.69 338 ILE A CA 1
ATOM 2693 C C . ILE A 1 338 ? 5.836 -12.856 -13.545 1.00 98.69 338 ILE A C 1
ATOM 2695 O O . ILE A 1 338 ? 6.234 -11.739 -13.879 1.00 98.69 338 ILE A O 1
ATOM 2699 N N . PRO A 1 339 ? 4.551 -13.058 -13.187 1.00 98.44 339 PRO A N 1
ATOM 2700 C CA . PRO A 1 339 ? 3.562 -11.979 -13.086 1.00 98.44 339 PRO A CA 1
ATOM 2701 C C . PRO A 1 339 ? 3.762 -11.122 -11.818 1.00 98.44 339 PRO A C 1
ATOM 2703 O O . PRO A 1 339 ? 4.399 -11.585 -10.868 1.00 98.44 339 PRO A O 1
ATOM 2706 N N . PRO A 1 340 ? 3.200 -9.898 -11.760 1.00 98.25 340 PRO A N 1
ATOM 2707 C CA . PRO A 1 340 ? 3.246 -9.078 -10.552 1.00 98.25 340 PRO A CA 1
ATOM 2708 C C . PRO A 1 340 ? 2.361 -9.682 -9.451 1.00 98.25 340 PRO A C 1
ATOM 2710 O O . PRO A 1 340 ? 1.252 -10.146 -9.722 1.00 98.25 340 PRO A O 1
ATOM 2713 N N . ILE A 1 341 ? 2.827 -9.648 -8.199 1.00 97.31 341 ILE A N 1
ATOM 2714 C CA . ILE A 1 341 ? 2.110 -10.241 -7.053 1.00 97.31 341 ILE A CA 1
ATOM 2715 C C . ILE A 1 341 ? 1.260 -9.249 -6.260 1.00 97.31 341 ILE A C 1
ATOM 2717 O O . ILE A 1 341 ? 0.451 -9.671 -5.438 1.00 97.31 341 ILE A O 1
ATOM 2721 N N . CYS A 1 342 ? 1.456 -7.943 -6.454 1.00 97.25 342 CYS A N 1
ATOM 2722 C CA . CYS A 1 342 ? 0.822 -6.896 -5.657 1.00 97.25 342 CYS A CA 1
ATOM 2723 C C . CYS A 1 342 ? 0.667 -5.593 -6.451 1.00 97.25 342 CYS A C 1
ATOM 2725 O O . CYS A 1 342 ? 1.600 -5.198 -7.146 1.00 97.25 342 CYS A O 1
ATOM 2727 N N . GLU A 1 343 ? -0.446 -4.883 -6.256 1.00 98.00 343 GLU A N 1
ATOM 2728 C CA . GLU A 1 343 ? -0.599 -3.467 -6.624 1.00 98.00 343 GLU A CA 1
ATOM 2729 C C . GLU A 1 343 ? -0.502 -2.577 -5.373 1.00 98.00 343 GLU A C 1
ATOM 2731 O O . GLU A 1 343 ? -1.123 -2.859 -4.344 1.00 98.00 343 GLU A O 1
ATOM 2736 N N . GLN A 1 344 ? 0.269 -1.490 -5.466 1.00 98.25 344 GLN A N 1
ATOM 2737 C CA . GLN A 1 344 ? 0.346 -0.424 -4.467 1.00 98.25 344 GLN A CA 1
ATOM 2738 C C . GLN A 1 344 ? -0.568 0.757 -4.839 1.00 98.25 344 GLN A C 1
ATOM 2740 O O . GLN A 1 344 ? -0.202 1.632 -5.632 1.00 98.25 344 GLN A O 1
ATOM 2745 N N . ALA A 1 345 ? -1.755 0.808 -4.232 1.00 96.88 345 ALA A N 1
ATOM 2746 C CA . ALA A 1 345 ? -2.828 1.742 -4.590 1.00 96.88 345 ALA A CA 1
ATOM 2747 C C . ALA A 1 345 ? -3.068 2.833 -3.526 1.00 96.88 345 ALA A C 1
ATOM 2749 O O . ALA A 1 345 ? -2.938 2.584 -2.329 1.00 96.88 345 ALA A O 1
ATOM 2750 N N . GLU A 1 346 ? -3.475 4.037 -3.942 1.00 97.56 346 GLU A N 1
ATOM 2751 C CA . GLU A 1 346 ? -3.999 5.036 -2.998 1.00 97.56 346 GLU A CA 1
ATOM 2752 C C . GLU A 1 346 ? -5.360 4.560 -2.487 1.00 97.56 346 GLU A C 1
ATOM 2754 O O . GLU A 1 346 ? -6.224 4.205 -3.293 1.00 97.56 346 GLU A O 1
ATOM 2759 N N . TYR A 1 347 ? -5.546 4.533 -1.167 1.00 97.50 347 TYR A N 1
ATOM 2760 C CA . TYR A 1 347 ? -6.830 4.171 -0.571 1.00 97.50 347 TYR A CA 1
ATOM 2761 C C . TYR A 1 347 ? -7.045 4.888 0.749 1.00 97.50 347 TYR A C 1
ATOM 2763 O O . TYR A 1 347 ? -6.230 4.783 1.665 1.00 97.50 347 TYR A O 1
ATOM 2771 N N . HIS A 1 348 ? -8.152 5.616 0.820 1.00 95.88 348 HIS A N 1
ATOM 2772 C CA . HIS A 1 348 ? -8.608 6.336 1.999 1.00 95.88 348 HIS A CA 1
ATOM 2773 C C . HIS A 1 348 ? -10.049 6.821 1.774 1.00 95.88 348 HIS A C 1
ATOM 2775 O O . HIS A 1 348 ? -10.559 6.756 0.659 1.00 95.88 348 HIS A O 1
ATOM 2781 N N . LEU A 1 349 ? -10.703 7.393 2.790 1.00 93.31 349 LEU A N 1
ATOM 2782 C CA . LEU A 1 349 ? -12.119 7.809 2.721 1.00 93.31 349 LEU A CA 1
ATOM 2783 C C . LEU A 1 349 ? -12.484 8.697 1.506 1.00 93.31 349 LEU A C 1
ATOM 2785 O O . LEU A 1 349 ? -13.600 8.612 1.001 1.00 93.31 349 LEU A O 1
ATOM 2789 N N . PHE A 1 350 ? -11.546 9.517 1.013 1.00 93.06 350 PHE A N 1
ATOM 2790 C CA . PHE A 1 350 ? -11.714 10.353 -0.193 1.00 93.06 350 PHE A CA 1
ATOM 2791 C C . PHE A 1 350 ? -11.122 9.790 -1.507 1.00 93.06 350 PHE A C 1
ATOM 2793 O O . PHE A 1 350 ? -11.103 10.507 -2.499 1.00 93.06 350 PHE A O 1
ATOM 2800 N N . GLN A 1 351 ? -10.603 8.558 -1.532 1.00 93.44 351 GLN A N 1
ATOM 2801 C CA . GLN A 1 351 ? -10.044 7.914 -2.731 1.00 93.44 351 GLN A CA 1
ATOM 2802 C C . GLN A 1 351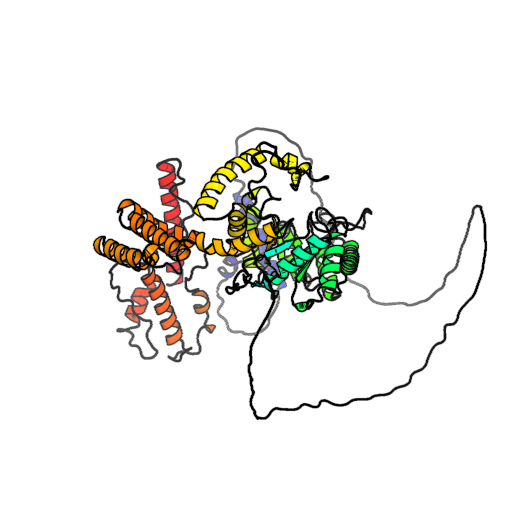 ? -10.309 6.408 -2.649 1.00 93.44 351 GLN A C 1
ATOM 2804 O O . GLN A 1 351 ? -9.612 5.683 -1.939 1.00 93.44 351 GLN A O 1
ATOM 2809 N N . ARG A 1 352 ? -11.363 5.957 -3.338 1.00 92.62 352 ARG A N 1
ATOM 2810 C CA . ARG A 1 352 ? -12.017 4.661 -3.084 1.00 92.62 352 ARG A CA 1
ATOM 2811 C C . ARG A 1 352 ? -12.090 3.774 -4.322 1.00 92.62 352 ARG A C 1
ATOM 2813 O O . ARG A 1 352 ? -11.676 2.617 -4.281 1.00 92.62 352 ARG A O 1
ATOM 2820 N N . ASP A 1 353 ? -12.529 4.356 -5.435 1.00 89.50 353 ASP A N 1
ATOM 2821 C CA . ASP A 1 353 ? -12.962 3.687 -6.670 1.00 89.50 353 ASP A CA 1
ATOM 2822 C C . ASP A 1 353 ? -11.992 2.606 -7.162 1.00 89.50 353 ASP A C 1
ATOM 2824 O O . ASP A 1 353 ? -12.394 1.493 -7.499 1.00 89.50 353 ASP A O 1
ATOM 2828 N N . LYS A 1 354 ? -10.683 2.883 -7.136 1.00 89.75 354 LYS A N 1
ATOM 2829 C CA . LYS A 1 354 ? -9.679 1.911 -7.576 1.00 89.75 354 LYS A CA 1
ATOM 2830 C C . LYS A 1 354 ? -9.715 0.616 -6.757 1.00 89.75 354 LYS A C 1
ATOM 2832 O O . LYS A 1 354 ? -9.703 -0.461 -7.340 1.00 89.75 354 LYS A O 1
ATOM 2837 N N . VAL A 1 355 ? -9.740 0.710 -5.430 1.00 90.56 355 VAL A N 1
ATOM 2838 C CA . VAL A 1 355 ? -9.626 -0.455 -4.534 1.00 90.56 355 VAL A CA 1
ATOM 2839 C C . VAL A 1 355 ? -10.980 -1.115 -4.271 1.00 90.56 355 VAL A C 1
ATOM 2841 O O . VAL A 1 355 ? -11.025 -2.326 -4.082 1.00 90.56 355 VAL A O 1
ATOM 2844 N N . GLU A 1 356 ? -12.075 -0.351 -4.298 1.00 87.31 356 GLU A N 1
ATOM 2845 C CA . GLU A 1 356 ? -13.430 -0.870 -4.050 1.00 87.31 356 GLU A CA 1
ATOM 2846 C C . GLU A 1 356 ? -14.182 -1.314 -5.310 1.00 87.31 356 GLU A C 1
ATOM 2848 O O . GLU A 1 356 ? -15.034 -2.188 -5.206 1.00 87.31 356 GLU A O 1
ATOM 2853 N N . VAL A 1 357 ? -13.888 -0.750 -6.488 1.00 83.94 357 VAL A N 1
ATOM 2854 C CA . VAL A 1 357 ? -14.633 -1.040 -7.731 1.00 83.94 357 VAL A CA 1
ATOM 2855 C C . VAL A 1 357 ? -13.754 -1.727 -8.772 1.00 83.94 357 VAL A C 1
ATOM 2857 O O . VAL A 1 357 ? -14.182 -2.682 -9.411 1.00 83.94 357 VAL A O 1
ATOM 2860 N N . HIS A 1 358 ? -12.519 -1.259 -8.967 1.00 81.31 358 HIS A N 1
ATOM 2861 C CA . HIS A 1 358 ? -11.730 -1.646 -10.144 1.00 81.31 358 HIS A CA 1
ATOM 2862 C C . HIS A 1 358 ? -10.743 -2.802 -9.936 1.00 81.31 358 HIS A C 1
ATOM 2864 O O . HIS A 1 358 ? -10.408 -3.496 -10.895 1.00 81.31 358 HIS A O 1
ATOM 2870 N N . LEU A 1 359 ? -10.237 -3.001 -8.718 1.00 84.50 359 LEU A N 1
ATOM 2871 C CA . LEU A 1 359 ? -9.308 -4.087 -8.401 1.00 84.50 359 LEU A CA 1
ATOM 2872 C C . LEU A 1 359 ? -9.943 -5.400 -7.875 1.00 84.50 359 LEU A C 1
ATOM 2874 O O . LEU A 1 359 ? -9.317 -6.434 -8.118 1.00 84.50 359 LEU A O 1
ATOM 2878 N N . PRO A 1 360 ? -11.140 -5.448 -7.238 1.00 84.31 360 PRO A N 1
ATOM 2879 C CA . PRO A 1 360 ? -11.732 -6.704 -6.748 1.00 84.31 360 PRO A CA 1
ATOM 2880 C C . PRO A 1 360 ? -11.835 -7.815 -7.798 1.00 84.31 360 PRO A C 1
ATOM 2882 O O . PRO A 1 360 ? -11.428 -8.953 -7.554 1.00 84.31 360 PRO A O 1
ATOM 2885 N N . GLU A 1 361 ? -12.262 -7.464 -9.012 1.00 79.62 361 GLU A N 1
ATOM 2886 C CA . GLU A 1 361 ? -12.341 -8.393 -10.142 1.00 79.62 361 GLU A CA 1
ATOM 2887 C C . GLU A 1 361 ? -10.959 -8.953 -10.563 1.00 79.62 361 GLU A C 1
ATOM 2889 O O . GLU A 1 361 ? -10.850 -10.078 -11.058 1.00 79.62 361 GLU A O 1
ATOM 2894 N N . ILE A 1 362 ? -9.876 -8.204 -10.338 1.00 83.12 362 ILE A N 1
ATOM 2895 C CA . ILE A 1 362 ? -8.505 -8.656 -10.614 1.00 83.12 362 ILE A CA 1
ATOM 2896 C C . ILE A 1 362 ? -7.991 -9.561 -9.486 1.00 83.12 362 ILE A C 1
ATOM 2898 O O . ILE A 1 362 ? -7.343 -10.574 -9.773 1.00 83.12 362 ILE A O 1
ATOM 2902 N N . PHE A 1 363 ? -8.316 -9.273 -8.221 1.00 79.31 363 PHE A N 1
ATOM 2903 C CA . PHE A 1 363 ? -7.965 -10.148 -7.095 1.00 79.31 363 PHE A CA 1
ATOM 2904 C C . PHE A 1 363 ? -8.558 -11.552 -7.281 1.00 79.31 363 PHE A C 1
ATOM 2906 O O . PHE A 1 363 ? -7.844 -12.551 -7.145 1.00 79.31 363 PHE A O 1
ATOM 2913 N N . SER A 1 364 ? -9.834 -11.645 -7.672 1.00 78.88 364 SER A N 1
ATOM 2914 C CA . SER A 1 364 ? -10.514 -12.929 -7.867 1.00 78.88 364 SER A CA 1
ATOM 2915 C C . SER A 1 364 ? -9.990 -13.708 -9.083 1.00 78.88 364 SER A C 1
ATOM 2917 O O . SER A 1 364 ? -9.766 -14.921 -8.971 1.00 78.88 364 SER A O 1
ATOM 2919 N N . LYS A 1 365 ? -9.710 -13.038 -10.214 1.00 86.56 365 LYS A N 1
ATOM 2920 C CA . LYS A 1 365 ? -9.197 -13.690 -11.436 1.00 86.56 365 LYS A CA 1
ATOM 2921 C C . LYS A 1 365 ? -7.724 -14.091 -11.359 1.00 86.56 365 LYS A C 1
ATOM 2923 O O . LYS A 1 365 ? -7.403 -15.233 -11.678 1.00 86.56 365 LYS A O 1
ATOM 2928 N N . ILE A 1 366 ? -6.825 -13.184 -10.964 1.00 90.88 366 ILE A N 1
ATOM 2929 C CA . ILE A 1 366 ? -5.369 -13.415 -11.061 1.00 90.88 366 ILE A CA 1
ATOM 2930 C C . ILE A 1 366 ? -4.648 -13.557 -9.717 1.00 90.88 366 ILE A C 1
ATOM 2932 O O . ILE A 1 366 ? -3.477 -13.932 -9.707 1.00 90.88 366 ILE A O 1
ATOM 2936 N N . GLY A 1 367 ? -5.329 -13.336 -8.587 1.00 89.00 367 GLY A N 1
ATOM 2937 C CA . GLY A 1 367 ? -4.776 -13.581 -7.250 1.00 89.00 367 GLY A CA 1
ATOM 2938 C C . GLY A 1 367 ? -3.763 -12.544 -6.760 1.00 89.00 367 GLY A C 1
ATOM 2939 O O . GLY A 1 367 ? -3.028 -12.828 -5.811 1.00 89.00 367 GLY A O 1
ATOM 2940 N N . ILE A 1 368 ? -3.705 -11.371 -7.398 1.00 92.38 368 ILE A N 1
ATOM 2941 C CA . ILE A 1 368 ? -2.823 -10.270 -6.995 1.00 92.38 368 ILE A CA 1
ATOM 2942 C C . ILE A 1 368 ? -3.231 -9.736 -5.609 1.00 92.38 368 ILE A C 1
ATOM 2944 O O . ILE A 1 368 ? -4.412 -9.700 -5.270 1.00 92.38 368 ILE A O 1
ATOM 2948 N N . GLY A 1 369 ? -2.254 -9.360 -4.788 1.00 93.44 369 GLY A N 1
ATOM 2949 C CA . GLY A 1 369 ? -2.469 -8.697 -3.505 1.00 93.44 369 GLY A CA 1
ATOM 2950 C C . GLY A 1 369 ? -2.603 -7.178 -3.630 1.00 93.44 369 GLY A C 1
ATOM 2951 O O . GLY A 1 369 ? -2.342 -6.587 -4.680 1.00 93.44 369 GLY A O 1
ATOM 2952 N N . THR A 1 370 ? -2.935 -6.540 -2.509 1.00 95.00 370 THR A N 1
ATOM 2953 C CA . THR A 1 370 ? -3.112 -5.082 -2.423 1.00 95.00 370 THR A CA 1
ATOM 2954 C C . THR A 1 370 ? -2.366 -4.546 -1.227 1.00 95.00 370 THR A C 1
ATOM 2956 O O . THR A 1 370 ? -2.648 -4.937 -0.092 1.00 95.00 370 THR A O 1
ATOM 2959 N N . MET A 1 371 ? -1.479 -3.592 -1.468 1.00 97.31 371 MET A N 1
ATOM 2960 C CA . MET A 1 371 ? -0.943 -2.739 -0.419 1.00 97.31 371 MET A CA 1
ATOM 2961 C C . MET A 1 371 ? -1.450 -1.325 -0.641 1.00 97.31 371 MET A C 1
ATOM 2963 O O . MET A 1 371 ? -1.370 -0.803 -1.750 1.00 97.31 371 MET A O 1
ATOM 2967 N N . THR A 1 372 ? -2.011 -0.703 0.387 1.00 97.88 372 THR A N 1
ATOM 2968 C CA . THR A 1 372 ? -2.561 0.647 0.252 1.00 97.88 372 THR A CA 1
ATOM 2969 C C . THR A 1 372 ? -1.641 1.689 0.852 1.00 97.88 372 THR A C 1
ATOM 2971 O O . THR A 1 372 ? -0.939 1.426 1.824 1.00 97.88 372 THR A O 1
ATOM 2974 N N . TRP A 1 373 ? -1.624 2.886 0.273 1.00 97.94 373 TRP A N 1
ATOM 2975 C CA . TRP A 1 373 ? -0.809 4.002 0.747 1.00 97.94 373 TRP A CA 1
ATOM 2976 C C . TRP A 1 373 ? -1.628 5.282 0.930 1.00 97.94 373 TRP A C 1
ATOM 2978 O O . TRP A 1 373 ? -2.731 5.429 0.405 1.00 97.94 373 TRP A O 1
ATOM 2988 N N . SER A 1 374 ? -1.069 6.212 1.713 1.00 96.50 374 SER A N 1
ATOM 2989 C CA . SER A 1 374 ? -1.741 7.435 2.179 1.00 96.50 374 SER A CA 1
ATOM 2990 C C . SER A 1 374 ? -3.097 7.194 2.879 1.00 96.50 374 SER A C 1
ATOM 2992 O O . SER A 1 374 ? -4.020 7.962 2.628 1.00 96.50 374 SER A O 1
ATOM 2994 N N . PRO A 1 375 ? -3.242 6.249 3.834 1.00 96.69 375 PRO A N 1
ATOM 2995 C CA . PRO A 1 375 ? -4.527 5.984 4.508 1.00 96.69 375 PRO A CA 1
ATOM 2996 C C . PRO A 1 375 ? -5.126 7.210 5.218 1.00 96.69 375 PRO A C 1
ATOM 2998 O O . PRO A 1 375 ? -6.330 7.277 5.440 1.00 96.69 375 PRO A O 1
ATOM 3001 N N . LEU A 1 376 ? -4.290 8.206 5.547 1.00 95.38 376 LEU A N 1
ATOM 3002 C CA . LEU A 1 376 ? -4.701 9.485 6.129 1.00 95.38 376 LEU A CA 1
ATOM 3003 C C . LEU A 1 376 ? -4.726 10.659 5.129 1.00 95.38 376 LEU A C 1
ATOM 3005 O O . LEU A 1 376 ? -4.732 11.812 5.556 1.00 95.38 376 LEU A O 1
ATOM 3009 N N . ALA A 1 377 ? -4.665 10.403 3.817 1.00 92.81 377 ALA A N 1
ATOM 3010 C CA . ALA A 1 377 ? -4.570 11.406 2.747 1.00 92.81 377 ALA A CA 1
ATOM 3011 C C . ALA A 1 377 ? -3.508 12.494 3.042 1.00 92.81 377 ALA A C 1
ATOM 3013 O O . ALA A 1 377 ? -3.806 13.676 3.201 1.00 92.81 377 ALA A O 1
ATOM 3014 N N . CYS A 1 378 ? -2.243 12.080 3.208 1.00 90.12 378 CYS A N 1
ATOM 3015 C CA . CYS A 1 378 ? -1.121 12.943 3.631 1.00 90.12 378 CYS A CA 1
ATOM 3016 C C . CYS A 1 378 ? -1.303 13.673 4.987 1.00 90.12 378 CYS A C 1
ATOM 3018 O O . CYS A 1 378 ? -0.597 14.644 5.274 1.00 90.12 378 CYS A O 1
ATOM 3020 N N . GLY A 1 379 ? -2.205 13.180 5.840 1.00 88.06 379 GLY A N 1
ATOM 3021 C CA . GLY A 1 379 ? -2.528 13.733 7.157 1.00 88.06 379 GLY A CA 1
ATOM 3022 C C . GLY A 1 379 ? -3.814 14.562 7.190 1.00 88.06 379 GLY A C 1
ATOM 3023 O O . GLY A 1 379 ? -4.175 15.029 8.265 1.00 88.06 379 GLY A O 1
ATOM 3024 N N . LEU A 1 380 ? -4.500 14.741 6.052 1.00 89.25 380 LEU A N 1
ATOM 3025 C CA . LEU A 1 380 ? -5.800 15.413 5.966 1.00 89.25 380 LEU A CA 1
ATOM 3026 C C . LEU A 1 380 ? -6.827 14.766 6.907 1.00 89.25 380 LEU A C 1
ATOM 3028 O O . LEU A 1 380 ? -7.475 15.456 7.687 1.00 89.25 380 LEU A O 1
ATOM 3032 N N . LEU A 1 381 ? -6.906 13.431 6.890 1.00 91.31 381 LEU A N 1
ATOM 3033 C CA . LEU A 1 381 ? -7.886 12.645 7.649 1.00 91.31 381 LEU A CA 1
ATOM 3034 C C . LEU A 1 381 ? -7.584 12.532 9.152 1.00 91.31 381 LEU A C 1
ATOM 3036 O O . LEU A 1 381 ? -8.249 11.774 9.844 1.00 91.31 381 LEU A O 1
ATOM 3040 N N . SER A 1 382 ? -6.605 13.268 9.685 1.00 89.88 382 SER A N 1
ATOM 3041 C CA . SER A 1 382 ? -6.464 13.411 11.141 1.00 89.88 382 SER A CA 1
ATOM 3042 C C . SER A 1 382 ? -7.173 14.660 11.687 1.00 89.88 382 SER A C 1
ATOM 3044 O O . SER A 1 382 ? -7.020 14.958 12.867 1.00 89.88 382 SER A O 1
ATOM 3046 N N . GLY A 1 383 ? -7.833 15.458 10.836 1.00 87.56 383 GLY A N 1
ATOM 3047 C CA . GLY A 1 383 ? -8.479 16.720 11.227 1.00 87.56 383 GLY A CA 1
ATOM 3048 C C . GLY A 1 383 ? -7.518 17.873 11.555 1.00 87.56 383 GLY A C 1
ATOM 3049 O O . GLY A 1 383 ? -7.965 18.971 11.858 1.00 87.56 383 GLY A O 1
ATOM 3050 N N . LYS A 1 384 ? -6.191 17.682 11.449 1.00 88.56 384 LYS A N 1
ATOM 3051 C CA . LYS A 1 384 ? -5.181 18.685 11.861 1.00 88.56 384 LYS A CA 1
ATOM 3052 C C . LYS A 1 384 ? -5.130 19.963 11.010 1.00 88.56 384 LYS A C 1
ATOM 3054 O O . LYS A 1 384 ? -4.230 20.771 11.216 1.00 88.56 384 LYS A O 1
ATOM 3059 N N . TYR A 1 385 ? -6.013 20.094 10.023 1.00 89.56 385 TYR A N 1
ATOM 3060 C CA . TYR A 1 385 ? -6.033 21.198 9.067 1.00 89.56 385 TYR A CA 1
ATOM 3061 C C . TYR A 1 385 ? -7.316 22.043 9.126 1.00 89.56 385 TYR A C 1
ATOM 3063 O O . TYR A 1 385 ? -7.519 22.884 8.252 1.00 89.56 385 TYR A O 1
ATOM 3071 N N . ASP A 1 386 ? -8.174 21.826 10.131 1.00 84.94 386 ASP A N 1
ATOM 3072 C CA . ASP A 1 386 ? -9.449 22.545 10.260 1.00 84.94 386 ASP A CA 1
ATOM 3073 C C . ASP A 1 386 ? -9.224 24.064 10.433 1.00 84.94 386 ASP A C 1
ATOM 3075 O O . ASP A 1 386 ? -9.791 24.874 9.701 1.00 84.94 386 ASP A O 1
ATOM 3079 N N . ASP A 1 387 ? -8.265 24.439 11.290 1.00 84.56 387 ASP A N 1
ATOM 3080 C CA . ASP A 1 387 ? -7.830 25.825 11.539 1.00 84.56 387 ASP A CA 1
ATOM 3081 C C . ASP A 1 387 ? -6.676 26.290 10.615 1.00 84.56 387 ASP A C 1
ATOM 3083 O O . ASP A 1 387 ? -5.860 27.147 10.968 1.00 84.56 387 ASP A O 1
ATOM 3087 N N . GLY A 1 388 ? -6.560 25.717 9.411 1.00 86.19 388 GLY A N 1
ATOM 3088 C CA . GLY A 1 388 ? -5.515 26.056 8.437 1.00 86.19 388 GLY A CA 1
ATOM 3089 C C . GLY A 1 388 ? -4.304 25.118 8.475 1.00 86.19 388 GLY A C 1
ATOM 3090 O O . GLY A 1 388 ? -4.444 23.923 8.689 1.00 86.19 388 GLY A O 1
ATOM 3091 N N . VAL A 1 389 ? -3.092 25.609 8.179 1.00 90.00 389 VAL A N 1
ATOM 3092 C CA . VAL A 1 389 ? -1.898 24.750 7.997 1.00 90.00 389 VAL A CA 1
ATOM 3093 C C . VAL A 1 389 ? -0.927 24.869 9.180 1.00 90.00 389 VAL A C 1
ATOM 3095 O O . VAL A 1 389 ? -0.241 25.889 9.279 1.00 90.00 389 VAL A O 1
ATOM 3098 N N . PRO A 1 390 ? -0.786 23.837 10.043 1.00 89.62 390 PRO A N 1
ATOM 3099 C CA . PRO A 1 390 ? 0.141 23.883 11.174 1.00 89.62 390 PRO A CA 1
ATOM 3100 C C . PRO A 1 390 ? 1.608 23.932 10.732 1.00 89.62 390 PRO A C 1
ATOM 3102 O O . PRO A 1 390 ? 1.997 23.262 9.771 1.00 89.62 390 PRO A O 1
ATOM 3105 N N . LEU A 1 391 ? 2.442 24.653 11.486 1.00 84.31 391 LEU A N 1
ATOM 3106 C CA . LEU A 1 391 ? 3.835 24.971 11.131 1.00 84.31 391 LEU A CA 1
ATOM 3107 C C . LEU A 1 391 ? 4.728 23.741 10.877 1.00 84.31 391 LEU A C 1
ATOM 3109 O O . LEU A 1 391 ? 5.578 23.770 9.993 1.00 84.31 391 LEU A O 1
ATOM 3113 N N . HIS A 1 392 ? 4.521 22.653 11.624 1.00 84.31 392 HIS A N 1
ATOM 3114 C CA . HIS A 1 392 ? 5.286 21.401 11.497 1.00 84.31 392 HIS A CA 1
ATOM 3115 C C . HIS A 1 392 ? 4.539 20.306 10.710 1.00 84.31 392 HIS A C 1
ATOM 3117 O O . HIS A 1 392 ? 4.948 19.145 10.694 1.00 84.31 392 HIS A O 1
ATOM 3123 N N . SER A 1 393 ? 3.423 20.655 10.060 1.00 87.38 393 SER A N 1
ATOM 3124 C CA . SER A 1 393 ? 2.657 19.724 9.227 1.00 87.38 393 SER A CA 1
ATOM 3125 C C . SER A 1 393 ? 3.349 19.443 7.889 1.00 87.38 393 SER A C 1
ATOM 3127 O O . SER A 1 393 ? 4.149 20.238 7.396 1.00 87.38 393 SER A O 1
ATOM 3129 N N . ARG A 1 394 ? 2.983 18.329 7.240 1.00 88.50 394 ARG A N 1
ATOM 3130 C CA . ARG A 1 394 ? 3.506 17.961 5.912 1.00 88.50 394 ARG A CA 1
ATOM 3131 C C . ARG A 1 394 ? 3.268 19.060 4.867 1.00 88.50 394 ARG A C 1
ATOM 3133 O O . ARG A 1 394 ? 4.131 19.286 4.028 1.00 88.50 394 ARG A O 1
ATOM 3140 N N . ALA A 1 395 ? 2.136 19.761 4.937 1.00 89.19 395 ALA A N 1
ATOM 3141 C CA . ALA A 1 395 ? 1.787 20.839 4.011 1.00 89.19 395 ALA A CA 1
ATOM 3142 C C . ALA A 1 395 ? 2.586 22.144 4.225 1.00 89.19 395 ALA A C 1
ATOM 3144 O O . ALA A 1 395 ? 2.596 23.001 3.345 1.00 89.19 395 ALA A O 1
ATOM 3145 N N . ALA A 1 396 ? 3.277 22.300 5.360 1.00 89.88 396 ALA A N 1
ATOM 3146 C CA . ALA A 1 396 ? 4.187 23.422 5.604 1.00 89.88 396 ALA A CA 1
ATOM 3147 C C . ALA A 1 396 ? 5.618 23.173 5.077 1.00 89.88 396 ALA A C 1
ATOM 3149 O O . ALA A 1 396 ? 6.421 24.104 5.004 1.00 89.88 396 ALA A O 1
ATOM 3150 N N . LEU A 1 397 ? 5.956 21.936 4.694 1.00 88.19 397 LEU A N 1
ATOM 3151 C CA . LEU A 1 397 ? 7.301 21.576 4.243 1.00 88.19 397 LEU A CA 1
ATOM 3152 C C . LEU A 1 397 ? 7.630 22.156 2.858 1.00 88.19 397 LEU A C 1
ATOM 3154 O O . LEU A 1 397 ? 6.815 22.153 1.930 1.00 88.19 397 LEU A O 1
ATOM 3158 N N . LYS A 1 398 ? 8.887 22.577 2.675 1.00 85.81 398 LYS A N 1
ATOM 3159 C CA . LYS A 1 398 ? 9.403 23.029 1.375 1.00 85.81 398 LYS A CA 1
ATOM 3160 C C . LYS A 1 398 ? 9.254 21.911 0.331 1.00 85.81 398 LYS A C 1
ATOM 3162 O O . LYS A 1 398 ? 9.711 20.794 0.546 1.00 85.81 398 LYS A O 1
ATOM 3167 N N . GLY A 1 399 ? 8.621 22.228 -0.799 1.00 85.31 399 GLY A N 1
ATOM 3168 C CA . GLY A 1 399 ? 8.289 21.265 -1.861 1.00 85.31 399 GLY A CA 1
ATOM 3169 C C . GLY A 1 399 ? 6.870 20.678 -1.788 1.00 85.31 399 GLY A C 1
ATOM 3170 O O . GLY A 1 399 ? 6.437 20.051 -2.750 1.00 85.31 399 GLY A O 1
ATOM 3171 N N . TYR A 1 400 ? 6.111 20.934 -0.715 1.00 88.50 400 TYR A N 1
ATOM 3172 C CA . TYR A 1 400 ? 4.734 20.443 -0.531 1.00 88.50 400 TYR A CA 1
ATOM 3173 C C . TYR A 1 400 ? 3.666 21.529 -0.747 1.00 88.50 400 TYR A C 1
ATOM 3175 O O . TYR A 1 400 ? 2.543 21.400 -0.265 1.00 88.50 400 TYR A O 1
ATOM 3183 N N . GLY A 1 401 ? 3.987 22.575 -1.524 1.00 86.12 401 GLY A N 1
ATOM 3184 C CA . GLY A 1 401 ? 3.035 23.631 -1.901 1.00 86.12 401 GLY A CA 1
ATOM 3185 C C . GLY A 1 401 ? 1.750 23.064 -2.511 1.00 86.12 401 GLY A C 1
ATOM 3186 O O . GLY A 1 401 ? 0.668 23.372 -2.035 1.00 86.12 401 GLY A O 1
ATOM 3187 N N . TRP A 1 402 ? 1.876 22.088 -3.416 1.00 90.31 402 TRP A N 1
ATOM 3188 C CA . TRP A 1 402 ? 0.745 21.361 -4.009 1.00 90.31 402 TRP A CA 1
ATOM 3189 C C . TRP A 1 402 ? -0.214 20.735 -2.976 1.00 90.31 402 TRP A C 1
ATOM 3191 O O . TRP A 1 402 ? -1.413 20.644 -3.228 1.00 90.31 402 TRP A O 1
ATOM 3201 N N . LEU A 1 403 ? 0.289 20.299 -1.812 1.00 89.31 403 LEU A N 1
ATOM 3202 C CA . LEU A 1 403 ? -0.535 19.730 -0.744 1.00 89.31 403 LEU A CA 1
ATOM 3203 C C . LEU A 1 403 ? -1.245 20.840 0.034 1.00 89.31 403 LEU A C 1
ATOM 3205 O O . LEU A 1 403 ? -2.427 20.705 0.334 1.00 89.31 403 LEU A O 1
ATOM 3209 N N . LYS A 1 404 ? -0.551 21.949 0.314 1.00 89.31 404 LYS A N 1
ATOM 3210 C CA . LYS A 1 404 ? -1.158 23.159 0.883 1.00 89.31 404 LYS A CA 1
ATOM 3211 C C . LYS A 1 404 ? -2.273 23.693 -0.021 1.00 89.31 404 LYS A C 1
ATOM 3213 O O . LYS A 1 404 ? -3.362 23.971 0.471 1.00 89.31 404 LYS A O 1
ATOM 3218 N N . ASP A 1 405 ? -2.042 23.746 -1.327 1.00 89.56 405 ASP A N 1
ATOM 3219 C CA . ASP A 1 405 ? -3.030 24.193 -2.311 1.00 89.56 405 ASP A CA 1
ATOM 3220 C C . ASP A 1 405 ? -4.218 23.215 -2.396 1.00 89.56 405 ASP A C 1
ATOM 3222 O O . ASP A 1 405 ? -5.368 23.650 -2.437 1.00 89.56 405 ASP A O 1
ATOM 3226 N N . LYS A 1 406 ? -3.971 21.894 -2.327 1.00 88.50 406 LYS A N 1
ATOM 3227 C CA . LYS A 1 406 ? -5.029 20.865 -2.249 1.00 88.50 406 LYS A CA 1
ATOM 3228 C C . LYS A 1 406 ? -5.883 20.985 -0.979 1.00 88.50 406 LYS A C 1
ATOM 3230 O O . LYS A 1 406 ? -7.080 20.738 -1.047 1.00 88.50 406 LYS A O 1
ATOM 3235 N N . ILE A 1 407 ? -5.291 21.357 0.158 1.00 88.19 407 ILE A N 1
ATOM 3236 C CA . ILE A 1 407 ? -6.004 21.554 1.434 1.00 88.19 407 ILE A CA 1
ATOM 3237 C C . ILE A 1 407 ? -6.840 22.841 1.413 1.00 88.19 407 ILE A C 1
ATOM 3239 O O . ILE A 1 407 ? -7.973 22.845 1.885 1.00 88.19 407 ILE A O 1
ATOM 3243 N N . LEU A 1 408 ? -6.285 23.936 0.882 1.00 88.00 408 LEU A N 1
ATOM 3244 C CA . LEU A 1 408 ? -6.896 25.267 0.958 1.00 88.00 408 LEU A CA 1
ATOM 3245 C C . LEU A 1 408 ? -7.904 25.566 -0.164 1.00 88.00 408 LEU A C 1
ATOM 3247 O O . LEU A 1 408 ? -8.656 26.540 -0.052 1.00 88.00 408 LEU A O 1
ATOM 3251 N N . ASN A 1 409 ? -7.936 24.767 -1.235 1.00 89.75 409 ASN A N 1
ATOM 3252 C CA . ASN A 1 409 ? -8.919 24.915 -2.310 1.00 89.75 409 ASN A CA 1
ATOM 3253 C C . ASN A 1 409 ? -10.349 24.531 -1.866 1.00 89.75 409 ASN A C 1
ATOM 3255 O O . ASN A 1 409 ? -10.585 24.071 -0.751 1.00 89.75 409 ASN A O 1
ATOM 3259 N N . GLU A 1 410 ? -11.332 24.761 -2.739 1.00 89.69 410 GLU A N 1
ATOM 3260 C CA . GLU A 1 410 ? -12.748 24.533 -2.425 1.00 89.69 410 GLU A CA 1
ATOM 3261 C C . GLU A 1 410 ? -13.068 23.070 -2.069 1.00 89.69 410 GLU A C 1
ATOM 3263 O O . GLU A 1 410 ? -13.816 22.816 -1.127 1.00 89.69 410 GLU A O 1
ATOM 3268 N N . GLU A 1 411 ? -12.469 22.110 -2.776 1.00 88.88 411 GLU A N 1
ATOM 3269 C CA . GLU A 1 411 ? -12.676 20.680 -2.529 1.00 88.88 411 GLU A CA 1
ATOM 3270 C C . GLU A 1 411 ? -12.014 20.234 -1.215 1.00 88.88 411 GLU A C 1
ATOM 3272 O O . GLU A 1 411 ? -12.617 19.498 -0.439 1.00 88.88 411 GLU A O 1
ATOM 3277 N N . GLY A 1 412 ? -10.827 20.758 -0.897 1.00 87.06 412 GLY A N 1
ATOM 3278 C CA . GLY A 1 412 ? -10.174 20.562 0.398 1.00 87.06 412 GLY A CA 1
ATOM 3279 C C . GLY A 1 412 ? -11.021 21.068 1.571 1.00 87.06 412 GLY A C 1
ATOM 3280 O O . GLY A 1 412 ? -11.125 20.383 2.590 1.00 87.06 412 GLY A O 1
ATOM 3281 N N . ARG A 1 413 ? -11.712 22.207 1.412 1.00 86.81 413 ARG A N 1
ATOM 3282 C CA . ARG A 1 413 ? -12.654 22.727 2.422 1.00 86.81 413 ARG A CA 1
ATOM 3283 C C . ARG A 1 413 ? -13.906 21.856 2.570 1.00 86.81 413 ARG A C 1
ATOM 3285 O O . ARG A 1 413 ? -14.250 21.508 3.696 1.00 86.81 413 ARG A O 1
ATOM 3292 N N . LYS A 1 414 ? -14.514 21.405 1.466 1.00 90.00 414 LYS A N 1
ATOM 3293 C CA . LYS A 1 414 ? -15.621 20.420 1.488 1.00 90.00 414 LYS A CA 1
ATOM 3294 C C . LYS A 1 414 ? -15.211 19.102 2.155 1.00 90.00 414 LYS A C 1
ATOM 3296 O O . LYS A 1 414 ? -16.021 18.442 2.804 1.00 90.00 414 LYS A O 1
ATOM 3301 N N . GLN A 1 415 ? -13.947 18.708 2.012 1.00 90.56 415 GLN A N 1
ATOM 3302 C CA . GLN A 1 415 ? -13.380 17.555 2.708 1.00 90.56 415 GLN A CA 1
ATOM 3303 C C . GLN A 1 415 ? -13.215 17.817 4.214 1.00 90.56 415 GLN A C 1
ATOM 3305 O O . GLN A 1 415 ? -13.564 16.934 4.992 1.00 90.56 415 GLN A O 1
ATOM 3310 N N . GLN A 1 416 ? -12.782 19.009 4.651 1.00 88.12 416 GLN A N 1
ATOM 3311 C CA . GLN A 1 416 ? -12.765 19.370 6.083 1.00 88.12 416 GLN A CA 1
ATOM 3312 C C . GLN A 1 416 ? -14.170 19.369 6.706 1.00 88.12 416 GLN A C 1
ATOM 3314 O O . GLN A 1 416 ? -14.348 18.826 7.792 1.00 88.12 416 GLN A O 1
ATOM 3319 N N . GLU A 1 417 ? -15.189 19.884 6.014 1.00 89.38 417 GLU A N 1
ATOM 3320 C CA . GLU A 1 417 ? -16.582 19.858 6.496 1.00 89.38 417 GLU A CA 1
ATOM 3321 C C . GLU A 1 417 ? -17.058 18.423 6.781 1.00 89.38 417 GLU A C 1
ATOM 3323 O O . GLU A 1 417 ? -17.500 18.126 7.893 1.00 89.38 417 GLU A O 1
ATOM 3328 N N . LYS A 1 418 ? -16.837 17.497 5.838 1.00 90.81 418 LYS A N 1
ATOM 3329 C CA . LYS A 1 418 ? -17.098 16.057 6.030 1.00 90.81 418 LYS A CA 1
ATOM 3330 C C . LYS A 1 418 ? -16.283 15.450 7.179 1.00 90.81 418 LYS A C 1
ATOM 3332 O O . LYS A 1 418 ? -16.743 14.514 7.830 1.00 90.81 418 LYS A O 1
ATOM 3337 N N . LEU A 1 419 ? -15.077 15.956 7.453 1.00 92.12 419 LEU A N 1
ATOM 3338 C CA . LEU A 1 419 ? -14.265 15.479 8.577 1.00 92.12 419 LEU A CA 1
ATOM 3339 C C . LEU A 1 419 ? -14.820 15.901 9.936 1.00 92.12 419 LEU A C 1
ATOM 3341 O O . LEU A 1 419 ? -14.682 15.127 10.881 1.00 92.12 419 LEU A O 1
ATOM 3345 N N . ARG A 1 420 ? -15.505 17.047 10.041 1.00 89.38 420 ARG A N 1
ATOM 3346 C CA . ARG A 1 420 ? -16.215 17.431 11.273 1.00 89.38 420 ARG A CA 1
ATOM 3347 C C . ARG A 1 420 ? -17.376 16.479 11.568 1.00 89.38 420 ARG A C 1
ATOM 3349 O O . ARG A 1 420 ? -17.541 16.058 12.708 1.00 89.38 420 ARG A O 1
ATOM 3356 N N . GLU A 1 421 ? -18.124 16.061 10.546 1.00 90.50 421 GLU A N 1
ATOM 3357 C CA . GLU A 1 421 ? -19.175 15.040 10.686 1.00 90.50 421 GLU A CA 1
ATOM 3358 C C . GLU A 1 421 ? -18.597 13.677 11.104 1.00 90.50 421 GLU A C 1
ATOM 3360 O O . GLU A 1 421 ? -19.084 13.045 12.045 1.00 90.50 421 GLU A O 1
ATOM 3365 N N . LEU A 1 422 ? -17.510 13.240 10.458 1.00 89.62 422 LEU A N 1
ATOM 3366 C CA . LEU A 1 422 ? -16.813 11.998 10.808 1.00 89.62 422 LEU A CA 1
ATOM 3367 C C . LEU A 1 422 ? -16.186 12.043 12.211 1.00 89.62 422 LEU A C 1
ATOM 3369 O O . LEU A 1 422 ? -16.133 11.010 12.878 1.00 89.62 422 LEU A O 1
ATOM 3373 N N . ALA A 1 423 ? -15.753 13.212 12.692 1.00 89.31 423 ALA A N 1
ATOM 3374 C CA . ALA A 1 423 ? -15.235 13.374 14.048 1.00 89.31 423 ALA A CA 1
ATOM 3375 C C . ALA A 1 423 ? -16.303 13.053 15.107 1.00 89.31 423 ALA A C 1
ATOM 3377 O O . ALA A 1 423 ? -15.990 12.386 16.090 1.00 89.31 423 ALA A O 1
ATOM 3378 N N . LEU A 1 424 ? -17.576 13.405 14.871 1.00 88.38 424 LEU A N 1
ATOM 3379 C CA . LEU A 1 424 ? -18.687 13.018 15.754 1.00 88.38 424 LEU A CA 1
ATOM 3380 C C . LEU A 1 424 ? -18.859 11.491 15.831 1.00 88.38 424 LEU A C 1
ATOM 3382 O O . LEU A 1 424 ? -19.195 10.956 16.888 1.00 88.38 424 LEU A O 1
ATOM 3386 N N . ILE A 1 425 ? -18.619 10.776 14.726 1.00 86.75 425 ILE A N 1
ATOM 3387 C CA . ILE A 1 425 ? -18.638 9.304 14.693 1.00 86.75 425 ILE A CA 1
ATOM 3388 C C . ILE A 1 425 ? -17.420 8.743 15.436 1.00 86.75 425 ILE A C 1
ATOM 3390 O O . ILE A 1 425 ? -17.571 7.836 16.252 1.00 86.75 425 ILE A O 1
ATOM 3394 N N . ALA A 1 426 ? -16.232 9.311 15.216 1.00 87.31 426 ALA A N 1
ATOM 3395 C CA . ALA A 1 426 ? -15.008 8.908 15.903 1.00 87.31 426 ALA A CA 1
ATOM 3396 C C . ALA A 1 426 ? -15.139 9.058 17.433 1.00 87.31 426 ALA A C 1
ATOM 3398 O O . ALA A 1 426 ? -14.828 8.118 18.165 1.00 87.31 426 ALA A O 1
ATOM 3399 N N . SER A 1 427 ? -15.714 10.170 17.912 1.00 85.50 427 SER A N 1
ATOM 3400 C CA . SER A 1 427 ? -16.029 10.382 19.332 1.00 85.50 427 SER A CA 1
ATOM 3401 C C . SER A 1 427 ? -17.026 9.359 19.885 1.00 85.50 427 SER A C 1
ATOM 3403 O O . SER A 1 427 ? -16.817 8.852 20.984 1.00 85.50 427 SER A O 1
ATOM 3405 N N . LYS A 1 428 ? -18.080 9.000 19.135 1.00 82.56 428 LYS A N 1
ATOM 3406 C CA . LYS A 1 428 ? -19.036 7.947 19.542 1.00 82.56 428 LYS A CA 1
ATOM 3407 C C . LYS A 1 428 ? -18.396 6.556 19.643 1.00 82.56 428 LYS A C 1
ATOM 3409 O O . LYS A 1 428 ? -18.863 5.737 20.427 1.00 82.56 428 LYS A O 1
ATOM 3414 N N . LEU A 1 429 ? -17.349 6.288 18.861 1.00 79.62 429 LEU A N 1
ATOM 3415 C CA . LEU A 1 429 ? -16.612 5.016 18.838 1.00 79.62 429 LEU A CA 1
ATOM 3416 C C . LEU A 1 429 ? -15.376 4.998 19.764 1.00 79.62 429 LEU A C 1
ATOM 3418 O O . LEU A 1 429 ? -14.619 4.016 19.758 1.00 79.62 429 LEU A O 1
ATOM 3422 N N . ASP A 1 430 ? -15.187 6.059 20.562 1.00 83.75 430 ASP A N 1
ATOM 3423 C CA . ASP A 1 430 ? -14.046 6.252 21.468 1.00 83.75 430 ASP A CA 1
ATOM 3424 C C . ASP A 1 430 ? -12.690 6.157 20.730 1.00 83.75 430 ASP A C 1
ATOM 3426 O O . ASP A 1 430 ? -11.749 5.501 21.160 1.00 83.75 430 ASP A O 1
ATOM 3430 N N . CYS A 1 431 ? -12.577 6.758 19.546 1.00 87.69 431 CYS A N 1
ATOM 3431 C CA . CYS A 1 431 ? -11.347 6.705 18.751 1.00 87.69 431 CYS A CA 1
ATOM 3432 C C . CYS A 1 431 ? -11.006 8.050 18.111 1.00 87.69 431 CYS A C 1
ATOM 3434 O O . CYS A 1 431 ? -11.867 8.915 17.942 1.00 87.69 431 CYS A O 1
ATOM 3436 N N . THR A 1 432 ? -9.745 8.224 17.716 1.00 91.38 432 THR A N 1
ATOM 3437 C CA . THR A 1 432 ? -9.346 9.398 16.930 1.00 91.38 432 THR A CA 1
ATOM 3438 C C . THR A 1 432 ? -9.835 9.277 15.485 1.00 91.38 432 THR A C 1
ATOM 3440 O O . THR A 1 432 ? -10.083 8.182 14.973 1.00 91.38 432 THR A O 1
ATOM 3443 N N . LEU A 1 433 ? -9.938 10.406 14.782 1.00 92.19 433 LEU A N 1
ATOM 3444 C CA . LEU A 1 433 ? -10.316 10.408 13.366 1.00 92.19 433 LEU A CA 1
ATOM 3445 C C . LEU A 1 433 ? -9.295 9.649 12.494 1.00 92.19 433 LEU A C 1
ATOM 3447 O O . LEU A 1 433 ? -9.680 8.969 11.542 1.00 92.19 433 LEU A O 1
ATOM 3451 N N . ALA A 1 434 ? -8.010 9.687 12.869 1.00 93.69 434 ALA A N 1
ATOM 3452 C CA . ALA A 1 434 ? -6.965 8.907 12.216 1.00 93.69 434 ALA A CA 1
ATOM 3453 C C . ALA A 1 434 ? -7.150 7.396 12.441 1.00 93.69 434 ALA A C 1
ATOM 3455 O O . ALA A 1 434 ? -7.079 6.620 11.487 1.00 93.69 434 ALA A O 1
ATOM 3456 N N . GLN A 1 435 ? -7.469 6.979 13.672 1.00 93.12 435 GLN A N 1
ATOM 3457 C CA . GLN A 1 435 ? -7.803 5.586 13.977 1.00 93.12 435 GLN A CA 1
ATOM 3458 C C . GLN A 1 435 ? -9.024 5.106 13.194 1.00 93.12 435 GLN A C 1
ATOM 3460 O O . GLN A 1 435 ? -8.976 4.020 12.618 1.00 93.12 435 GLN A O 1
ATOM 3465 N N . LEU A 1 436 ? -10.086 5.915 13.123 1.00 91.69 436 LEU A N 1
ATOM 3466 C CA . LEU A 1 436 ? -11.287 5.595 12.352 1.00 91.69 436 LEU A CA 1
ATOM 3467 C C . LEU A 1 436 ? -10.970 5.428 10.858 1.00 91.69 436 LEU A C 1
ATOM 3469 O O . LEU A 1 436 ? -11.385 4.441 10.255 1.00 91.69 436 LEU A O 1
ATOM 3473 N N . ALA A 1 437 ? -10.201 6.347 10.267 1.00 94.69 437 ALA A N 1
ATOM 3474 C CA . ALA A 1 437 ? -9.823 6.291 8.855 1.00 94.69 437 ALA A CA 1
ATOM 3475 C C . ALA A 1 437 ? -8.954 5.063 8.517 1.00 94.69 437 ALA A C 1
ATOM 3477 O O . ALA A 1 437 ? -9.162 4.423 7.484 1.00 94.69 437 ALA A O 1
ATOM 3478 N N . ILE A 1 438 ? -8.011 4.694 9.390 1.00 94.75 438 ILE A N 1
ATOM 3479 C CA . ILE A 1 438 ? -7.143 3.522 9.190 1.00 94.75 438 ILE A CA 1
ATOM 3480 C C . ILE A 1 438 ? -7.913 2.213 9.413 1.00 94.75 438 ILE A C 1
ATOM 3482 O O . ILE A 1 438 ? -7.801 1.300 8.594 1.00 94.75 438 ILE A O 1
ATOM 3486 N N . ALA A 1 439 ? -8.744 2.127 10.457 1.00 91.38 439 ALA A N 1
ATOM 3487 C CA . ALA A 1 439 ? -9.612 0.971 10.687 1.00 91.38 439 ALA A CA 1
ATOM 3488 C C . ALA A 1 439 ? -10.606 0.781 9.528 1.00 91.38 439 ALA A C 1
ATOM 3490 O O . ALA A 1 439 ? -10.828 -0.339 9.078 1.00 91.38 439 ALA A O 1
ATOM 3491 N N . TRP A 1 440 ? -11.144 1.874 8.977 1.00 93.38 440 TRP A N 1
ATOM 3492 C CA . TRP A 1 440 ? -11.974 1.836 7.774 1.00 93.38 440 TRP A CA 1
ATOM 3493 C C . TRP A 1 440 ? -11.213 1.281 6.557 1.00 93.38 440 TRP A C 1
ATOM 3495 O O . TRP A 1 440 ? -11.766 0.465 5.821 1.00 93.38 440 TRP A O 1
ATOM 3505 N N . CYS A 1 441 ? -9.932 1.630 6.375 1.00 93.88 441 CYS A N 1
ATOM 3506 C CA . CYS A 1 441 ? -9.108 1.046 5.309 1.00 93.88 441 CYS A CA 1
ATOM 3507 C C . CYS A 1 441 ? -8.911 -0.469 5.500 1.00 93.88 441 CYS A C 1
ATOM 3509 O O . CYS A 1 441 ? -9.008 -1.226 4.536 1.00 93.88 441 CYS A O 1
ATOM 3511 N N . LEU A 1 442 ? -8.655 -0.909 6.739 1.00 89.75 442 LEU A N 1
ATOM 3512 C CA . LEU A 1 442 ? -8.465 -2.321 7.096 1.00 89.75 442 LEU A CA 1
ATOM 3513 C C . LEU A 1 442 ? -9.746 -3.165 7.049 1.00 89.75 442 LEU A C 1
ATOM 3515 O O . LEU A 1 442 ? -9.648 -4.387 6.966 1.00 89.75 442 LEU A O 1
ATOM 3519 N N . LYS A 1 443 ? -10.929 -2.540 7.088 1.00 87.12 443 LYS A N 1
ATOM 3520 C CA . LYS A 1 443 ? -12.219 -3.233 6.952 1.00 87.12 443 LYS A CA 1
ATOM 3521 C C . LYS A 1 443 ? -12.369 -3.929 5.593 1.00 87.12 443 LYS A C 1
ATOM 3523 O O . LYS A 1 443 ? -13.076 -4.924 5.492 1.00 87.12 443 LYS A O 1
ATOM 3528 N N . ASN A 1 444 ? -11.728 -3.413 4.544 1.00 86.31 444 ASN A N 1
ATOM 3529 C CA . ASN A 1 444 ? -11.737 -4.060 3.237 1.00 86.31 444 ASN A CA 1
ATOM 3530 C C . ASN A 1 444 ? -10.783 -5.264 3.260 1.00 86.31 444 ASN A C 1
ATOM 3532 O O . ASN A 1 444 ? -9.564 -5.098 3.308 1.00 86.31 444 ASN A O 1
ATOM 3536 N N . GLU A 1 445 ? -11.325 -6.481 3.211 1.00 83.69 445 GLU A N 1
ATOM 3537 C CA . GLU A 1 445 ? -10.538 -7.716 3.330 1.00 83.69 445 GLU A CA 1
ATOM 3538 C C . GLU A 1 445 ? -9.438 -7.839 2.266 1.00 83.69 445 GLU A C 1
ATOM 3540 O O . GLU A 1 445 ? -8.333 -8.316 2.554 1.00 83.69 445 GLU A O 1
ATOM 3545 N N . ASN A 1 446 ? -9.703 -7.307 1.069 1.00 87.12 446 ASN A N 1
ATOM 3546 C CA . ASN A 1 446 ? -8.770 -7.278 -0.053 1.00 87.12 446 ASN A CA 1
ATOM 3547 C C . ASN A 1 446 ? -7.576 -6.329 0.165 1.00 87.12 446 ASN A C 1
ATOM 3549 O O . ASN A 1 446 ? -6.601 -6.381 -0.590 1.00 87.12 446 ASN A O 1
ATOM 3553 N N . VAL A 1 447 ? -7.606 -5.461 1.182 1.00 92.06 447 VAL A N 1
ATOM 3554 C CA . VAL A 1 447 ? -6.461 -4.640 1.598 1.00 92.06 447 VAL A CA 1
ATOM 3555 C C . VAL A 1 447 ? -5.564 -5.489 2.491 1.00 92.06 447 VAL A C 1
ATOM 3557 O O . VAL A 1 447 ? -5.874 -5.755 3.653 1.00 92.06 447 VAL A O 1
ATOM 3560 N N . HIS A 1 448 ? -4.448 -5.966 1.939 1.00 94.38 448 HIS A N 1
ATOM 3561 C CA . HIS A 1 448 ? -3.593 -6.941 2.612 1.00 94.38 448 HIS A CA 1
ATOM 3562 C C . HIS A 1 448 ? -2.648 -6.291 3.630 1.00 94.38 448 HIS A C 1
ATOM 3564 O O . HIS A 1 448 ? -2.421 -6.859 4.696 1.00 94.38 448 HIS A O 1
ATOM 3570 N N . CYS A 1 449 ? -2.157 -5.089 3.321 1.00 96.25 449 CYS A N 1
ATOM 3571 C CA . CYS A 1 449 ? -1.339 -4.265 4.206 1.00 96.25 449 CYS A CA 1
ATOM 3572 C C . CYS A 1 449 ? -1.616 -2.773 3.944 1.00 96.25 449 CYS A C 1
ATOM 3574 O O . CYS A 1 449 ? -1.706 -2.349 2.789 1.00 96.25 449 CYS A O 1
ATOM 3576 N N . VAL A 1 450 ? -1.747 -1.980 5.009 1.00 97.56 450 VAL A N 1
ATOM 3577 C CA . VAL A 1 450 ? -1.877 -0.517 4.965 1.00 97.56 450 VAL A CA 1
ATOM 3578 C C . VAL A 1 450 ? -0.527 0.115 5.312 1.00 97.56 450 VAL A C 1
ATOM 3580 O O . VAL A 1 450 ? -0.023 -0.051 6.424 1.00 97.56 450 VAL A O 1
ATOM 3583 N N . LEU A 1 451 ? 0.053 0.871 4.379 1.00 98.12 451 LEU A N 1
ATOM 3584 C CA . LEU A 1 451 ? 1.315 1.585 4.570 1.00 98.12 451 LEU A CA 1
ATOM 3585 C C . LEU A 1 451 ? 1.089 2.872 5.375 1.00 98.12 451 LEU A C 1
ATOM 3587 O O . LEU A 1 451 ? 0.569 3.875 4.875 1.00 98.12 451 LEU A O 1
ATOM 3591 N N . LEU A 1 452 ? 1.510 2.840 6.637 1.00 97.44 452 LEU A N 1
ATOM 3592 C CA . LEU A 1 452 ? 1.489 3.965 7.561 1.00 97.44 452 LEU A CA 1
ATOM 3593 C C . LEU A 1 452 ? 2.640 4.931 7.253 1.00 97.44 452 LEU A C 1
ATOM 3595 O O . LEU A 1 452 ? 3.782 4.521 7.059 1.00 97.44 452 LEU A O 1
ATOM 3599 N N . GLY A 1 453 ? 2.343 6.231 7.260 1.00 94.75 453 GLY A N 1
ATOM 3600 C CA . GLY A 1 453 ? 3.339 7.301 7.197 1.00 94.75 453 GLY A CA 1
ATOM 3601 C C . GLY A 1 453 ? 3.240 8.167 8.446 1.00 94.75 453 GLY A C 1
ATOM 3602 O O . GLY A 1 453 ? 2.254 8.883 8.611 1.00 94.75 453 GLY A O 1
ATOM 3603 N N . VAL A 1 454 ? 4.250 8.094 9.311 1.00 93.38 454 VAL A N 1
ATOM 3604 C CA . VAL A 1 454 ? 4.274 8.717 10.645 1.00 93.38 454 VAL A CA 1
ATOM 3605 C C . VAL A 1 454 ? 5.546 9.533 10.841 1.00 93.38 454 VAL A C 1
ATOM 3607 O O . VAL A 1 454 ? 6.606 9.147 10.352 1.00 93.38 454 VAL A O 1
ATOM 3610 N N . SER A 1 455 ? 5.442 10.666 11.538 1.00 91.31 455 SER A N 1
ATOM 3611 C CA . SER A 1 455 ? 6.583 11.544 11.844 1.00 91.31 455 SER A CA 1
ATOM 3612 C C . SER A 1 455 ? 7.061 11.458 13.296 1.00 91.31 455 SER A C 1
ATOM 3614 O O . SER A 1 455 ? 8.012 12.150 13.643 1.00 91.31 455 SER A O 1
ATOM 3616 N N . SER A 1 456 ? 6.390 10.677 14.146 1.00 91.56 456 SER A N 1
ATOM 3617 C CA . SER A 1 456 ? 6.763 10.456 15.547 1.00 91.56 456 SER A CA 1
ATOM 3618 C C . SER A 1 456 ? 6.166 9.147 16.078 1.00 91.56 456 SER A C 1
ATOM 3620 O O . SER A 1 456 ? 5.239 8.588 15.478 1.00 91.56 456 SER A O 1
ATOM 3622 N N . VAL A 1 457 ? 6.710 8.642 17.185 1.00 92.62 457 VAL A N 1
ATOM 3623 C CA . VAL A 1 457 ? 6.335 7.351 17.785 1.00 92.62 457 VAL A CA 1
ATOM 3624 C C . VAL A 1 457 ? 4.905 7.364 18.338 1.00 92.62 457 VAL A C 1
ATOM 3626 O O . VAL A 1 457 ? 4.196 6.365 18.240 1.00 92.62 457 VAL A O 1
ATOM 3629 N N . GLU A 1 458 ? 4.420 8.509 18.815 1.00 92.31 458 GLU A N 1
ATOM 3630 C CA . GLU A 1 458 ? 3.045 8.673 19.300 1.00 92.31 458 GLU A CA 1
ATOM 3631 C C . GLU A 1 458 ? 2.037 8.452 18.168 1.00 92.31 458 GLU A C 1
ATOM 3633 O O . GLU A 1 458 ? 1.058 7.735 18.352 1.00 92.31 458 GLU A O 1
ATOM 3638 N N . GLN A 1 459 ? 2.312 8.984 16.968 1.00 92.12 459 GLN A N 1
ATOM 3639 C CA . GLN A 1 459 ? 1.481 8.743 15.781 1.00 92.12 459 GLN A CA 1
ATOM 3640 C C . GLN A 1 459 ? 1.512 7.270 15.355 1.00 92.12 459 GLN A C 1
ATOM 3642 O O . GLN A 1 459 ? 0.525 6.759 14.829 1.00 92.12 459 GLN A O 1
ATOM 3647 N N . LEU A 1 460 ? 2.637 6.574 15.555 1.00 92.88 460 LEU A N 1
ATOM 3648 C CA . LEU A 1 460 ? 2.732 5.144 15.270 1.00 92.88 460 LEU A CA 1
ATOM 3649 C C . LEU A 1 460 ? 1.837 4.344 16.221 1.00 92.88 460 LEU A C 1
ATOM 3651 O O . LEU A 1 460 ? 1.007 3.572 15.746 1.00 92.88 460 LEU A O 1
ATOM 3655 N N . TYR A 1 461 ? 1.933 4.575 17.532 1.00 90.94 461 TYR A N 1
ATOM 3656 C CA . TYR A 1 461 ? 1.058 3.927 18.512 1.00 90.94 461 TYR A CA 1
ATOM 3657 C C . TYR A 1 461 ? -0.420 4.296 18.328 1.00 90.94 461 TYR A C 1
ATOM 3659 O O . TYR A 1 461 ? -1.278 3.416 18.406 1.00 90.94 461 TYR A O 1
ATOM 3667 N N . GLU A 1 462 ? -0.740 5.560 18.035 1.00 90.94 462 GLU A N 1
ATOM 3668 C CA . GLU A 1 462 ? -2.103 5.992 17.708 1.00 90.94 462 GLU A CA 1
ATOM 3669 C C . GLU A 1 462 ? -2.664 5.167 16.541 1.00 90.94 462 GLU A C 1
ATOM 3671 O O . GLU A 1 462 ? -3.736 4.571 16.669 1.00 90.94 462 GLU A O 1
ATOM 3676 N N . ASN A 1 463 ? -1.910 5.074 15.442 1.00 93.00 463 ASN A N 1
ATOM 3677 C CA . ASN A 1 463 ? -2.308 4.363 14.230 1.00 93.00 463 ASN A CA 1
ATOM 3678 C C . ASN A 1 463 ? -2.412 2.843 14.438 1.00 93.00 463 ASN A C 1
ATOM 3680 O O . ASN A 1 463 ? -3.378 2.237 13.973 1.00 93.00 463 ASN A O 1
ATOM 3684 N N . LEU A 1 464 ? -1.468 2.222 15.156 1.00 88.38 464 LEU A N 1
ATOM 3685 C CA . LEU A 1 464 ? -1.482 0.785 15.467 1.00 88.38 464 LEU A CA 1
ATOM 3686 C C . LEU A 1 464 ? -2.740 0.378 16.253 1.00 88.38 464 LEU A C 1
ATOM 3688 O O . LEU A 1 464 ? -3.358 -0.648 15.963 1.00 88.38 464 LEU A O 1
ATOM 3692 N N . ASN A 1 465 ? -3.172 1.219 17.198 1.00 86.81 465 ASN A N 1
ATOM 3693 C CA . ASN A 1 465 ? -4.359 0.975 18.022 1.00 86.81 465 ASN A CA 1
ATOM 3694 C C . ASN A 1 465 ? -5.691 0.997 17.240 1.00 86.81 465 ASN A C 1
ATOM 3696 O O . ASN A 1 465 ? -6.726 0.607 17.784 1.00 86.81 465 ASN A O 1
ATOM 3700 N N . SER A 1 466 ? -5.689 1.370 15.954 1.00 84.56 466 SER A N 1
ATOM 3701 C CA . SER A 1 466 ? -6.877 1.275 15.092 1.00 84.56 466 SER A CA 1
ATOM 3702 C C . SER A 1 466 ? -7.389 -0.164 14.899 1.00 84.56 466 SER A C 1
ATOM 3704 O O . SER A 1 466 ? -8.599 -0.346 14.763 1.00 84.56 466 SER A O 1
ATOM 3706 N N . ILE A 1 467 ? -6.531 -1.196 14.996 1.00 73.81 467 ILE A N 1
ATOM 3707 C CA . ILE A 1 467 ? -6.953 -2.615 14.927 1.00 73.81 467 ILE A CA 1
ATOM 3708 C C . ILE A 1 467 ? -8.022 -2.936 15.979 1.00 73.81 467 ILE A C 1
ATOM 3710 O O . ILE A 1 467 ? -9.004 -3.610 15.673 1.00 73.81 467 ILE A O 1
ATOM 3714 N N . GLN A 1 468 ? -7.889 -2.413 17.204 1.00 68.94 468 GLN A N 1
ATOM 3715 C CA . GLN A 1 468 ? -8.858 -2.664 18.280 1.00 68.94 468 GLN A CA 1
ATOM 3716 C C . GLN A 1 468 ? -10.267 -2.172 17.905 1.00 68.94 468 GLN A C 1
ATOM 3718 O O . GLN A 1 468 ? -11.276 -2.763 18.300 1.00 68.94 468 GLN A O 1
ATOM 3723 N N . ARG A 1 469 ? -10.338 -1.102 17.103 1.00 68.44 469 ARG A N 1
ATOM 3724 C CA . ARG A 1 469 ? -11.577 -0.419 16.716 1.00 68.44 469 ARG A CA 1
ATOM 3725 C C . ARG A 1 469 ? -12.317 -1.117 15.572 1.00 68.44 469 ARG A C 1
ATOM 3727 O O . ARG A 1 469 ? -13.517 -0.900 15.447 1.00 68.44 469 ARG A O 1
ATOM 3734 N N . LEU A 1 470 ? -11.681 -2.040 14.836 1.00 56.78 470 LEU A N 1
ATOM 3735 C CA . LEU A 1 470 ? -12.374 -2.933 13.888 1.00 56.78 470 LEU A CA 1
ATOM 3736 C C . LEU A 1 470 ? -13.534 -3.682 14.569 1.00 56.78 470 LEU A C 1
ATOM 3738 O O . LEU A 1 470 ? -14.635 -3.737 14.029 1.00 56.78 470 LEU A O 1
ATOM 3742 N N . SER A 1 471 ? -13.324 -4.152 15.804 1.00 50.00 471 SER A N 1
ATOM 3743 C CA . SER A 1 471 ? -14.352 -4.845 16.598 1.00 50.00 471 SER A CA 1
ATOM 3744 C C . SER A 1 471 ? -15.547 -3.971 17.013 1.00 50.00 471 SER A C 1
ATOM 3746 O O . SER A 1 471 ? -16.584 -4.512 17.380 1.00 50.00 471 SER A O 1
ATOM 3748 N N . ASN A 1 472 ? -15.420 -2.639 16.945 1.00 46.25 472 ASN A N 1
ATOM 3749 C CA . ASN A 1 472 ? -16.509 -1.685 17.195 1.00 46.25 472 ASN A CA 1
ATOM 3750 C C . ASN A 1 472 ? -17.216 -1.251 15.897 1.00 46.25 472 ASN A C 1
ATOM 3752 O O . ASN A 1 472 ? -18.281 -0.646 15.955 1.00 46.25 472 ASN A O 1
ATOM 3756 N N . ILE A 1 473 ? -16.609 -1.514 14.733 1.00 46.31 473 ILE A N 1
ATOM 3757 C CA . ILE A 1 473 ? -17.149 -1.188 13.402 1.00 46.31 473 ILE A CA 1
ATOM 3758 C C . ILE A 1 473 ? -17.996 -2.355 12.852 1.00 46.31 473 ILE A C 1
ATOM 3760 O O . ILE A 1 473 ? -18.840 -2.150 11.977 1.00 46.31 473 ILE A O 1
ATOM 3764 N N . VAL A 1 474 ? -17.810 -3.566 13.387 1.00 42.41 474 VAL A N 1
ATOM 3765 C CA . VAL A 1 474 ? -18.675 -4.732 13.161 1.00 42.41 474 VAL A CA 1
ATOM 3766 C C . VAL A 1 474 ? -19.770 -4.755 14.233 1.00 42.41 474 VAL A C 1
ATOM 3768 O O . VAL A 1 474 ? -19.495 -5.040 15.397 1.00 42.41 474 VAL A O 1
ATOM 3771 N N . MET A 1 475 ? -21.018 -4.457 13.856 1.00 44.84 475 MET A N 1
ATOM 3772 C CA . MET A 1 475 ? -22.159 -4.620 14.765 1.00 44.84 475 MET A CA 1
ATOM 3773 C C . MET A 1 475 ? -22.433 -6.105 15.023 1.00 44.84 475 MET A C 1
ATOM 3775 O O . MET A 1 475 ? -22.479 -6.903 14.089 1.00 44.84 475 MET A O 1
ATOM 3779 N N . ARG A 1 476 ? -22.672 -6.462 16.288 1.00 52.31 476 ARG A N 1
ATOM 3780 C CA . ARG A 1 476 ? -23.249 -7.758 16.673 1.00 52.31 476 ARG A CA 1
ATOM 3781 C C . ARG A 1 476 ? -24.772 -7.718 16.578 1.00 52.31 476 ARG A C 1
ATOM 3783 O O . ARG A 1 476 ? -25.374 -6.658 16.743 1.00 52.31 476 ARG A O 1
ATOM 3790 N N . CYS A 1 477 ? -25.393 -8.875 16.350 1.00 62.19 477 CYS A N 1
ATOM 3791 C CA . CYS A 1 477 ? -26.847 -8.988 16.324 1.00 62.19 477 CYS A CA 1
ATOM 3792 C C . CYS A 1 477 ? -27.441 -8.633 17.695 1.00 62.19 477 CYS A C 1
ATOM 3794 O O . CYS A 1 477 ? -26.967 -9.115 18.722 1.00 62.19 477 CYS A O 1
ATOM 3796 N N . HIS A 1 478 ? -28.487 -7.806 17.731 1.00 69.31 478 HIS A N 1
ATOM 3797 C CA . HIS A 1 478 ? -29.138 -7.403 18.980 1.00 69.31 478 HIS A CA 1
ATOM 3798 C C . HIS A 1 478 ? -29.776 -8.601 19.708 1.00 69.31 478 HIS A C 1
ATOM 3800 O O . HIS A 1 478 ? -29.791 -8.632 20.939 1.00 69.31 478 HIS A O 1
ATOM 3806 N N . TYR A 1 479 ? -30.207 -9.623 18.961 1.00 74.50 479 TYR A N 1
ATOM 3807 C CA . TYR A 1 479 ? -30.668 -10.902 19.507 1.00 74.50 479 TYR A CA 1
ATOM 3808 C C . TYR A 1 479 ? -29.542 -11.664 20.226 1.00 74.50 479 TYR A C 1
ATOM 3810 O O . TYR A 1 479 ? -29.720 -12.066 21.377 1.00 74.50 479 TYR A O 1
ATOM 3818 N N . ASP A 1 480 ? -28.351 -11.754 19.621 1.00 73.31 480 ASP A N 1
ATOM 3819 C CA . ASP A 1 480 ? -27.167 -12.377 20.239 1.00 73.31 480 ASP A CA 1
ATOM 3820 C C . ASP A 1 480 ? -26.681 -11.604 21.473 1.00 73.31 480 ASP A C 1
ATOM 3822 O O . ASP A 1 480 ? -26.290 -12.201 22.475 1.00 73.31 480 ASP A O 1
ATOM 3826 N N . VAL A 1 481 ? -26.726 -10.266 21.421 1.00 76.00 481 VAL A N 1
ATOM 3827 C CA . VAL A 1 481 ? -26.341 -9.381 22.534 1.00 76.00 481 VAL A CA 1
ATOM 3828 C C . VAL A 1 481 ? -27.236 -9.596 23.758 1.00 76.00 481 VAL A C 1
ATOM 3830 O O . VAL A 1 481 ? -26.735 -9.587 24.884 1.00 76.00 481 VAL A O 1
ATOM 3833 N N . LEU A 1 482 ? -28.540 -9.814 23.559 1.00 80.69 482 LEU A N 1
ATOM 3834 C CA . LEU A 1 482 ? -29.470 -10.149 24.642 1.00 80.69 482 LEU A CA 1
ATOM 3835 C C . LEU A 1 482 ? -29.521 -11.654 24.966 1.00 80.69 482 LEU A C 1
ATOM 3837 O O . LEU A 1 482 ? -30.056 -12.028 26.011 1.00 80.69 482 LEU A O 1
ATOM 3841 N N . GLY A 1 483 ? -28.961 -12.519 24.116 1.00 79.25 483 GLY A N 1
ATOM 3842 C CA . GLY A 1 483 ? -29.014 -13.975 24.269 1.00 79.25 483 GLY A CA 1
ATOM 3843 C C . GLY A 1 483 ? -30.433 -14.540 24.141 1.00 79.25 483 GLY A C 1
ATOM 3844 O O . GLY A 1 483 ? -30.819 -15.416 24.916 1.00 79.25 483 GLY A O 1
ATOM 3845 N N . VAL A 1 484 ? -31.225 -13.997 23.212 1.00 81.75 484 VAL A N 1
ATOM 3846 C CA . VAL A 1 484 ? -32.649 -14.318 23.000 1.00 81.75 484 VAL A CA 1
ATOM 3847 C C . VAL A 1 484 ? -32.923 -14.644 21.534 1.00 81.75 484 VAL A C 1
ATOM 3849 O O . VAL A 1 484 ? -32.239 -14.143 20.649 1.00 81.75 484 VAL A O 1
ATOM 3852 N N . THR A 1 485 ? -33.930 -15.474 21.264 1.00 78.69 485 THR A N 1
ATOM 3853 C CA . THR A 1 485 ? -34.325 -15.819 19.892 1.00 78.69 485 THR A CA 1
ATOM 3854 C C . THR A 1 485 ? -35.114 -14.691 19.228 1.00 78.69 485 THR A C 1
ATOM 3856 O O . THR A 1 485 ? -35.717 -13.844 19.885 1.00 78.69 485 THR A O 1
ATOM 3859 N N . GLU A 1 486 ? -35.175 -14.714 17.899 1.00 73.44 486 GLU A N 1
ATOM 3860 C CA . GLU A 1 486 ? -35.901 -13.727 17.082 1.00 73.44 486 GLU A CA 1
ATOM 3861 C C . GLU A 1 486 ? -37.407 -13.681 17.385 1.00 73.44 486 GLU A C 1
ATOM 3863 O O . GLU A 1 486 ? -38.061 -12.648 17.242 1.00 73.44 486 GLU A O 1
ATOM 3868 N N . THR A 1 487 ? -37.950 -14.794 17.880 1.00 78.56 487 THR A N 1
ATOM 3869 C CA . THR A 1 487 ? -39.340 -14.958 18.324 1.00 78.56 487 THR A CA 1
ATOM 3870 C C . THR A 1 487 ? -39.624 -14.381 19.716 1.00 78.56 487 THR A C 1
ATOM 3872 O O . THR A 1 487 ? -40.770 -14.433 20.161 1.00 78.56 487 THR A O 1
ATOM 3875 N N . ALA A 1 488 ? -38.617 -13.853 20.424 1.00 79.81 488 ALA A N 1
ATOM 3876 C CA . ALA A 1 488 ? -38.750 -13.462 21.826 1.00 79.81 488 ALA A CA 1
ATOM 3877 C C . ALA A 1 488 ? -39.802 -12.364 22.034 1.00 79.81 488 ALA A C 1
ATOM 3879 O O . ALA A 1 488 ? -39.805 -11.334 21.346 1.00 79.81 488 ALA A O 1
ATOM 3880 N N . ASN A 1 489 ? -40.678 -12.565 23.017 1.00 84.12 489 ASN A N 1
ATOM 3881 C CA . ASN A 1 489 ? -41.695 -11.582 23.387 1.00 84.12 489 ASN A CA 1
ATOM 3882 C C . ASN A 1 489 ? -41.114 -10.479 24.294 1.00 84.12 489 ASN A C 1
ATOM 3884 O O . ASN A 1 489 ? -40.040 -10.620 24.880 1.00 84.12 489 ASN A O 1
ATOM 3888 N N . ASN A 1 490 ? -41.836 -9.366 24.455 1.00 82.38 490 ASN A N 1
ATOM 3889 C CA . ASN A 1 490 ? -41.334 -8.230 25.241 1.00 82.38 490 ASN A CA 1
ATOM 3890 C C . ASN A 1 490 ? -41.042 -8.587 26.713 1.00 82.38 490 ASN A C 1
ATOM 3892 O O . ASN A 1 490 ? -40.141 -8.000 27.306 1.00 82.38 490 ASN A O 1
ATOM 3896 N N . ALA A 1 491 ? -41.728 -9.574 27.305 1.00 80.25 491 ALA A N 1
ATOM 3897 C CA . ALA A 1 491 ? -41.434 -10.015 28.670 1.00 80.25 491 ALA A CA 1
ATOM 3898 C C . ALA A 1 491 ? -40.095 -10.776 28.761 1.00 80.25 491 ALA A C 1
ATOM 3900 O O . ALA A 1 491 ? -39.351 -10.600 29.728 1.00 80.25 491 ALA A O 1
ATOM 3901 N N . GLU A 1 492 ? -39.755 -11.573 27.746 1.00 83.75 492 GLU A N 1
ATOM 3902 C CA . GLU A 1 492 ? -38.449 -12.227 27.602 1.00 83.75 492 GLU A CA 1
ATOM 3903 C C . GLU A 1 492 ? -37.330 -11.216 27.352 1.00 83.75 492 GLU A C 1
ATOM 3905 O O . GLU A 1 492 ? -36.306 -11.288 28.032 1.00 83.75 492 GLU A O 1
ATOM 3910 N N . LEU A 1 493 ? -37.550 -10.225 26.479 1.00 84.31 493 LEU A N 1
ATOM 3911 C CA . LEU A 1 493 ? -36.606 -9.124 26.252 1.00 84.31 493 LEU A CA 1
ATOM 3912 C C . LEU A 1 493 ? -36.315 -8.359 27.551 1.00 84.31 493 LEU A C 1
ATOM 3914 O O . LEU A 1 493 ? -35.154 -8.206 27.931 1.00 84.31 493 LEU A O 1
ATOM 3918 N N . THR A 1 494 ? -37.348 -7.952 28.299 1.00 85.81 494 THR A N 1
ATOM 3919 C CA . THR A 1 494 ? -37.171 -7.265 29.591 1.00 85.81 494 THR A CA 1
ATOM 3920 C C . THR A 1 494 ? -36.471 -8.157 30.626 1.00 85.81 494 THR A C 1
ATOM 3922 O O . THR A 1 494 ? -35.680 -7.662 31.433 1.00 85.81 494 THR A O 1
ATOM 3925 N N . LYS A 1 495 ? -36.722 -9.473 30.623 1.00 87.56 495 LYS A N 1
ATOM 3926 C CA . LYS A 1 495 ? -36.067 -10.436 31.525 1.00 87.56 495 LYS A CA 1
ATOM 3927 C C . LYS A 1 495 ? -34.583 -10.623 31.186 1.00 87.56 495 LYS A C 1
ATOM 3929 O O . LYS A 1 495 ? -33.757 -10.629 32.101 1.00 87.56 495 LYS A O 1
ATOM 3934 N N . ALA A 1 496 ? -34.248 -10.739 29.902 1.00 85.94 496 ALA A N 1
ATOM 3935 C CA . ALA A 1 496 ? -32.879 -10.839 29.406 1.00 85.94 496 ALA A CA 1
ATOM 3936 C C . ALA A 1 496 ? -32.086 -9.558 29.695 1.00 85.94 496 ALA A C 1
ATOM 3938 O O . ALA A 1 496 ? -31.037 -9.624 30.340 1.00 85.94 496 ALA A O 1
ATOM 3939 N N . TYR A 1 497 ? -32.647 -8.394 29.345 1.00 88.00 497 TYR A N 1
ATOM 3940 C CA . TYR A 1 497 ? -32.074 -7.085 29.654 1.00 88.00 497 TYR A CA 1
ATOM 3941 C C . TYR A 1 497 ? -31.795 -6.928 31.152 1.00 88.00 497 TYR A C 1
ATOM 3943 O O . TYR A 1 497 ? -30.660 -6.663 31.530 1.00 88.00 497 TYR A O 1
ATOM 3951 N N . ARG A 1 498 ? -32.778 -7.178 32.034 1.00 85.19 498 ARG A N 1
ATOM 3952 C CA . ARG A 1 498 ? -32.576 -7.063 33.493 1.00 85.19 498 ARG A CA 1
ATOM 3953 C C . ARG A 1 498 ? -31.465 -7.977 34.008 1.00 85.19 498 ARG A C 1
ATOM 3955 O O . ARG A 1 498 ? -30.678 -7.542 34.844 1.00 85.19 498 ARG A O 1
ATOM 3962 N N . LYS A 1 499 ? -31.382 -9.221 33.519 1.00 89.25 499 LYS A N 1
ATOM 3963 C CA . LYS A 1 499 ? -30.321 -10.171 33.895 1.00 89.25 499 LYS A CA 1
ATOM 3964 C C . LYS A 1 499 ? -28.942 -9.651 33.478 1.00 89.25 499 LYS A C 1
ATOM 3966 O O . LYS A 1 499 ? -28.034 -9.611 34.303 1.00 89.25 499 LYS A O 1
ATOM 3971 N N . LEU A 1 500 ? -28.798 -9.242 32.219 1.00 85.38 500 LEU A N 1
ATOM 3972 C CA . LEU A 1 500 ? -27.525 -8.815 31.642 1.00 85.38 500 LEU A CA 1
ATOM 3973 C C . LEU A 1 500 ? -27.076 -7.439 32.162 1.00 85.38 500 LEU A C 1
ATOM 3975 O O . LEU A 1 500 ? -25.905 -7.271 32.487 1.00 85.38 500 LEU A O 1
ATOM 3979 N N . ALA A 1 501 ? -28.000 -6.496 32.352 1.00 83.75 501 ALA A N 1
ATOM 3980 C CA . ALA A 1 501 ? -27.737 -5.195 32.967 1.00 83.75 501 ALA A CA 1
ATOM 3981 C C . ALA A 1 501 ? -27.301 -5.323 34.441 1.00 83.75 501 ALA A C 1
ATOM 3983 O O . ALA A 1 501 ? -26.407 -4.606 34.880 1.00 83.75 501 ALA A O 1
ATOM 3984 N N . LEU A 1 502 ? -27.871 -6.269 35.204 1.00 84.19 502 LEU A N 1
ATOM 3985 C CA . LEU A 1 502 ? -27.423 -6.577 36.573 1.00 84.19 502 LEU A CA 1
ATOM 3986 C C . LEU A 1 502 ? -26.073 -7.301 36.627 1.00 84.19 502 LEU A C 1
ATOM 3988 O O . LEU A 1 502 ? -25.385 -7.189 37.644 1.00 84.19 502 LEU A O 1
ATOM 3992 N N . GLN A 1 503 ? -25.723 -8.059 35.585 1.00 83.25 503 GLN A N 1
ATOM 3993 C CA . GLN A 1 503 ? -24.449 -8.770 35.465 1.00 83.25 503 GLN A CA 1
ATOM 3994 C C . GLN A 1 503 ? -23.312 -7.816 35.081 1.00 83.25 503 GLN A C 1
ATOM 3996 O O . GLN A 1 503 ? -22.266 -7.830 35.720 1.00 83.25 503 GLN A O 1
ATOM 4001 N N . TRP A 1 504 ? -23.533 -6.957 34.085 1.00 81.19 504 TRP A N 1
ATOM 4002 C CA . TRP A 1 504 ? -22.539 -6.026 33.539 1.00 81.19 504 TRP A CA 1
ATOM 4003 C C . TRP A 1 504 ? -22.638 -4.606 34.118 1.00 81.19 504 TRP A C 1
ATOM 4005 O O . TRP A 1 504 ? -22.088 -3.666 33.550 1.00 81.19 504 TRP A O 1
ATOM 4015 N N . HIS A 1 505 ? -23.318 -4.425 35.256 1.00 81.81 505 HIS A N 1
ATOM 4016 C CA . HIS A 1 505 ? -23.393 -3.119 35.912 1.00 81.81 505 HIS A CA 1
ATOM 4017 C C . HIS A 1 505 ? -21.982 -2.634 36.302 1.00 81.81 505 HIS A C 1
ATOM 4019 O O . HIS A 1 505 ? -21.248 -3.412 36.927 1.00 81.81 505 HIS A O 1
ATOM 4025 N N . PRO A 1 506 ? -21.592 -1.377 36.005 1.00 72.56 506 PRO A N 1
ATOM 4026 C CA . PRO A 1 506 ? -20.254 -0.867 36.319 1.00 72.56 506 PRO A CA 1
ATOM 4027 C C . PRO A 1 506 ? -19.883 -1.030 37.800 1.00 72.56 506 PRO A C 1
ATOM 4029 O O . PRO A 1 506 ? -18.811 -1.539 38.114 1.00 72.56 506 PRO A O 1
ATOM 4032 N N . ASP A 1 507 ? -20.814 -0.716 38.704 1.00 74.06 507 ASP A N 1
ATOM 4033 C CA . ASP A 1 507 ? -20.609 -0.767 40.162 1.00 74.06 507 ASP A CA 1
ATOM 4034 C C . ASP A 1 507 ? -20.386 -2.184 40.724 1.00 74.06 507 ASP A C 1
ATOM 4036 O O . ASP A 1 507 ? -19.959 -2.334 41.867 1.00 74.06 507 ASP A O 1
ATOM 4040 N N . LYS A 1 508 ? -20.686 -3.236 39.947 1.00 73.94 508 LYS A N 1
ATOM 4041 C CA . LYS A 1 508 ? -20.449 -4.640 40.330 1.00 73.94 508 LYS A CA 1
ATOM 4042 C C . LYS A 1 508 ? -19.184 -5.239 39.720 1.00 73.94 508 LYS A C 1
ATOM 4044 O O . LYS A 1 508 ? -18.779 -6.318 40.135 1.00 73.94 508 LYS A O 1
ATOM 4049 N N . ASN A 1 509 ? -18.571 -4.558 38.754 1.00 74.62 509 ASN A N 1
ATOM 4050 C CA . ASN A 1 509 ? -17.422 -5.043 37.991 1.00 74.62 509 ASN A CA 1
ATOM 4051 C C . ASN A 1 509 ? -16.247 -4.069 38.152 1.00 74.62 509 ASN A C 1
ATOM 4053 O O . ASN A 1 509 ? -15.723 -3.534 37.174 1.00 74.62 509 ASN A O 1
ATOM 4057 N N . LEU A 1 510 ? -15.858 -3.822 39.407 1.00 69.19 510 LEU A N 1
ATOM 4058 C CA . LEU A 1 510 ? -14.812 -2.861 39.783 1.00 69.19 510 LEU A CA 1
ATOM 4059 C C . LEU A 1 510 ? -13.443 -3.188 39.158 1.00 69.19 510 LEU A C 1
ATOM 4061 O O . LEU A 1 510 ? -12.669 -2.279 38.870 1.00 69.19 510 LEU A O 1
ATOM 4065 N N . ASP A 1 511 ? -13.189 -4.463 38.858 1.00 68.00 511 ASP A N 1
ATOM 4066 C CA . ASP A 1 511 ? -11.945 -4.933 38.238 1.00 68.00 511 ASP A CA 1
ATOM 4067 C C . ASP A 1 511 ? -11.928 -4.755 36.702 1.00 68.00 511 ASP A C 1
ATOM 4069 O O . ASP A 1 511 ? -10.876 -4.836 36.071 1.00 68.00 511 ASP A O 1
ATOM 4073 N N . GLN A 1 512 ? -13.093 -4.527 36.076 1.00 70.50 512 GLN A N 1
ATOM 4074 C CA . GLN A 1 512 ? -13.284 -4.491 34.614 1.00 70.50 512 GLN A CA 1
ATOM 4075 C C . GLN A 1 512 ? -14.234 -3.361 34.165 1.00 70.50 512 GLN A C 1
ATOM 4077 O O . GLN A 1 512 ? -15.006 -3.507 33.215 1.00 70.50 512 GLN A O 1
ATOM 4082 N N . ILE A 1 513 ? -14.167 -2.200 34.828 1.00 70.06 513 ILE A N 1
ATOM 4083 C CA . ILE A 1 513 ? -15.122 -1.080 34.681 1.00 70.06 513 ILE A CA 1
ATOM 4084 C C . ILE A 1 513 ? -15.353 -0.660 33.217 1.00 70.06 513 ILE A C 1
ATOM 4086 O O . ILE A 1 513 ? -16.485 -0.356 32.838 1.00 70.06 513 ILE A O 1
ATOM 4090 N N . GLN A 1 514 ? -14.306 -0.636 32.385 1.00 54.88 514 GLN A N 1
ATOM 4091 C CA . GLN A 1 514 ? -14.414 -0.212 30.981 1.00 54.88 514 GLN A CA 1
ATOM 4092 C C . GLN A 1 514 ? -15.142 -1.241 30.103 1.00 54.88 514 GLN A C 1
ATOM 4094 O O . GLN A 1 514 ? -15.999 -0.872 29.299 1.00 54.88 514 GLN A O 1
ATOM 4099 N N . GLU A 1 515 ? -14.853 -2.534 30.279 1.00 64.88 515 GLU A N 1
ATOM 4100 C CA . GLU A 1 515 ? -15.537 -3.595 29.535 1.00 64.88 515 GLU A CA 1
ATOM 4101 C C . GLU A 1 515 ? -16.993 -3.733 29.997 1.00 64.88 515 GLU A C 1
ATOM 4103 O O . GLU A 1 515 ? -17.894 -3.808 29.161 1.00 64.88 515 GLU A O 1
ATOM 4108 N N . ALA A 1 516 ? -17.242 -3.635 31.307 1.00 71.00 516 ALA A N 1
ATOM 4109 C CA . ALA A 1 516 ? -18.587 -3.616 31.870 1.00 71.00 516 ALA A CA 1
ATOM 4110 C C . ALA A 1 516 ? -19.431 -2.455 31.323 1.00 71.00 516 ALA A C 1
ATOM 4112 O O . ALA A 1 516 ? -20.529 -2.691 30.824 1.00 71.00 516 ALA A O 1
ATOM 4113 N N . LYS A 1 517 ? -18.902 -1.220 31.299 1.00 70.88 517 LYS A N 1
ATOM 4114 C CA . LYS A 1 517 ? -19.580 -0.069 30.669 1.00 70.88 517 LYS A CA 1
ATOM 4115 C C . LYS A 1 517 ? -19.891 -0.308 29.191 1.00 70.88 517 LYS A C 1
ATOM 4117 O O . LYS A 1 517 ? -21.011 -0.040 28.762 1.00 70.88 517 LYS A O 1
ATOM 4122 N N . LYS A 1 518 ? -18.931 -0.832 28.418 1.00 65.69 518 LYS A N 1
ATOM 4123 C CA . LYS A 1 518 ? -19.124 -1.131 26.990 1.00 65.69 518 LYS A CA 1
ATOM 4124 C C . LYS A 1 518 ? -20.242 -2.155 26.779 1.00 65.69 518 LYS A C 1
ATOM 4126 O O . LYS A 1 518 ? -21.133 -1.918 25.969 1.00 65.69 518 LYS A O 1
ATOM 4131 N N . ARG A 1 519 ? -20.224 -3.263 27.530 1.00 71.25 519 ARG A N 1
ATOM 4132 C CA . ARG A 1 519 ? -21.264 -4.301 27.472 1.00 71.25 519 ARG A CA 1
ATOM 4133 C C . ARG A 1 519 ? -22.623 -3.774 27.908 1.00 71.25 519 ARG A C 1
ATOM 4135 O O . ARG A 1 519 ? -23.606 -4.030 27.229 1.00 71.25 519 ARG A O 1
ATOM 4142 N N . PHE A 1 520 ? -22.682 -3.002 28.989 1.00 76.06 520 PHE A N 1
ATOM 4143 C CA . PHE A 1 520 ? -23.921 -2.410 29.488 1.00 76.06 520 PHE A CA 1
ATOM 4144 C C . PHE A 1 520 ? -24.601 -1.515 28.437 1.00 76.06 520 PHE A C 1
ATOM 4146 O O . PHE A 1 520 ? -25.806 -1.635 28.224 1.00 76.06 520 PHE A O 1
ATOM 4153 N N . LEU A 1 521 ? -23.829 -0.684 27.727 1.00 67.88 521 LEU A N 1
ATOM 4154 C CA . LEU A 1 521 ? -24.330 0.146 26.623 1.00 67.88 521 LEU A CA 1
ATOM 4155 C C . LEU A 1 521 ? -24.759 -0.689 25.400 1.00 67.88 521 LEU A C 1
ATOM 4157 O O . LEU A 1 521 ? -25.803 -0.412 24.818 1.00 67.88 521 LEU A O 1
ATOM 4161 N N . GLU A 1 522 ? -23.999 -1.732 25.040 1.00 68.81 522 GLU A N 1
ATOM 4162 C CA . GLU A 1 522 ? -24.345 -2.688 23.968 1.00 68.81 522 GLU A CA 1
ATOM 4163 C C . GLU A 1 522 ? -25.699 -3.377 24.258 1.00 68.81 522 GLU A C 1
ATOM 4165 O O . GLU A 1 522 ? -26.584 -3.412 23.403 1.00 68.81 522 GLU A O 1
ATOM 4170 N N . ILE A 1 523 ? -25.888 -3.842 25.500 1.00 78.56 523 ILE A N 1
ATOM 4171 C CA . ILE A 1 523 ? -27.117 -4.465 26.019 1.00 78.56 523 ILE A CA 1
ATOM 4172 C C . ILE A 1 523 ? -28.294 -3.479 26.041 1.00 78.56 523 ILE A C 1
ATOM 4174 O O . ILE A 1 523 ? -29.416 -3.860 25.706 1.00 78.56 523 ILE A O 1
ATOM 4178 N N . GLN A 1 524 ? -28.061 -2.222 26.428 1.00 72.31 524 GLN A N 1
ATOM 4179 C CA . GLN A 1 524 ? -29.099 -1.191 26.449 1.00 72.31 524 GLN A CA 1
ATOM 4180 C C . GLN A 1 524 ? -29.592 -0.854 25.036 1.00 72.31 524 GLN A C 1
ATOM 4182 O O . GLN A 1 524 ? -30.797 -0.906 24.799 1.00 72.31 524 GLN A O 1
ATOM 4187 N N . ALA A 1 525 ? -28.684 -0.596 24.091 1.00 62.78 525 ALA A N 1
ATOM 4188 C CA . ALA A 1 525 ? -29.048 -0.292 22.707 1.00 62.78 525 ALA A CA 1
ATOM 4189 C C . ALA A 1 525 ? -29.809 -1.455 22.040 1.00 62.78 525 ALA A C 1
ATOM 4191 O O . ALA A 1 525 ? -30.821 -1.239 21.378 1.00 62.78 525 ALA A O 1
ATOM 4192 N N . ALA A 1 526 ? -29.373 -2.700 22.273 1.00 74.44 526 ALA A N 1
ATOM 4193 C CA . ALA A 1 526 ? -30.078 -3.885 21.788 1.00 74.44 526 ALA A CA 1
ATOM 4194 C C . ALA A 1 526 ? -31.497 -4.013 22.375 1.00 74.44 526 ALA A C 1
ATOM 4196 O O . ALA A 1 526 ? -32.420 -4.420 21.673 1.00 74.44 526 ALA A O 1
ATOM 4197 N N . TYR A 1 527 ? -31.691 -3.654 23.648 1.00 81.62 527 TYR A N 1
ATOM 4198 C CA . TYR A 1 527 ? -33.007 -3.675 24.287 1.00 81.62 527 TYR A CA 1
ATOM 4199 C C . TYR A 1 527 ? -33.937 -2.569 23.775 1.00 81.62 527 TYR A C 1
ATOM 4201 O O . TYR A 1 527 ? -35.112 -2.846 23.542 1.00 81.62 527 TYR A O 1
ATOM 4209 N N . GLU A 1 528 ? -33.434 -1.350 23.575 1.00 72.56 528 GLU A N 1
ATOM 4210 C CA . GLU A 1 528 ? -34.217 -0.223 23.050 1.00 72.56 528 GLU A CA 1
ATOM 4211 C C . GLU A 1 528 ? -34.784 -0.555 21.656 1.00 72.56 528 GLU A C 1
ATOM 4213 O O . GLU A 1 528 ? -36.006 -0.579 21.489 1.00 72.56 528 GLU A O 1
ATOM 4218 N N . VAL A 1 529 ? -33.921 -0.968 20.718 1.00 71.31 529 VAL A N 1
ATOM 4219 C CA . VAL A 1 529 ? -34.305 -1.317 19.335 1.00 71.31 529 VAL A CA 1
ATOM 4220 C C . VAL A 1 529 ? -35.261 -2.514 19.270 1.00 71.31 529 VAL A C 1
ATOM 4222 O O . VAL A 1 529 ? -36.200 -2.514 18.477 1.00 71.31 529 VAL A O 1
ATOM 4225 N N . LEU A 1 530 ? -35.056 -3.550 20.094 1.00 77.75 530 LEU A N 1
ATOM 4226 C CA . LEU A 1 530 ? -35.899 -4.754 20.066 1.00 77.75 530 LEU A CA 1
ATOM 4227 C C . LEU A 1 530 ? -37.231 -4.607 20.819 1.00 77.75 530 LEU A C 1
ATOM 4229 O O . LEU A 1 530 ? -38.116 -5.448 20.644 1.00 77.75 530 LEU A O 1
ATOM 4233 N N . THR A 1 531 ? -37.398 -3.572 21.650 1.00 81.06 531 THR A N 1
ATOM 4234 C CA . THR A 1 531 ? -38.632 -3.362 22.429 1.00 81.06 531 THR A CA 1
ATOM 4235 C C . THR A 1 531 ? -39.636 -2.452 21.714 1.00 81.06 531 THR A C 1
ATOM 4237 O O . THR A 1 531 ? -40.844 -2.641 21.896 1.00 81.06 531 THR A O 1
ATOM 4240 N N . ASP A 1 532 ? -39.188 -1.501 20.883 1.00 75.50 532 ASP A N 1
ATOM 4241 C CA . ASP A 1 532 ? -40.092 -0.710 20.035 1.00 75.50 532 ASP A CA 1
ATOM 4242 C C . ASP A 1 532 ? -40.570 -1.545 18.822 1.00 75.50 532 ASP A C 1
ATOM 4244 O O . ASP A 1 532 ? -39.748 -2.025 18.042 1.00 75.50 532 ASP A O 1
ATOM 4248 N N . PRO A 1 533 ? -41.889 -1.721 18.599 1.00 71.62 533 PRO A N 1
ATOM 4249 C CA . PRO A 1 533 ? -42.395 -2.544 17.496 1.00 71.62 533 PRO A CA 1
ATOM 4250 C C . PRO A 1 533 ? -42.027 -2.050 16.090 1.00 71.62 533 PRO A C 1
ATOM 4252 O O . PRO A 1 533 ? -42.008 -2.846 15.153 1.00 71.62 533 PRO A O 1
ATOM 4255 N N . ARG A 1 534 ? -41.780 -0.747 15.911 1.00 53.12 534 ARG A N 1
ATOM 4256 C CA . ARG A 1 534 ? -41.405 -0.142 14.625 1.00 53.12 534 ARG A CA 1
ATOM 42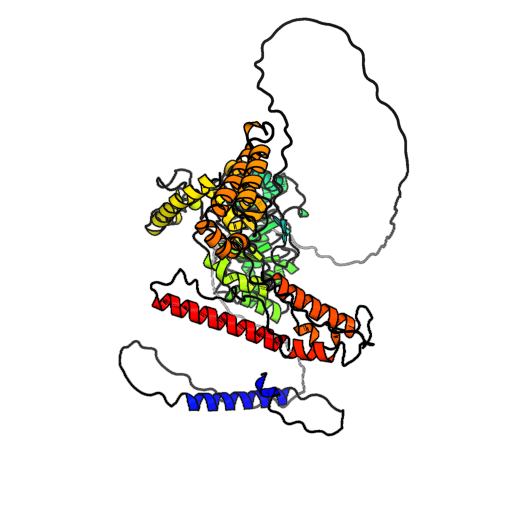57 C C . ARG A 1 534 ? -39.910 -0.280 14.388 1.00 53.12 534 ARG A C 1
ATOM 4259 O O . ARG A 1 534 ? -39.520 -0.642 13.280 1.00 53.12 534 ARG A O 1
ATOM 4266 N N . GLU A 1 535 ? -39.095 -0.020 15.410 1.00 55.66 535 GLU A N 1
ATOM 4267 C CA . GLU A 1 535 ? -37.642 -0.187 15.308 1.00 55.66 535 GLU A CA 1
ATOM 4268 C C . GLU A 1 535 ? -37.265 -1.661 15.184 1.00 55.66 535 GLU A C 1
ATOM 4270 O O . GLU A 1 535 ? -36.462 -1.986 14.316 1.00 55.66 535 GLU A O 1
ATOM 4275 N N . ARG A 1 536 ? -37.927 -2.567 15.918 1.00 72.44 536 ARG A N 1
ATOM 4276 C CA . ARG A 1 536 ? -37.765 -4.018 15.752 1.00 72.44 536 ARG A CA 1
ATOM 4277 C C . ARG A 1 536 ? -38.156 -4.478 14.353 1.00 72.44 536 ARG A C 1
ATOM 4279 O O . ARG A 1 536 ? -37.373 -5.168 13.720 1.00 72.44 536 ARG A O 1
ATOM 4286 N N . ALA A 1 537 ? -39.319 -4.075 13.833 1.00 56.97 537 ALA A N 1
ATOM 4287 C CA . ALA A 1 537 ? -39.733 -4.466 12.482 1.00 56.97 537 ALA A CA 1
ATOM 4288 C C . ALA A 1 537 ? -38.783 -3.924 11.398 1.00 56.97 537 ALA A C 1
ATOM 4290 O O . ALA A 1 537 ? -38.500 -4.610 10.417 1.00 56.97 537 ALA A O 1
ATOM 4291 N N . TRP A 1 538 ? -38.261 -2.706 11.576 1.00 48.28 538 TRP A N 1
ATOM 4292 C CA . TRP A 1 538 ? -37.255 -2.135 10.683 1.00 48.28 538 TRP A CA 1
ATOM 4293 C C . TRP A 1 538 ? -35.900 -2.839 10.815 1.00 48.28 538 TRP A C 1
ATOM 4295 O O . TRP A 1 538 ? -35.260 -3.106 9.798 1.00 48.28 538 TRP A O 1
ATOM 4305 N N . TYR A 1 539 ? -35.490 -3.179 12.038 1.00 53.94 539 TYR A N 1
ATOM 4306 C CA . TYR A 1 539 ? -34.301 -3.970 12.326 1.00 53.94 539 TYR A CA 1
ATOM 4307 C C . TYR A 1 539 ? -34.422 -5.352 11.685 1.00 53.94 539 TYR A C 1
ATOM 4309 O O . TYR A 1 539 ? -33.605 -5.673 10.841 1.00 53.94 539 TYR A O 1
ATOM 4317 N N . ASP A 1 540 ? -35.476 -6.122 11.946 1.00 63.66 540 ASP A N 1
ATOM 4318 C CA . ASP A 1 540 ? -35.702 -7.440 11.340 1.00 63.66 540 ASP A CA 1
ATOM 4319 C C . ASP A 1 540 ? -35.724 -7.400 9.804 1.00 63.66 540 ASP A C 1
ATOM 4321 O O . ASP A 1 540 ? -35.175 -8.286 9.154 1.00 63.66 540 ASP A O 1
ATOM 4325 N N . GLN A 1 541 ? -36.272 -6.338 9.204 1.00 43.25 541 GLN A N 1
ATOM 4326 C CA . GLN A 1 541 ? -36.279 -6.159 7.750 1.00 43.25 541 GLN A CA 1
ATOM 4327 C C . GLN A 1 541 ? -34.894 -5.832 7.150 1.00 43.25 541 GLN A C 1
ATOM 4329 O O . GLN A 1 541 ? -34.682 -6.053 5.957 1.00 43.25 541 GLN A O 1
ATOM 4334 N N . HIS A 1 542 ? -33.952 -5.295 7.933 1.00 41.44 542 HIS A N 1
ATOM 4335 C CA . HIS A 1 542 ? -32.658 -4.809 7.433 1.00 41.44 542 HIS A CA 1
ATOM 4336 C C . HIS A 1 542 ? -31.432 -5.379 8.171 1.00 41.44 542 HIS A C 1
ATOM 4338 O O . HIS A 1 542 ? -30.303 -5.057 7.796 1.00 41.44 542 HIS A O 1
ATOM 4344 N N . ARG A 1 543 ? -31.610 -6.225 9.191 1.00 48.69 543 ARG A N 1
ATOM 4345 C CA . ARG A 1 543 ? -30.540 -6.739 10.062 1.00 48.69 543 ARG A CA 1
ATOM 4346 C C . ARG A 1 543 ? -29.494 -7.496 9.264 1.00 48.69 543 ARG A C 1
ATOM 4348 O O . ARG A 1 543 ? -28.311 -7.289 9.490 1.00 48.69 543 ARG A O 1
ATOM 4355 N N . ASP A 1 544 ? -29.904 -8.265 8.260 1.00 39.34 544 ASP A N 1
ATOM 4356 C CA . ASP A 1 544 ? -28.979 -9.021 7.421 1.00 39.34 544 ASP A CA 1
ATOM 4357 C C . ASP A 1 544 ? -28.095 -8.065 6.610 1.00 39.34 544 ASP A C 1
ATOM 4359 O O . ASP A 1 544 ? -26.903 -8.306 6.462 1.00 39.34 544 ASP A O 1
ATOM 4363 N N . VAL A 1 545 ? -28.633 -6.916 6.183 1.00 38.47 545 VAL A N 1
ATOM 4364 C CA . VAL A 1 545 ? -27.878 -5.844 5.513 1.00 38.47 545 VAL A CA 1
ATOM 4365 C C . VAL A 1 545 ? -26.998 -5.066 6.501 1.00 38.47 545 VAL A C 1
ATOM 4367 O O . VAL A 1 545 ? -25.932 -4.593 6.123 1.00 38.47 545 VAL A O 1
ATOM 4370 N N . MET A 1 546 ? -27.399 -4.926 7.766 1.00 38.75 546 MET A N 1
ATOM 4371 C CA . MET A 1 546 ? -26.637 -4.206 8.802 1.00 38.75 546 MET A CA 1
ATOM 4372 C C . MET A 1 546 ? -25.478 -5.028 9.365 1.00 38.75 546 MET A C 1
ATOM 4374 O O . MET A 1 546 ? -24.377 -4.503 9.531 1.00 38.75 546 MET A O 1
ATOM 4378 N N . LEU A 1 547 ? -25.718 -6.314 9.611 1.00 44.06 547 LEU A N 1
ATOM 4379 C CA . LEU A 1 547 ? -24.735 -7.284 10.078 1.00 44.06 547 LEU A CA 1
ATOM 4380 C C . LEU A 1 547 ? -23.765 -7.634 8.943 1.00 44.06 547 LEU A C 1
ATOM 4382 O O . LEU A 1 547 ? -22.555 -7.585 9.148 1.00 44.06 547 LEU A O 1
ATOM 4386 N N . LYS A 1 548 ? -24.259 -7.843 7.711 1.00 41.22 548 LYS A N 1
ATOM 4387 C CA . LYS A 1 548 ? -23.405 -8.124 6.542 1.00 41.22 548 LYS A CA 1
ATOM 4388 C C . LYS A 1 548 ? -22.841 -6.877 5.852 1.00 41.22 548 LYS A C 1
ATOM 4390 O O . LYS A 1 548 ? -21.887 -6.996 5.108 1.00 41.22 548 LYS A O 1
ATOM 4395 N N . ARG A 1 549 ? -23.251 -5.643 6.190 1.00 37.56 549 ARG A N 1
ATOM 4396 C CA . ARG A 1 549 ? -22.373 -4.469 5.950 1.00 37.56 549 ARG A CA 1
ATOM 4397 C C . ARG A 1 549 ? -21.154 -4.454 6.875 1.00 37.56 549 ARG A C 1
ATOM 4399 O O . ARG A 1 549 ? -20.262 -3.633 6.656 1.00 37.56 549 ARG A O 1
ATOM 4406 N N . GLY A 1 550 ? -21.098 -5.308 7.899 1.00 35.25 550 GLY A N 1
ATOM 4407 C CA . GLY A 1 550 ? -19.889 -5.602 8.669 1.00 35.25 550 GLY A CA 1
ATOM 4408 C C . GLY A 1 550 ? -18.913 -6.533 7.942 1.00 35.25 550 GLY A C 1
ATOM 4409 O O . GLY A 1 550 ? -17.715 -6.418 8.179 1.00 35.25 550 GLY A O 1
ATOM 4410 N N . ASP A 1 551 ? -19.418 -7.366 7.029 1.00 29.88 551 ASP A N 1
ATOM 4411 C CA . ASP A 1 551 ? -18.702 -8.446 6.348 1.00 29.88 551 ASP A CA 1
ATOM 4412 C C . ASP A 1 551 ? -18.763 -8.237 4.825 1.00 29.88 551 ASP A C 1
ATOM 4414 O O . ASP A 1 551 ? -19.752 -8.547 4.165 1.00 29.88 551 ASP A O 1
ATOM 4418 N N . GLY A 1 552 ? -17.724 -7.601 4.277 1.00 33.09 552 GLY A N 1
ATOM 4419 C CA . GLY A 1 552 ? -17.668 -7.108 2.896 1.00 33.09 552 GLY A CA 1
ATOM 4420 C C . GLY A 1 552 ? -17.455 -8.193 1.838 1.00 33.09 552 GLY A C 1
ATOM 4421 O O . GLY A 1 552 ? -16.658 -7.985 0.923 1.00 33.09 552 GLY A O 1
ATOM 4422 N N . GLY A 1 553 ? -18.134 -9.330 1.977 1.00 32.78 553 GLY A N 1
ATOM 4423 C CA . GLY A 1 553 ? -18.081 -10.445 1.047 1.00 32.78 553 GLY A CA 1
ATOM 4424 C C . GLY A 1 553 ? -18.711 -10.107 -0.303 1.00 32.78 553 GLY A C 1
ATOM 4425 O O . GLY A 1 553 ? -19.900 -9.802 -0.400 1.00 32.78 553 GLY A O 1
ATOM 4426 N N . ASP A 1 554 ? -17.902 -10.235 -1.355 1.00 30.78 554 ASP A N 1
ATOM 4427 C CA . ASP A 1 554 ? -18.390 -10.572 -2.693 1.00 30.78 554 ASP A CA 1
ATOM 4428 C C . ASP A 1 554 ? -19.256 -11.843 -2.593 1.00 30.78 554 ASP A C 1
ATOM 4430 O O . ASP A 1 554 ? -18.973 -12.709 -1.759 1.00 30.78 554 ASP A O 1
ATOM 4434 N N . TYR A 1 555 ? -20.328 -11.956 -3.383 1.00 34.12 555 TYR A N 1
ATOM 4435 C CA . TYR A 1 555 ? -21.371 -12.961 -3.143 1.00 34.12 555 TYR A CA 1
ATOM 4436 C C . TYR A 1 555 ? -20.904 -14.379 -3.523 1.00 34.12 555 TYR A C 1
ATOM 4438 O O . TYR A 1 555 ? -21.250 -14.910 -4.580 1.00 34.12 555 TYR A O 1
ATOM 4446 N N . GLN A 1 556 ? -20.132 -15.025 -2.644 1.00 36.56 556 GLN A N 1
ATOM 4447 C CA . GLN A 1 556 ? -20.016 -16.479 -2.636 1.00 36.56 556 GLN A CA 1
ATOM 4448 C C . GLN A 1 556 ? -21.327 -17.039 -2.098 1.00 36.56 556 GLN A C 1
ATOM 4450 O O . GLN A 1 556 ? -21.547 -17.137 -0.893 1.00 36.56 556 GLN A O 1
ATOM 4455 N N . ASP A 1 557 ? -22.228 -17.350 -3.027 1.00 44.66 557 ASP A N 1
ATOM 4456 C CA . ASP A 1 557 ? -23.432 -18.105 -2.724 1.00 44.66 557 ASP A CA 1
ATOM 4457 C C . ASP A 1 557 ? -22.993 -19.468 -2.173 1.00 44.66 557 ASP A C 1
ATOM 4459 O O . ASP A 1 557 ? -22.393 -20.266 -2.893 1.00 44.66 557 ASP A O 1
ATOM 4463 N N . ASP A 1 558 ? -23.315 -19.746 -0.907 1.00 48.50 558 ASP A N 1
ATOM 4464 C CA . ASP A 1 558 ? -23.144 -21.074 -0.299 1.00 48.50 558 ASP A CA 1
ATOM 4465 C C . ASP A 1 558 ? -23.993 -22.148 -1.008 1.00 48.50 558 ASP A C 1
ATOM 4467 O O . ASP A 1 558 ? -23.902 -23.331 -0.672 1.00 48.50 558 ASP A O 1
ATOM 4471 N N . VAL A 1 559 ? -24.810 -21.766 -2.001 1.00 59.16 559 VAL A N 1
ATOM 4472 C CA . VAL A 1 559 ? -25.411 -22.674 -2.983 1.00 59.16 559 VAL A CA 1
ATOM 4473 C C . VAL A 1 559 ? -24.428 -23.754 -3.393 1.00 59.16 559 VAL A C 1
ATOM 4475 O O . VAL A 1 559 ? -23.355 -23.507 -3.946 1.00 59.16 559 VAL A O 1
ATOM 4478 N N . ILE A 1 560 ? -24.852 -24.997 -3.166 1.00 65.38 560 ILE A N 1
ATOM 4479 C CA . ILE A 1 560 ? -24.126 -26.157 -3.658 1.00 65.38 560 ILE A CA 1
ATOM 4480 C C . ILE A 1 560 ? -23.985 -26.011 -5.168 1.00 65.38 560 ILE A C 1
ATOM 4482 O O . ILE A 1 560 ? -24.976 -26.055 -5.910 1.00 65.38 560 ILE A O 1
ATOM 4486 N N . ASN A 1 561 ? -22.737 -25.852 -5.603 1.00 68.25 561 ASN A N 1
ATOM 4487 C CA . ASN A 1 561 ? -22.351 -25.983 -6.992 1.00 68.25 561 ASN A CA 1
ATOM 4488 C C . ASN A 1 561 ? -22.648 -27.424 -7.420 1.00 68.25 561 ASN A C 1
ATOM 4490 O O . ASN A 1 561 ? -21.935 -28.356 -7.045 1.00 68.25 561 ASN A O 1
ATOM 4494 N N . ILE A 1 562 ? -23.730 -27.593 -8.176 1.00 74.12 562 ILE A N 1
ATOM 4495 C CA . ILE A 1 562 ? -24.199 -28.898 -8.634 1.00 74.12 562 ILE A CA 1
ATOM 4496 C C . ILE A 1 562 ? -23.465 -29.380 -9.891 1.00 74.12 562 ILE A C 1
ATOM 4498 O O . ILE A 1 562 ? -23.444 -30.578 -10.143 1.00 74.12 562 ILE A O 1
ATOM 4502 N N . TYR A 1 563 ? -22.804 -28.496 -10.652 1.00 66.25 563 TYR A N 1
ATOM 4503 C CA . TYR A 1 563 ? -22.161 -28.838 -11.929 1.00 66.25 563 TYR A CA 1
ATOM 4504 C C . TYR A 1 563 ? -21.149 -30.007 -11.863 1.00 66.25 563 TYR A C 1
ATOM 4506 O O . TYR A 1 563 ? -21.129 -30.804 -12.803 1.00 66.25 563 TYR A O 1
ATOM 4514 N N . PRO A 1 564 ? -20.355 -30.215 -10.788 1.00 66.44 564 PRO A N 1
ATOM 4515 C CA . PRO A 1 564 ? -19.537 -31.423 -10.632 1.00 66.44 564 PRO A CA 1
ATOM 4516 C C . PRO A 1 564 ? -20.344 -32.731 -10.698 1.00 66.44 564 PRO A C 1
ATOM 4518 O O . PRO A 1 564 ? -19.865 -33.722 -11.251 1.00 66.44 564 PRO A O 1
ATOM 4521 N N . PHE A 1 565 ? -21.585 -32.722 -10.206 1.00 71.19 565 PHE A N 1
ATOM 4522 C CA . PHE A 1 565 ? -22.485 -33.877 -10.152 1.00 71.19 565 PHE A CA 1
ATOM 4523 C C . PHE A 1 565 ? -23.181 -34.184 -11.493 1.00 71.19 565 PHE A C 1
ATOM 4525 O O . PHE A 1 565 ? -23.850 -35.207 -11.614 1.00 71.19 565 PHE A O 1
ATOM 4532 N N . PHE A 1 566 ? -22.971 -33.361 -12.528 1.00 66.06 566 PHE A N 1
ATOM 4533 C CA . PHE A 1 566 ? -23.377 -33.653 -13.914 1.00 66.06 566 PHE A CA 1
ATOM 4534 C C . PHE A 1 566 ? -22.373 -34.580 -14.623 1.00 66.06 566 PHE A C 1
ATOM 4536 O O . PHE A 1 566 ? -22.581 -34.978 -15.769 1.00 66.06 566 PHE A O 1
ATOM 4543 N N . THR A 1 567 ? -21.257 -34.918 -13.965 1.00 55.91 567 THR A N 1
ATOM 4544 C CA . THR A 1 567 ? -20.188 -35.748 -14.527 1.00 55.91 567 THR A CA 1
ATOM 4545 C C . THR A 1 567 ? -20.112 -37.100 -13.824 1.00 55.91 567 THR A C 1
ATOM 4547 O O . THR A 1 567 ? -20.138 -37.175 -12.598 1.00 55.91 567 THR A O 1
ATOM 4550 N N . ALA A 1 568 ? -19.937 -38.185 -14.584 1.00 60.28 568 ALA A N 1
ATOM 4551 C CA . ALA A 1 568 ? -19.799 -39.539 -14.028 1.00 60.28 568 ALA A CA 1
ATOM 4552 C C . ALA A 1 568 ? -18.538 -39.734 -13.152 1.00 60.28 568 ALA A C 1
ATOM 4554 O O . ALA A 1 568 ? -18.371 -40.779 -12.537 1.00 60.28 568 ALA A O 1
ATOM 4555 N N . SER A 1 569 ? -17.658 -38.732 -13.075 1.00 63.31 569 SER A N 1
ATOM 4556 C CA . SER A 1 569 ? -16.510 -38.672 -12.164 1.00 63.31 569 SER A CA 1
ATOM 4557 C C . SER A 1 569 ? -16.866 -38.355 -10.704 1.00 63.31 569 SER A C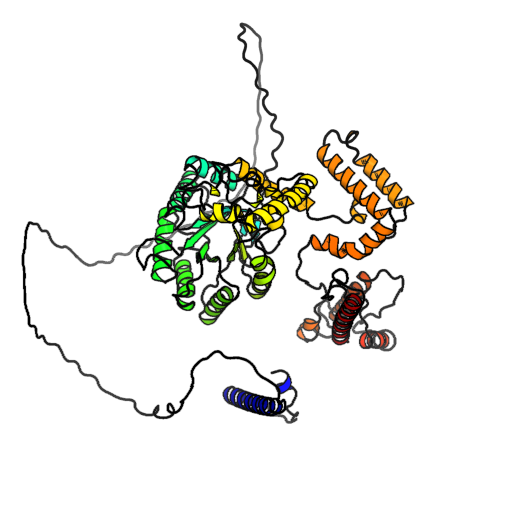 1
ATOM 4559 O O . SER A 1 569 ? -15.979 -38.433 -9.858 1.00 63.31 569 SER A O 1
ATOM 4561 N N . CYS A 1 570 ? -18.115 -37.988 -10.386 1.00 60.56 570 CYS A N 1
ATOM 4562 C CA . CYS A 1 570 ? -18.512 -37.660 -9.010 1.00 60.56 570 CYS A CA 1
ATOM 4563 C C . CYS A 1 570 ? -18.826 -38.878 -8.114 1.00 60.56 570 CYS A C 1
ATOM 4565 O O . CYS A 1 570 ? -18.970 -38.698 -6.909 1.00 60.56 570 CYS A O 1
ATOM 4567 N N . TYR A 1 571 ? -18.894 -40.098 -8.663 1.00 77.44 571 TYR A N 1
ATOM 4568 C CA . TYR A 1 571 ? -19.135 -41.336 -7.908 1.00 77.44 571 TYR A CA 1
ATOM 4569 C C . TYR A 1 571 ? -18.284 -42.511 -8.426 1.00 77.44 571 TYR A C 1
ATOM 4571 O O . TYR A 1 571 ? -17.768 -42.495 -9.542 1.00 77.44 571 TYR A O 1
ATOM 4579 N N . GLN A 1 572 ? -18.145 -43.558 -7.610 1.00 77.00 572 GLN A N 1
ATOM 4580 C CA . GLN A 1 572 ? -17.373 -44.770 -7.893 1.00 77.00 572 GLN A CA 1
ATOM 4581 C C . GLN A 1 572 ? -18.274 -46.015 -7.864 1.00 77.00 572 GLN A C 1
ATOM 4583 O O . GLN A 1 572 ? -18.357 -46.756 -6.884 1.00 77.00 572 GLN A O 1
ATOM 4588 N N . GLY A 1 573 ? -18.939 -46.258 -8.996 1.00 76.50 573 GLY A N 1
ATOM 4589 C CA . GLY A 1 573 ? -19.826 -47.406 -9.198 1.00 76.50 573 GLY A CA 1
ATOM 4590 C C . GLY A 1 573 ? -21.241 -47.226 -8.633 1.00 76.50 573 GLY A C 1
ATOM 4591 O O . GLY A 1 573 ? -21.523 -46.330 -7.839 1.00 76.50 573 GLY A O 1
ATOM 4592 N N . TYR A 1 574 ? -22.147 -48.101 -9.073 1.00 83.50 574 TYR A N 1
ATOM 4593 C CA . TYR A 1 574 ? -23.565 -48.089 -8.704 1.00 83.50 574 TYR A CA 1
ATOM 4594 C C . TYR A 1 574 ? -23.808 -48.964 -7.468 1.00 83.50 574 TYR A C 1
ATOM 4596 O O . TYR A 1 574 ? -24.192 -50.124 -7.581 1.00 83.50 574 TYR A O 1
ATOM 4604 N N . ASN A 1 575 ? -23.500 -48.426 -6.289 1.00 85.31 575 ASN A N 1
ATOM 4605 C CA . ASN A 1 575 ? -23.622 -49.097 -4.992 1.00 85.31 575 ASN A CA 1
ATOM 4606 C C . ASN A 1 575 ? -23.813 -48.058 -3.866 1.00 85.31 575 ASN A C 1
ATOM 4608 O O . ASN A 1 575 ? -23.730 -46.856 -4.121 1.00 85.31 575 ASN A O 1
ATOM 4612 N N . ASP A 1 576 ? -24.035 -48.529 -2.637 1.00 87.06 576 ASP A N 1
ATOM 4613 C CA . ASP A 1 576 ? -24.218 -47.702 -1.430 1.00 87.06 576 ASP A CA 1
ATOM 4614 C C . ASP A 1 576 ? -22.921 -47.502 -0.617 1.00 87.06 576 ASP A C 1
ATOM 4616 O O . ASP A 1 576 ? -22.964 -47.255 0.588 1.00 87.06 576 ASP A O 1
ATOM 4620 N N . SER A 1 577 ? -21.739 -47.640 -1.234 1.00 81.88 577 SER A N 1
ATOM 4621 C CA . SER A 1 577 ? -20.484 -47.268 -0.560 1.00 81.88 577 SER A CA 1
ATOM 4622 C C . SER A 1 577 ? -20.408 -45.753 -0.337 1.00 81.88 577 SER A C 1
ATOM 4624 O O . SER A 1 577 ? -21.177 -44.993 -0.922 1.00 81.88 577 SER A O 1
ATOM 4626 N N . GLU A 1 578 ? -19.465 -45.288 0.485 1.00 79.94 578 GLU A N 1
ATOM 4627 C CA . GLU A 1 578 ? -19.292 -43.862 0.818 1.00 79.94 578 GLU A CA 1
ATOM 4628 C C . GLU A 1 578 ? -19.162 -42.956 -0.424 1.00 79.94 578 GLU A C 1
ATOM 4630 O O . GLU A 1 578 ? -19.723 -41.864 -0.455 1.00 79.94 578 GLU A O 1
ATOM 4635 N N . ASN A 1 579 ? -18.502 -43.453 -1.477 1.00 82.06 579 ASN A N 1
ATOM 4636 C CA . ASN A 1 579 ? -18.353 -42.777 -2.771 1.00 82.06 579 ASN A CA 1
ATOM 4637 C C . ASN A 1 579 ? -19.255 -43.373 -3.872 1.00 82.06 579 ASN A C 1
ATOM 4639 O O . ASN A 1 579 ? -19.075 -43.064 -5.049 1.00 82.06 579 ASN A O 1
ATOM 4643 N N . GLY A 1 580 ? -20.181 -44.268 -3.528 1.00 83.19 580 GLY A N 1
ATOM 4644 C CA . GLY A 1 580 ? -21.086 -44.925 -4.469 1.00 83.19 580 GLY A CA 1
ATOM 4645 C C . GLY A 1 580 ? -22.217 -44.007 -4.938 1.00 83.19 580 GLY A C 1
ATOM 4646 O O . GLY A 1 580 ? -22.597 -43.070 -4.239 1.00 83.19 580 GLY A O 1
ATOM 4647 N N . PHE A 1 581 ? -22.761 -44.286 -6.127 1.00 84.31 581 PHE A N 1
ATOM 4648 C CA . PHE A 1 581 ? -23.806 -43.484 -6.782 1.00 84.31 581 PHE A CA 1
ATOM 4649 C C . PHE A 1 581 ? -24.930 -43.042 -5.829 1.00 84.31 581 PHE A C 1
ATOM 4651 O O . PHE A 1 581 ? -25.201 -41.849 -5.713 1.00 84.31 581 PHE A O 1
ATOM 4658 N N . TYR A 1 582 ? -25.550 -43.987 -5.117 1.00 84.75 582 TYR A N 1
ATOM 4659 C CA . TYR A 1 582 ? -26.718 -43.705 -4.280 1.00 84.75 582 TYR A CA 1
ATOM 4660 C C . TYR A 1 582 ? -26.370 -42.789 -3.103 1.00 84.75 582 TYR A C 1
ATOM 4662 O O . TYR A 1 582 ? -27.031 -41.775 -2.898 1.00 84.75 582 TYR A O 1
ATOM 4670 N N . THR A 1 583 ? -25.270 -43.070 -2.401 1.00 85.62 583 THR A N 1
ATOM 4671 C CA . THR A 1 583 ? -24.777 -42.253 -1.282 1.00 85.62 583 THR A CA 1
ATOM 4672 C C . THR A 1 583 ? -24.401 -40.835 -1.715 1.00 85.62 583 THR A C 1
ATOM 4674 O O . THR A 1 583 ? -24.695 -39.871 -1.008 1.00 85.62 583 THR A O 1
ATOM 4677 N N . VAL A 1 584 ? -23.766 -40.680 -2.882 1.00 84.00 584 VAL A N 1
ATOM 4678 C CA . VAL A 1 584 ? -23.344 -39.372 -3.408 1.00 84.00 584 VAL A CA 1
ATOM 4679 C C . VAL A 1 584 ? -24.552 -38.485 -3.725 1.00 84.00 584 VAL A C 1
ATOM 4681 O O . VAL A 1 584 ? -24.578 -37.327 -3.302 1.00 84.00 584 VAL A O 1
ATOM 4684 N N . TYR A 1 585 ? -25.565 -39.012 -4.422 1.00 85.69 585 TYR A N 1
ATOM 4685 C CA . TYR A 1 585 ? -26.753 -38.229 -4.774 1.00 85.69 585 TYR A CA 1
ATOM 4686 C C . TYR A 1 585 ? -27.726 -38.049 -3.596 1.00 85.69 585 TYR A C 1
ATOM 4688 O O . TYR A 1 585 ? -28.264 -36.955 -3.436 1.00 85.69 585 TYR A O 1
ATOM 4696 N N . ASP A 1 586 ? -27.890 -39.028 -2.700 1.00 86.25 586 ASP A N 1
ATOM 4697 C CA . ASP A 1 586 ? -28.689 -38.861 -1.473 1.00 86.25 586 ASP A CA 1
ATOM 4698 C C . ASP A 1 586 ? -28.131 -37.741 -0.578 1.00 86.25 586 ASP A C 1
ATOM 4700 O O . ASP A 1 586 ? -28.872 -36.857 -0.139 1.00 86.25 586 ASP A O 1
ATOM 4704 N N . ASN A 1 587 ? -26.807 -37.692 -0.395 1.00 84.88 587 ASN A N 1
ATOM 4705 C CA . ASN A 1 587 ? -26.149 -36.592 0.313 1.00 84.88 587 ASN A CA 1
ATOM 4706 C C . ASN A 1 587 ? -26.288 -35.245 -0.421 1.00 84.88 587 ASN A C 1
ATOM 4708 O O . ASN A 1 587 ? -26.406 -34.207 0.233 1.00 84.88 587 ASN A O 1
ATOM 4712 N N . LEU A 1 588 ? -26.297 -35.228 -1.760 1.00 84.94 588 LEU A N 1
ATOM 4713 C CA . LEU A 1 588 ? -26.521 -34.006 -2.539 1.00 84.94 588 LEU A CA 1
ATOM 4714 C C . LEU A 1 588 ? -27.926 -33.431 -2.295 1.00 84.94 588 LEU A C 1
ATOM 4716 O O . LEU A 1 588 ? -28.050 -32.265 -1.918 1.00 84.94 588 LEU A O 1
ATOM 4720 N N . PHE A 1 589 ? -28.975 -34.238 -2.471 1.00 88.19 589 PHE A N 1
ATOM 4721 C CA . PHE A 1 589 ? -30.362 -33.778 -2.336 1.00 88.19 589 PHE A CA 1
ATOM 4722 C C . PHE A 1 589 ? -30.739 -33.436 -0.886 1.00 88.19 589 PHE A C 1
ATOM 4724 O O . PHE A 1 589 ? -31.471 -32.468 -0.658 1.00 88.19 589 PHE A O 1
ATOM 4731 N N . LYS A 1 590 ? -30.163 -34.127 0.109 1.00 85.06 590 LYS A N 1
ATOM 4732 C CA . LYS A 1 590 ? -30.258 -33.728 1.526 1.00 85.06 590 LYS A CA 1
ATOM 4733 C C . LYS A 1 590 ? -29.658 -32.348 1.777 1.00 85.06 590 LYS A C 1
ATOM 4735 O O . LYS A 1 590 ? -30.335 -31.487 2.331 1.00 85.06 590 LYS A O 1
ATOM 4740 N N . ARG A 1 591 ? -28.444 -32.083 1.288 1.00 81.94 591 ARG A N 1
ATOM 4741 C CA . ARG A 1 591 ? -27.807 -30.766 1.450 1.00 81.94 591 ARG A CA 1
ATOM 4742 C C . ARG A 1 591 ? -28.566 -29.649 0.723 1.00 81.94 591 ARG A C 1
ATOM 4744 O O . ARG A 1 591 ? -28.666 -28.548 1.253 1.00 81.94 591 ARG A O 1
ATOM 4751 N N . ILE A 1 592 ? -29.138 -29.913 -0.457 1.00 83.75 592 ILE A N 1
ATOM 4752 C CA . ILE A 1 592 ? -30.020 -28.949 -1.151 1.00 83.75 592 ILE A CA 1
ATOM 4753 C C . ILE A 1 592 ? -31.260 -28.644 -0.292 1.00 83.75 592 ILE A C 1
ATOM 4755 O O . ILE A 1 592 ? -31.642 -27.484 -0.143 1.00 83.75 592 ILE A O 1
ATOM 4759 N N . THR A 1 593 ? -31.845 -29.673 0.324 1.00 81.56 593 THR A N 1
ATOM 4760 C CA . THR A 1 593 ? -33.000 -29.547 1.227 1.00 81.56 593 THR A CA 1
ATOM 4761 C C . THR A 1 593 ? -32.675 -28.707 2.466 1.00 81.56 593 THR A C 1
ATOM 4763 O O . THR A 1 593 ? -33.418 -27.787 2.804 1.00 81.56 593 THR A O 1
ATOM 4766 N N . GLU A 1 594 ? -31.533 -28.958 3.110 1.00 79.12 594 GLU A N 1
ATOM 4767 C CA . GLU A 1 594 ? -31.046 -28.181 4.257 1.00 79.12 594 GLU A CA 1
ATOM 4768 C C . GLU A 1 594 ? -30.848 -26.692 3.910 1.00 79.12 594 GLU A C 1
ATOM 4770 O O . GLU A 1 594 ? -31.176 -25.820 4.718 1.00 79.12 594 GLU A O 1
ATOM 4775 N N . GLN A 1 595 ? -30.376 -26.374 2.699 1.00 72.69 595 GLN A N 1
ATOM 4776 C CA . GLN A 1 595 ? -30.187 -24.990 2.235 1.00 72.69 595 GLN A CA 1
ATOM 4777 C C . GLN A 1 595 ? -31.500 -24.238 1.975 1.00 72.69 595 GLN A C 1
ATOM 4779 O O . GLN A 1 595 ? -31.606 -23.047 2.281 1.00 72.69 595 GLN A O 1
ATOM 4784 N N . ASP A 1 596 ? -32.512 -24.918 1.441 1.00 73.12 596 ASP A N 1
ATOM 4785 C CA . ASP A 1 596 ? -33.837 -24.328 1.236 1.00 73.12 596 ASP A CA 1
ATOM 4786 C C . ASP A 1 596 ? -34.593 -24.126 2.561 1.00 73.12 596 ASP A C 1
ATOM 4788 O O . ASP A 1 596 ? -35.215 -23.079 2.754 1.00 73.12 596 ASP A O 1
ATOM 4792 N N . LEU A 1 597 ? -34.515 -25.090 3.488 1.00 69.25 597 LEU A N 1
ATOM 4793 C CA . LEU A 1 597 ? -35.207 -25.030 4.783 1.00 69.25 597 LEU A CA 1
ATOM 4794 C C . LEU A 1 597 ? -34.566 -24.031 5.757 1.00 69.25 597 LEU A C 1
ATOM 4796 O O . LEU A 1 597 ? -35.280 -23.283 6.421 1.00 69.25 597 LEU A O 1
ATOM 4800 N N . SER A 1 598 ? -33.232 -23.938 5.797 1.00 62.91 598 SER A N 1
ATOM 4801 C CA . SER A 1 598 ? -32.520 -22.934 6.613 1.00 62.91 598 SER A CA 1
ATOM 4802 C C . SER A 1 598 ? -32.801 -21.482 6.197 1.00 62.91 598 SER A C 1
ATOM 4804 O O . SER A 1 598 ? -32.514 -20.556 6.952 1.00 62.91 598 SER A O 1
ATOM 4806 N N . SER A 1 599 ? -33.395 -21.275 5.017 1.00 52.00 599 SER A N 1
ATOM 4807 C CA . SER A 1 599 ? -33.699 -19.956 4.458 1.00 52.00 599 SER A CA 1
ATOM 4808 C C . SER A 1 599 ? -35.123 -19.451 4.751 1.00 52.00 599 SER A C 1
ATOM 4810 O O . SER A 1 599 ? -35.468 -18.365 4.277 1.00 52.00 599 SER A O 1
ATOM 4812 N N . ASN A 1 600 ? -35.984 -20.211 5.449 1.00 46.47 600 ASN A N 1
ATOM 4813 C CA . ASN A 1 600 ? -37.418 -19.897 5.527 1.00 46.47 600 ASN A CA 1
ATOM 4814 C C . ASN A 1 600 ? -38.060 -20.226 6.893 1.00 46.47 600 ASN A C 1
ATOM 4816 O O . ASN A 1 600 ? -38.152 -21.379 7.297 1.00 46.47 600 ASN A O 1
ATOM 4820 N N . SER A 1 601 ? -38.578 -19.206 7.581 1.00 46.91 601 SER A N 1
ATOM 4821 C CA . SER A 1 601 ? -39.146 -19.276 8.938 1.00 46.91 601 SER A CA 1
ATOM 4822 C C . SER A 1 601 ? -40.648 -19.612 8.979 1.00 46.91 601 SER A C 1
ATOM 4824 O O . SER A 1 601 ? -41.391 -19.075 9.801 1.00 46.91 601 SER A O 1
ATOM 4826 N N . THR A 1 602 ? -41.130 -20.477 8.080 1.00 44.66 602 THR A N 1
ATOM 4827 C CA . THR A 1 602 ? -42.552 -20.866 8.025 1.00 44.66 602 THR A CA 1
ATOM 4828 C C . THR A 1 602 ? -42.770 -22.333 8.400 1.00 44.66 602 THR A C 1
ATOM 4830 O O . THR A 1 602 ? -42.186 -23.216 7.785 1.00 44.66 602 THR A O 1
ATOM 4833 N N . ASP A 1 603 ? -43.677 -22.582 9.359 1.00 44.94 603 ASP A N 1
ATOM 4834 C CA . ASP A 1 603 ? -44.053 -23.888 9.959 1.00 44.94 603 ASP A CA 1
ATOM 4835 C C . ASP A 1 603 ? -44.695 -24.917 8.993 1.00 44.94 603 ASP A C 1
ATOM 4837 O O . ASP A 1 603 ? -45.493 -25.774 9.382 1.00 44.94 603 ASP A O 1
ATOM 4841 N N . LYS A 1 604 ? -44.382 -24.864 7.698 1.00 47.59 604 LYS A N 1
ATOM 4842 C CA . LYS A 1 604 ? -44.750 -25.926 6.765 1.00 47.59 604 LYS A CA 1
ATOM 4843 C C . LYS A 1 604 ? -43.727 -27.046 6.870 1.00 47.59 604 LYS A C 1
ATOM 4845 O O . LYS A 1 604 ? -42.686 -27.001 6.224 1.00 47.59 604 LYS A O 1
ATOM 4850 N N . VAL A 1 605 ? -44.076 -28.079 7.635 1.00 49.50 605 VAL A N 1
ATOM 4851 C CA . VAL A 1 605 ? -43.432 -29.395 7.547 1.00 49.50 605 VAL A CA 1
ATOM 4852 C C . VAL A 1 605 ? -43.719 -29.960 6.152 1.00 49.50 605 VAL A C 1
ATOM 4854 O O . VAL A 1 605 ? -44.747 -30.593 5.919 1.00 49.50 605 VAL A O 1
ATOM 4857 N N . ILE A 1 606 ? -42.844 -29.645 5.198 1.00 62.22 606 ILE A N 1
ATOM 4858 C CA . ILE A 1 606 ? -42.824 -30.264 3.876 1.00 62.22 606 ILE A CA 1
ATOM 4859 C C . ILE A 1 606 ? -41.986 -31.528 4.029 1.00 62.22 606 ILE A C 1
ATOM 4861 O O . ILE A 1 606 ? -40.786 -31.446 4.277 1.00 62.22 606 ILE A O 1
ATOM 4865 N N . ASP A 1 607 ? -42.633 -32.684 3.919 1.00 68.44 607 ASP A N 1
ATOM 4866 C CA . ASP A 1 607 ? -41.939 -33.966 3.859 1.00 68.44 607 ASP A CA 1
ATOM 4867 C C . ASP A 1 607 ? -41.285 -34.092 2.476 1.00 68.44 607 ASP A C 1
ATOM 4869 O O . ASP A 1 607 ? -41.975 -34.095 1.452 1.00 68.44 607 ASP A O 1
ATOM 4873 N N . ILE A 1 608 ? -39.951 -34.076 2.439 1.00 80.94 608 ILE A N 1
ATOM 4874 C CA . ILE A 1 608 ? -39.168 -34.034 1.199 1.00 80.94 608 ILE A CA 1
ATOM 4875 C C . ILE A 1 608 ? -38.579 -35.429 0.958 1.00 80.94 608 ILE A C 1
ATOM 4877 O O . ILE A 1 608 ? -37.772 -35.891 1.769 1.00 80.94 608 ILE A O 1
ATOM 4881 N N . PRO A 1 609 ? -38.953 -36.112 -0.141 1.00 84.06 609 PRO A N 1
ATOM 4882 C CA . PRO A 1 609 ? -38.525 -37.482 -0.388 1.00 84.06 609 PRO A CA 1
ATOM 4883 C C . PRO A 1 609 ? -37.011 -37.567 -0.618 1.00 84.06 609 PRO A C 1
ATOM 4885 O O . PRO A 1 609 ? -36.425 -36.765 -1.356 1.00 84.06 609 PRO A O 1
ATOM 4888 N N . CYS A 1 610 ? -36.387 -38.564 0.012 1.00 81.44 610 CYS A N 1
ATOM 4889 C CA . CYS A 1 610 ? -34.966 -38.877 -0.127 1.00 81.44 610 CYS A CA 1
ATOM 4890 C C . CYS A 1 610 ? -34.663 -39.627 -1.434 1.00 81.44 610 CYS A C 1
ATOM 4892 O O . CYS A 1 610 ? -35.561 -40.173 -2.070 1.00 81.44 610 CYS A O 1
ATOM 4894 N N . PHE A 1 611 ? -33.388 -39.659 -1.837 1.00 84.75 611 PHE A N 1
ATOM 4895 C CA . PHE A 1 611 ? -32.969 -40.261 -3.112 1.00 84.75 611 PHE A CA 1
ATOM 4896 C C . PHE A 1 611 ? -33.084 -41.795 -3.117 1.00 84.75 611 PHE A C 1
ATOM 4898 O O . PHE A 1 611 ? -33.342 -42.401 -4.156 1.00 84.75 611 PHE A O 1
ATOM 4905 N N . GLY A 1 612 ? -32.912 -42.418 -1.949 1.00 82.62 612 GLY A N 1
ATOM 4906 C CA . GLY A 1 612 ? -32.932 -43.870 -1.779 1.00 82.62 612 GLY A CA 1
ATOM 4907 C C . GLY A 1 612 ? -31.554 -44.532 -1.893 1.00 82.62 612 GLY A C 1
ATOM 4908 O O . GLY A 1 612 ? -30.513 -43.876 -1.913 1.00 82.62 612 GLY A O 1
ATOM 4909 N N . LYS A 1 613 ? -31.575 -45.864 -1.917 1.00 84.56 613 LYS A N 1
ATOM 4910 C CA . LYS A 1 613 ? -30.431 -46.790 -1.929 1.00 84.56 613 LYS A CA 1
ATOM 4911 C C . LYS A 1 613 ? -30.553 -47.799 -3.072 1.00 84.56 613 LYS A C 1
ATOM 4913 O O . LYS A 1 613 ? -31.606 -47.890 -3.702 1.00 84.56 613 LYS A O 1
ATOM 4918 N N . SER A 1 614 ? -29.517 -48.606 -3.300 1.00 83.75 614 SER A N 1
ATOM 4919 C CA . SER A 1 614 ? -29.508 -49.619 -4.368 1.00 83.75 614 SER A CA 1
ATOM 4920 C C . SER A 1 614 ? -30.582 -50.713 -4.247 1.00 83.75 614 SER A C 1
ATOM 4922 O O . SER A 1 614 ? -30.904 -51.352 -5.247 1.00 83.75 614 SER A O 1
ATOM 4924 N N . ASP A 1 615 ? -31.159 -50.902 -3.057 1.00 84.12 615 ASP A N 1
ATOM 4925 C CA . ASP A 1 615 ? -32.232 -51.854 -2.741 1.00 84.12 615 ASP A CA 1
ATOM 4926 C C . ASP A 1 615 ? -33.628 -51.210 -2.609 1.00 84.12 615 ASP A C 1
ATOM 4928 O O . ASP A 1 615 ? -34.590 -51.887 -2.247 1.00 84.12 615 ASP A O 1
ATOM 4932 N N . SER A 1 616 ? -33.757 -49.905 -2.874 1.00 83.31 616 SER A N 1
ATOM 4933 C CA . SER A 1 616 ? -34.998 -49.164 -2.631 1.00 83.31 616 SER A CA 1
ATOM 4934 C C . SER A 1 616 ? -36.090 -49.454 -3.660 1.00 83.31 616 SER A C 1
ATOM 4936 O O . SER A 1 616 ? -35.857 -49.443 -4.868 1.00 83.31 616 SER A O 1
ATOM 4938 N N . ASP A 1 617 ? -37.311 -49.666 -3.165 1.00 81.56 617 ASP A N 1
ATOM 4939 C CA . ASP A 1 617 ? -38.477 -49.943 -4.000 1.00 81.56 617 ASP A CA 1
ATOM 4940 C C . ASP A 1 617 ? -38.923 -48.724 -4.830 1.00 81.56 617 ASP A C 1
ATOM 4942 O O . ASP A 1 617 ? -38.853 -47.566 -4.395 1.00 81.56 617 ASP A O 1
ATOM 4946 N N . TYR A 1 618 ? -39.412 -49.000 -6.043 1.00 74.25 618 TYR A N 1
ATOM 4947 C CA . TYR A 1 618 ? -39.779 -47.959 -6.993 1.00 74.25 618 TYR A CA 1
ATOM 4948 C C . TYR A 1 618 ? -41.042 -47.194 -6.585 1.00 74.25 618 TYR A C 1
ATOM 4950 O O . TYR A 1 618 ? -41.078 -45.973 -6.738 1.00 74.25 618 TYR A O 1
ATOM 4958 N N . GLU A 1 619 ? -42.063 -47.868 -6.052 1.00 72.62 619 GLU A N 1
ATOM 4959 C CA . GLU A 1 619 ? -43.318 -47.213 -5.662 1.00 72.62 619 GLU A CA 1
ATOM 4960 C C . GLU A 1 619 ? -43.167 -46.440 -4.345 1.00 72.62 619 GLU A C 1
ATOM 4962 O O . GLU A 1 619 ? -43.761 -45.373 -4.190 1.00 72.62 619 GLU A O 1
ATOM 4967 N N . GLN A 1 620 ? -42.350 -46.944 -3.414 1.00 71.19 620 GLN A N 1
ATOM 4968 C CA . GLN A 1 620 ? -42.214 -46.360 -2.074 1.00 71.19 620 GLN A CA 1
ATOM 4969 C C . GLN A 1 620 ? -41.188 -45.221 -1.970 1.00 71.19 620 GLN A C 1
ATOM 4971 O O . GLN A 1 620 ? -41.395 -44.314 -1.166 1.00 71.19 620 GLN A O 1
ATOM 4976 N N . ALA A 1 621 ? -40.102 -45.243 -2.752 1.00 72.81 621 ALA A N 1
ATOM 4977 C CA . ALA A 1 621 ? -39.028 -44.244 -2.653 1.00 72.81 621 ALA A CA 1
ATOM 4978 C C . ALA A 1 621 ? -38.773 -43.493 -3.970 1.00 72.81 621 ALA A C 1
ATOM 4980 O O . ALA A 1 621 ? -38.807 -42.262 -4.006 1.00 72.81 621 ALA A O 1
ATOM 4981 N N . ILE A 1 622 ? -38.557 -44.223 -5.069 1.00 78.94 622 ILE A N 1
ATOM 4982 C CA . ILE A 1 622 ? -38.047 -43.640 -6.323 1.00 78.94 622 ILE A CA 1
ATOM 4983 C C . ILE A 1 622 ? -39.114 -42.785 -7.032 1.00 78.94 622 ILE A C 1
ATOM 4985 O O . ILE A 1 622 ? -38.832 -41.670 -7.473 1.00 78.94 622 ILE A O 1
ATOM 4989 N N . GLY A 1 623 ? -40.352 -43.277 -7.121 1.00 82.31 623 GLY A N 1
ATOM 4990 C CA . GLY A 1 623 ? -41.485 -42.557 -7.707 1.00 82.31 623 GLY A CA 1
ATOM 4991 C C . GLY A 1 623 ? -41.783 -41.227 -6.998 1.00 82.31 623 GLY A C 1
ATOM 4992 O O . GLY A 1 623 ? -41.792 -40.188 -7.667 1.00 82.31 623 GLY A O 1
ATOM 4993 N N . PRO A 1 624 ? -41.970 -41.216 -5.661 1.00 85.69 624 PRO A N 1
ATOM 4994 C CA . PRO A 1 624 ? -42.127 -39.988 -4.880 1.00 85.69 624 PRO A CA 1
ATOM 4995 C C . PRO A 1 624 ? -40.958 -39.011 -5.041 1.00 85.69 624 PRO A C 1
ATOM 4997 O O . PRO A 1 624 ? -41.195 -37.815 -5.223 1.00 85.69 624 PRO A O 1
ATOM 5000 N N . PHE A 1 625 ? -39.713 -39.509 -5.043 1.00 88.88 625 PHE A N 1
ATOM 5001 C CA . PHE A 1 625 ? -38.519 -38.692 -5.260 1.00 88.88 625 PHE A CA 1
ATOM 5002 C C . PHE A 1 625 ? -38.589 -37.920 -6.584 1.00 88.88 625 PHE A C 1
ATOM 5004 O O . PHE A 1 625 ? -38.597 -36.687 -6.577 1.00 88.88 625 PHE A O 1
ATOM 5011 N N . TYR A 1 626 ? -38.710 -38.611 -7.721 1.00 84.38 626 TYR A N 1
ATOM 5012 C CA . TYR A 1 626 ? -38.742 -37.935 -9.022 1.00 84.38 626 TYR A CA 1
ATOM 5013 C C . TYR A 1 626 ? -39.975 -37.034 -9.181 1.00 84.38 626 TYR A C 1
ATOM 5015 O O . TYR A 1 626 ? -39.859 -35.934 -9.721 1.00 84.38 626 TYR A O 1
ATOM 5023 N N . ALA A 1 627 ? -41.139 -37.434 -8.657 1.00 86.00 627 ALA A N 1
ATOM 5024 C CA . ALA A 1 627 ? -42.345 -36.607 -8.700 1.00 86.00 627 ALA A CA 1
ATOM 5025 C C . ALA A 1 627 ? -42.164 -35.249 -7.992 1.00 86.00 627 ALA A C 1
ATOM 5027 O O . ALA A 1 627 ? -42.647 -34.230 -8.496 1.00 86.00 627 ALA A O 1
ATOM 5028 N N . TYR A 1 628 ? -41.449 -35.218 -6.862 1.00 88.00 628 TYR A N 1
ATOM 5029 C CA . TYR A 1 628 ? -41.104 -33.979 -6.164 1.00 88.00 628 TYR A CA 1
ATOM 5030 C C . TYR A 1 628 ? -40.002 -33.202 -6.897 1.00 88.00 628 TYR A C 1
ATOM 5032 O O . TYR A 1 628 ? -40.203 -32.041 -7.257 1.00 88.00 628 TYR A O 1
ATOM 5040 N N . TRP A 1 629 ? -38.854 -33.834 -7.161 1.00 87.56 629 TRP A N 1
ATOM 5041 C CA . TRP A 1 629 ? -37.659 -33.127 -7.628 1.00 87.56 629 TRP A CA 1
ATOM 5042 C C . TRP A 1 629 ? -37.756 -32.637 -9.080 1.00 87.56 629 TRP A C 1
ATOM 5044 O O . TRP A 1 629 ? -37.311 -31.529 -9.364 1.00 87.56 629 TRP A O 1
ATOM 5054 N N . THR A 1 630 ? -38.467 -33.331 -9.977 1.00 84.69 630 THR A N 1
ATOM 5055 C CA . THR A 1 630 ? -38.770 -32.803 -11.327 1.00 84.69 630 THR A CA 1
ATOM 5056 C C . THR A 1 630 ? -39.690 -31.568 -11.288 1.00 84.69 630 THR A C 1
ATOM 5058 O O . THR A 1 630 ? -39.665 -30.742 -12.200 1.00 84.69 630 THR A O 1
ATOM 5061 N N . ASN A 1 631 ? -40.467 -31.384 -10.215 1.00 85.44 631 ASN A N 1
ATOM 5062 C CA . ASN A 1 631 ? -41.311 -30.203 -9.991 1.00 85.44 631 ASN A CA 1
ATOM 5063 C C . ASN A 1 631 ? -40.699 -29.196 -8.995 1.00 85.44 631 ASN A C 1
ATOM 5065 O O . ASN A 1 631 ? -41.350 -28.208 -8.641 1.00 85.44 631 ASN A O 1
ATOM 5069 N N . TYR A 1 632 ? -39.448 -29.413 -8.572 1.00 86.12 632 TYR A N 1
ATOM 5070 C CA . TYR A 1 632 ? -38.771 -28.652 -7.522 1.00 86.12 632 TYR A CA 1
ATOM 5071 C C . TYR A 1 632 ? -38.867 -27.135 -7.727 1.00 86.12 632 TYR A C 1
ATOM 5073 O O . TYR A 1 632 ? -38.701 -26.631 -8.842 1.00 86.12 632 TYR A O 1
ATOM 5081 N N . CYS A 1 633 ? -39.130 -26.407 -6.643 1.00 83.38 633 CYS A N 1
ATOM 5082 C CA . CYS A 1 633 ? -39.121 -24.950 -6.602 1.00 83.38 633 CYS A CA 1
ATOM 5083 C C . CYS A 1 633 ? -38.384 -24.488 -5.342 1.00 83.38 633 CYS A C 1
ATOM 5085 O O . CYS A 1 633 ? -38.872 -24.731 -4.240 1.00 83.38 633 CYS A O 1
ATOM 5087 N N . THR A 1 634 ? -37.261 -23.784 -5.503 1.00 82.62 634 THR A N 1
ATOM 5088 C CA . THR A 1 634 ? -36.473 -23.269 -4.377 1.00 82.62 634 THR A CA 1
ATOM 5089 C C . THR A 1 634 ? -37.295 -22.374 -3.456 1.00 82.62 634 THR A C 1
ATOM 5091 O O . THR A 1 634 ? -38.010 -21.461 -3.891 1.00 82.62 634 THR A O 1
ATOM 5094 N N . LEU A 1 635 ? -37.157 -22.627 -2.155 1.00 78.44 635 LEU A N 1
ATOM 5095 C CA . LEU A 1 635 ? -37.810 -21.853 -1.103 1.00 78.44 635 LEU A CA 1
ATOM 5096 C C . LEU A 1 635 ? -37.046 -20.568 -0.744 1.00 78.44 635 LEU A C 1
ATOM 5098 O O . LEU A 1 635 ? -37.609 -19.705 -0.066 1.00 78.44 635 LEU A O 1
ATOM 5102 N N . ARG A 1 636 ? -35.796 -20.397 -1.206 1.00 76.00 636 ARG A N 1
ATOM 5103 C CA . ARG A 1 636 ? -34.965 -19.232 -0.856 1.00 76.00 636 ARG A CA 1
ATOM 5104 C C . ARG A 1 636 ? -35.564 -17.926 -1.378 1.00 76.00 636 ARG A C 1
ATOM 5106 O O . ARG A 1 636 ? -36.242 -17.875 -2.408 1.00 76.00 636 ARG A O 1
ATOM 5113 N N . SER A 1 637 ? -35.285 -16.825 -0.683 1.00 75.44 637 SER A N 1
ATOM 5114 C CA . SER A 1 637 ? -35.853 -15.507 -0.994 1.00 75.44 637 SER A CA 1
ATOM 5115 C C . SER A 1 637 ? -35.286 -14.880 -2.279 1.00 75.44 637 SER A C 1
ATOM 5117 O O . SER A 1 637 ? -36.046 -14.250 -3.016 1.00 75.44 637 SER A O 1
ATOM 5119 N N . TYR A 1 638 ? -33.997 -15.104 -2.573 1.00 74.62 638 TYR A N 1
ATOM 5120 C CA . TYR A 1 638 ? -33.205 -14.458 -3.634 1.00 74.62 638 TYR A CA 1
ATOM 5121 C C . TYR A 1 638 ? -33.072 -12.928 -3.514 1.00 74.62 638 TYR A C 1
ATOM 5123 O O . TYR A 1 638 ? -32.644 -12.268 -4.450 1.00 74.62 638 TYR A O 1
ATOM 5131 N N . VAL A 1 639 ? -33.363 -12.343 -2.347 1.00 70.56 639 VAL A N 1
ATOM 5132 C CA . VAL A 1 639 ? -33.321 -10.879 -2.102 1.00 70.56 639 VAL A CA 1
ATOM 5133 C C . VAL A 1 639 ? -31.940 -10.243 -2.358 1.00 70.56 639 VAL A C 1
ATOM 5135 O O . VAL A 1 639 ? -31.831 -9.041 -2.564 1.00 70.56 639 VAL A O 1
ATOM 5138 N N . TRP A 1 640 ? -30.873 -11.039 -2.409 1.00 68.44 640 TRP A N 1
ATOM 5139 C CA . TRP A 1 640 ? -29.517 -10.575 -2.709 1.00 68.44 640 TRP A CA 1
ATOM 5140 C C . TRP A 1 640 ? -29.241 -10.274 -4.190 1.00 68.44 640 TRP A C 1
ATOM 5142 O O . TRP A 1 640 ? -28.268 -9.582 -4.469 1.00 68.44 640 TRP A O 1
ATOM 5152 N N . VAL A 1 641 ? -30.062 -10.755 -5.136 1.00 72.50 641 VAL A N 1
ATOM 5153 C CA . VAL A 1 641 ? -29.920 -10.393 -6.567 1.00 72.50 641 VAL A CA 1
ATOM 5154 C C . VAL A 1 641 ? -30.658 -9.094 -6.923 1.00 72.50 641 VAL A C 1
ATOM 5156 O O . VAL A 1 641 ? -30.897 -8.805 -8.091 1.00 72.50 641 VAL A O 1
ATOM 5159 N N . GLU A 1 642 ? -31.080 -8.324 -5.920 1.00 77.31 642 GLU A N 1
ATOM 5160 C CA . GLU A 1 642 ? -31.765 -7.048 -6.105 1.00 77.31 642 GLU A CA 1
ATOM 5161 C C . GLU A 1 642 ? -30.770 -5.930 -6.442 1.00 77.31 642 GLU A C 1
ATOM 5163 O O . GLU A 1 642 ? -29.973 -5.512 -5.605 1.00 77.31 642 GLU A O 1
ATOM 5168 N N . GLU A 1 643 ? -30.837 -5.429 -7.677 1.00 73.88 643 GLU A N 1
ATOM 5169 C CA . GLU A 1 643 ? -29.926 -4.400 -8.203 1.00 73.88 643 GLU A CA 1
ATOM 5170 C C . GLU A 1 643 ? -30.266 -2.976 -7.715 1.00 73.88 643 GLU A C 1
ATOM 5172 O O . GLU A 1 643 ? -29.438 -2.068 -7.818 1.00 73.88 643 GLU A O 1
ATOM 5177 N N . HIS A 1 644 ? -31.477 -2.752 -7.188 1.00 75.06 644 HIS A N 1
ATOM 5178 C CA . HIS A 1 644 ? -31.979 -1.419 -6.848 1.00 75.06 644 HIS A CA 1
ATOM 5179 C C . HIS A 1 644 ? -32.444 -1.298 -5.392 1.00 75.06 644 HIS A C 1
ATOM 5181 O O . HIS A 1 644 ? -33.350 -2.005 -4.953 1.00 75.06 644 HIS A O 1
ATOM 5187 N N . ASP A 1 645 ? -31.919 -0.323 -4.646 1.00 73.75 645 ASP A N 1
ATOM 5188 C CA . ASP A 1 645 ? -32.468 0.020 -3.332 1.00 73.75 645 ASP A CA 1
ATOM 5189 C C . ASP A 1 645 ? -33.742 0.862 -3.495 1.00 73.75 645 ASP A C 1
ATOM 5191 O O . ASP A 1 645 ? -33.699 2.044 -3.831 1.00 73.75 645 ASP A O 1
ATOM 5195 N N . THR A 1 646 ? -34.904 0.262 -3.234 1.00 68.38 646 THR A N 1
ATOM 5196 C CA . THR A 1 646 ? -36.222 0.917 -3.372 1.00 68.38 646 THR A CA 1
ATOM 5197 C C . THR A 1 646 ? -36.414 2.173 -2.500 1.00 68.38 646 THR A C 1
ATOM 5199 O O . THR A 1 646 ? -37.417 2.878 -2.660 1.00 68.38 646 THR A O 1
ATOM 5202 N N . ARG A 1 647 ? -35.474 2.467 -1.589 1.00 59.59 647 ARG A N 1
ATOM 5203 C CA . ARG A 1 647 ? -35.417 3.681 -0.758 1.00 59.59 647 ARG A CA 1
ATOM 5204 C C . ARG A 1 647 ? -34.788 4.877 -1.481 1.00 59.59 647 ARG A C 1
ATOM 5206 O O . ARG A 1 647 ? -35.157 6.002 -1.164 1.00 59.59 647 ARG A O 1
ATOM 5213 N N . ASP A 1 648 ? -33.939 4.641 -2.482 1.00 74.94 648 ASP A N 1
ATOM 5214 C CA . ASP A 1 648 ? -33.310 5.687 -3.311 1.00 74.94 648 ASP A CA 1
ATOM 5215 C C . ASP A 1 648 ? -34.262 6.232 -4.400 1.00 74.94 648 ASP A C 1
ATOM 5217 O O . ASP A 1 648 ? -33.915 7.108 -5.195 1.00 74.94 648 ASP A O 1
ATOM 5221 N N . ALA A 1 649 ? -35.495 5.722 -4.443 1.00 73.75 649 ALA A N 1
ATOM 5222 C CA . ALA A 1 649 ? -36.522 6.146 -5.376 1.00 73.75 649 ALA A CA 1
ATOM 5223 C C . ALA A 1 649 ? -36.970 7.598 -5.132 1.00 73.75 649 ALA A C 1
ATOM 5225 O O . ALA A 1 649 ? -37.602 7.914 -4.124 1.00 73.75 649 ALA A O 1
ATOM 5226 N N . THR A 1 650 ? -36.736 8.464 -6.119 1.00 67.12 650 THR A N 1
ATOM 5227 C CA . THR A 1 650 ? -37.121 9.885 -6.079 1.00 67.12 650 THR A CA 1
ATOM 5228 C C . THR A 1 650 ? -38.634 10.118 -6.031 1.00 67.12 650 THR A C 1
ATOM 5230 O O . THR A 1 650 ? -39.079 11.140 -5.513 1.00 67.12 650 THR A O 1
ATOM 5233 N N . ASP A 1 651 ? -39.438 9.181 -6.546 1.00 75.12 651 ASP A N 1
ATOM 5234 C CA . ASP A 1 651 ? -40.895 9.208 -6.434 1.00 75.12 651 ASP A CA 1
ATOM 5235 C C . ASP A 1 651 ? -41.523 7.796 -6.350 1.00 75.12 651 ASP A C 1
ATOM 5237 O O . ASP A 1 651 ? -40.878 6.755 -6.513 1.00 75.12 651 ASP A O 1
ATOM 5241 N N . ARG A 1 652 ? -42.843 7.751 -6.117 1.00 70.44 652 ARG A N 1
ATOM 5242 C CA . ARG A 1 652 ? -43.624 6.503 -6.005 1.00 70.44 652 ARG A CA 1
ATOM 5243 C C . ARG A 1 652 ? -43.671 5.682 -7.306 1.00 70.44 652 ARG A C 1
ATOM 5245 O O . ARG A 1 652 ? -43.966 4.487 -7.257 1.00 70.44 652 ARG A O 1
ATOM 5252 N N . ARG A 1 653 ? -43.446 6.297 -8.470 1.00 77.56 653 ARG A N 1
ATOM 5253 C CA . ARG A 1 653 ? -43.431 5.630 -9.780 1.00 77.56 653 ARG A CA 1
ATOM 5254 C C . ARG A 1 653 ? -42.081 4.954 -10.013 1.00 77.56 653 ARG A C 1
ATOM 5256 O O . ARG A 1 653 ? -42.075 3.785 -10.381 1.00 77.56 653 ARG A O 1
ATOM 5263 N N . VAL A 1 654 ? -40.981 5.649 -9.732 1.00 75.94 654 VAL A N 1
ATOM 5264 C CA . VAL A 1 654 ? -39.612 5.115 -9.737 1.00 75.94 654 VAL A CA 1
ATOM 5265 C C . VAL A 1 654 ? -39.512 3.940 -8.767 1.00 75.94 654 VAL A C 1
ATOM 5267 O O . VAL A 1 654 ? -39.091 2.861 -9.170 1.00 75.94 654 VAL A O 1
ATOM 5270 N N . ARG A 1 655 ? -40.046 4.078 -7.545 1.00 74.00 655 ARG A N 1
ATOM 5271 C CA . ARG A 1 655 ? -40.079 2.982 -6.564 1.00 74.00 655 ARG A CA 1
ATOM 5272 C C . ARG A 1 655 ? -40.754 1.719 -7.103 1.00 74.00 655 ARG A C 1
ATOM 5274 O O . ARG A 1 655 ? -40.224 0.629 -6.938 1.00 74.00 655 ARG A O 1
ATOM 5281 N N . ARG A 1 656 ? -41.899 1.860 -7.778 1.00 78.69 656 ARG A N 1
ATOM 5282 C CA . ARG A 1 656 ? -42.619 0.726 -8.388 1.00 78.69 656 ARG A CA 1
ATOM 5283 C C . ARG A 1 656 ? -41.850 0.071 -9.535 1.00 78.69 656 ARG A C 1
ATOM 5285 O O . ARG A 1 656 ? -42.010 -1.127 -9.739 1.00 78.69 656 ARG A O 1
ATOM 5292 N N . LEU A 1 657 ? -41.053 0.836 -10.285 1.00 81.31 657 LEU A N 1
ATOM 5293 C CA . LEU A 1 657 ? -40.186 0.296 -11.335 1.00 81.31 657 LEU A CA 1
ATOM 5294 C C . LEU A 1 657 ? -39.022 -0.491 -10.719 1.00 81.31 657 LEU A C 1
ATOM 5296 O O . LEU A 1 657 ? -38.837 -1.647 -11.083 1.00 81.31 657 LEU A O 1
ATOM 5300 N N . MET A 1 658 ? -38.359 0.060 -9.698 1.00 80.75 658 MET A N 1
ATOM 5301 C CA . MET A 1 658 ? -37.302 -0.626 -8.939 1.00 80.75 658 MET A CA 1
ATOM 5302 C C . MET A 1 658 ? -37.825 -1.912 -8.276 1.00 80.75 658 MET A C 1
ATOM 5304 O O . MET A 1 658 ? -37.232 -2.974 -8.433 1.00 80.75 658 MET A O 1
ATOM 5308 N N . GLU A 1 659 ? -38.994 -1.866 -7.622 1.00 81.44 659 GLU A N 1
ATOM 5309 C CA . GLU A 1 659 ? -39.673 -3.051 -7.066 1.00 81.44 659 GLU A CA 1
ATOM 5310 C C . GLU A 1 659 ? -39.997 -4.102 -8.152 1.00 81.44 659 GLU A C 1
ATOM 5312 O O . GLU A 1 659 ? -39.924 -5.308 -7.896 1.00 81.44 659 GLU A O 1
ATOM 5317 N N . GLN A 1 660 ? -40.337 -3.668 -9.373 1.00 86.12 660 GLN A N 1
ATOM 5318 C CA . GLN A 1 660 ? -40.615 -4.550 -10.509 1.00 86.12 660 GLN A CA 1
ATOM 5319 C C . GLN A 1 660 ? -39.337 -5.158 -11.111 1.00 86.12 660 GLN A C 1
ATOM 5321 O O . GLN A 1 660 ? -39.363 -6.315 -11.532 1.00 86.12 660 GLN A O 1
ATOM 5326 N N . GLU A 1 661 ? -38.233 -4.417 -11.160 1.00 84.06 661 GLU A N 1
ATOM 5327 C CA . GLU A 1 661 ? -36.938 -4.881 -11.673 1.00 84.06 661 GLU A CA 1
ATOM 5328 C C . GLU A 1 661 ? -36.253 -5.827 -10.688 1.00 84.06 661 GLU A C 1
ATOM 5330 O O . GLU A 1 661 ? -35.922 -6.948 -11.074 1.00 84.06 661 GLU A O 1
ATOM 5335 N N . ASN A 1 662 ? -36.227 -5.487 -9.398 1.00 84.19 662 ASN A N 1
ATOM 5336 C CA . ASN A 1 662 ? -35.834 -6.404 -8.328 1.00 84.19 662 ASN A CA 1
ATOM 5337 C C . ASN A 1 662 ? -36.652 -7.699 -8.366 1.00 84.19 662 ASN A C 1
ATOM 5339 O O . ASN A 1 662 ? -36.100 -8.795 -8.270 1.00 84.19 662 ASN A O 1
ATOM 5343 N N . LYS A 1 663 ? -37.976 -7.609 -8.569 1.00 86.56 663 LYS A N 1
ATOM 5344 C CA . LYS A 1 663 ? -38.808 -8.807 -8.731 1.00 86.56 663 LYS A CA 1
ATOM 5345 C C . LYS A 1 663 ? -38.386 -9.643 -9.944 1.00 86.56 663 LYS A C 1
ATOM 5347 O O . LYS A 1 663 ? -38.253 -10.852 -9.795 1.00 86.56 663 LYS A O 1
ATOM 5352 N N . LYS A 1 664 ? -38.143 -9.034 -11.112 1.00 88.25 664 LYS A N 1
ATOM 5353 C CA . LYS A 1 664 ? -37.652 -9.760 -12.301 1.00 88.25 664 LYS A CA 1
ATOM 5354 C C . LYS A 1 664 ? -36.312 -10.449 -12.033 1.00 88.25 664 LYS A C 1
ATOM 5356 O O . LYS A 1 664 ? -36.151 -11.589 -12.456 1.00 88.25 664 LYS A O 1
ATOM 5361 N N . ALA A 1 665 ? -35.383 -9.789 -11.339 1.00 81.12 665 ALA A N 1
ATOM 5362 C CA . ALA A 1 665 ? -34.085 -10.362 -10.991 1.00 81.12 665 ALA A CA 1
ATOM 5363 C C . ALA A 1 665 ? -34.242 -11.594 -10.083 1.00 81.12 665 ALA A C 1
ATOM 5365 O O . ALA A 1 665 ? -33.745 -12.669 -10.421 1.00 81.12 665 ALA A O 1
ATOM 5366 N N . ARG A 1 666 ? -35.033 -11.485 -9.003 1.00 85.00 666 ARG A N 1
ATOM 5367 C CA . ARG A 1 666 ? -35.356 -12.620 -8.117 1.00 85.00 666 ARG A CA 1
ATOM 5368 C C . ARG A 1 666 ? -36.046 -13.763 -8.858 1.00 85.00 666 ARG A C 1
ATOM 5370 O O . ARG A 1 666 ? -35.639 -14.912 -8.714 1.00 85.00 666 ARG A O 1
ATOM 5377 N N . ASP A 1 667 ? -37.078 -13.463 -9.645 1.00 86.06 667 ASP A N 1
ATOM 5378 C CA . ASP A 1 667 ? -37.851 -14.469 -10.383 1.00 86.06 667 ASP A CA 1
ATOM 5379 C C . ASP A 1 667 ? -36.968 -15.185 -11.428 1.00 86.06 667 ASP A C 1
ATOM 5381 O O . ASP A 1 667 ? -37.091 -16.397 -11.612 1.00 86.06 667 ASP A O 1
ATOM 5385 N N . LYS A 1 668 ? -36.027 -14.466 -12.062 1.00 86.62 668 LYS A N 1
ATOM 5386 C CA . LYS A 1 668 ? -35.020 -15.033 -12.970 1.00 86.62 668 LYS A CA 1
ATOM 5387 C C . LYS A 1 668 ? -34.049 -15.961 -12.233 1.00 86.62 668 LYS A C 1
ATOM 5389 O O . LYS A 1 668 ? -33.905 -17.104 -12.651 1.00 86.62 668 LYS A O 1
ATOM 5394 N N . ALA A 1 669 ? -33.431 -15.511 -11.140 1.00 80.81 669 ALA A N 1
ATOM 5395 C CA . ALA A 1 669 ? -32.449 -16.308 -10.400 1.00 80.81 669 ALA A CA 1
ATOM 5396 C C . ALA A 1 669 ? -33.070 -17.573 -9.774 1.00 80.81 669 ALA A C 1
ATOM 5398 O O . ALA A 1 669 ? -32.486 -18.654 -9.840 1.00 80.81 669 ALA A O 1
ATOM 5399 N N . LYS A 1 670 ? -34.304 -17.476 -9.254 1.00 85.69 670 LYS A N 1
ATOM 5400 C CA . LYS A 1 670 ? -35.083 -18.647 -8.813 1.00 85.69 670 LYS A CA 1
ATOM 5401 C C . LYS A 1 670 ? -35.358 -19.613 -9.957 1.00 85.69 670 LYS A C 1
ATOM 5403 O O . LYS A 1 670 ? -35.261 -20.820 -9.764 1.00 85.69 670 LYS A O 1
ATOM 5408 N N . LYS A 1 671 ? -35.712 -19.101 -11.141 1.00 86.50 671 LYS A N 1
ATOM 5409 C CA . LYS A 1 671 ? -35.931 -19.944 -12.318 1.00 86.50 671 LYS A CA 1
ATOM 5410 C C . LYS A 1 671 ? -34.646 -20.667 -12.721 1.00 86.50 671 LYS A C 1
ATOM 5412 O O . LYS A 1 671 ? -34.691 -21.877 -12.882 1.00 86.50 671 LYS A O 1
ATOM 5417 N N . GLU A 1 672 ? -33.528 -19.952 -12.833 1.00 81.50 672 GLU A N 1
ATOM 5418 C CA . GLU A 1 672 ? -32.227 -20.536 -13.182 1.00 81.50 672 GLU A CA 1
ATOM 5419 C C . GLU A 1 672 ? -31.830 -21.634 -12.185 1.00 81.50 672 GLU A C 1
ATOM 5421 O O . GLU A 1 672 ? -31.460 -22.720 -12.618 1.00 81.50 672 GLU A O 1
ATOM 5426 N N . ARG A 1 673 ? -32.036 -21.433 -10.872 1.00 83.00 673 ARG A N 1
ATOM 5427 C CA . ARG A 1 673 ? -31.790 -22.482 -9.866 1.00 83.00 673 ARG A CA 1
ATOM 5428 C C . ARG A 1 673 ? -32.740 -23.681 -9.964 1.00 83.00 673 ARG A C 1
ATOM 5430 O O . ARG A 1 673 ? -32.324 -24.815 -9.739 1.00 83.00 673 ARG A O 1
ATOM 5437 N N . ASN A 1 674 ? -34.014 -23.44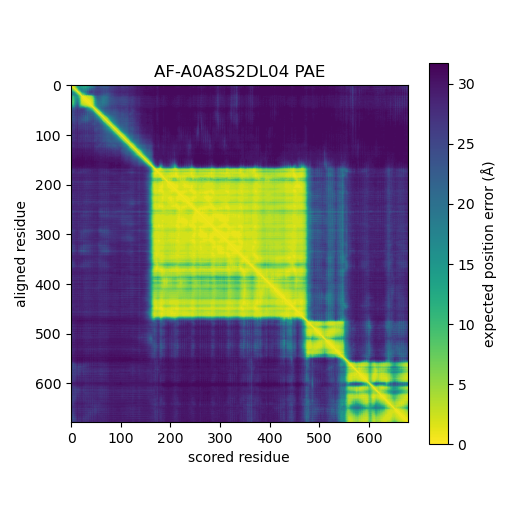8 -10.273 1.00 86.44 674 ASN A N 1
ATOM 5438 C CA . ASN A 1 674 ? -34.985 -24.530 -10.443 1.00 86.44 674 ASN A CA 1
ATOM 5439 C C . ASN A 1 674 ? -34.672 -25.366 -11.687 1.00 86.44 674 ASN A C 1
ATOM 5441 O O . ASN A 1 674 ? -34.729 -26.587 -11.619 1.00 86.44 674 ASN A O 1
ATOM 5445 N N . ASP A 1 675 ? -34.326 -24.713 -12.797 1.00 81.31 675 ASP A N 1
ATOM 5446 C CA . ASP A 1 675 ? -33.931 -25.358 -14.054 1.00 81.31 675 ASP A CA 1
ATOM 5447 C C . ASP A 1 675 ? -32.543 -26.036 -13.945 1.00 81.31 675 ASP A C 1
ATOM 5449 O O . ASP A 1 675 ? -32.222 -26.900 -14.751 1.00 81.31 675 ASP A O 1
ATOM 5453 N N . GLU A 1 676 ? -31.730 -25.661 -12.951 1.00 79.88 676 GLU A N 1
ATOM 5454 C CA . GLU A 1 676 ? -30.466 -26.314 -12.580 1.00 79.88 676 GLU A CA 1
ATOM 5455 C C . GLU A 1 676 ? -30.667 -27.636 -11.813 1.00 79.88 676 GLU A C 1
ATOM 5457 O O . GLU A 1 676 ? -29.921 -28.588 -12.030 1.00 79.88 676 GLU A O 1
ATOM 5462 N N . ILE A 1 677 ? -31.626 -27.686 -10.880 1.00 82.75 677 ILE A N 1
ATOM 5463 C CA . ILE A 1 677 ? -31.844 -28.838 -9.980 1.00 82.75 677 ILE A CA 1
ATOM 5464 C C . ILE A 1 677 ? -32.723 -29.938 -10.610 1.00 82.75 677 ILE A C 1
ATOM 5466 O O . ILE A 1 677 ? -32.641 -31.091 -10.182 1.00 82.75 677 ILE A O 1
ATOM 5470 N N . ARG A 1 678 ? -33.563 -29.583 -11.588 1.00 82.31 678 ARG A N 1
ATOM 5471 C CA . ARG A 1 678 ? -34.482 -30.488 -12.303 1.00 82.31 678 ARG A CA 1
ATOM 5472 C C . ARG A 1 678 ? -33.806 -31.262 -13.435 1.00 82.31 678 ARG A C 1
ATOM 5474 O O . ARG A 1 678 ? -34.203 -32.435 -13.609 1.00 82.31 678 ARG A O 1
#

Radius of gyration: 36.7 Å; Cα contacts (8 Å, |Δi|>4): 782; chains: 1; bounding box: 100×78×117 Å

Secondary structure (DSSP, 8-state):
-HHHHTSS-------------HHHHHHHHHHHHHHHHHHHHHHTT------------------------S--------------------------------------------------------------------------------------------------EEESTTSS-EEESEEEE-TTIIIIIS-HHHHHHHHHHHHHTT--EEE--TTTTTTHHHHHHHHHHHHHT--GGG-EEEEEESB--SSTTSBSS-HHHHHHHHHHHHHHHT-S-EEEEEESS--TTS-HHHHHHHHHHHHHTTSEEEEEEES--HHHHHHHHHHHHHTT-PPP-EEEEE-BTTB-HIIIIISHHHHHHH--EEEEE-TTGGGGGGTTTTTS--TTSGGGSTT-HHHHHHHHSHHHHHHHHHHHHHHHHHHHTTS-HHHHHHHHHHHSTT--EEEE--SSHHHHHHHHTHHHHHHHHSPPPHHHHHT--TT--HHHHHHHHHHHHHHS-GGG-TTSHHHHHHHHHHHHHHHHHHHSHHHHHHHHHHHHHHHHTSS-------S---GGGGSGGG-SSSSSSTTSHHHHHHHHHHHHHHHHHTT--------------TT--IIIIIHHHHHHHTT-------GGG--S-TTS-SSHHHHHHHHHHHHHHHHHHHHHHHHHH-

=== Feature glossary ===
A reading guide for the features in this record.

Start from the sequence.

  · Sequence gives the chain of amino acids in standard one-letter code (A=alanine, C=cysteine, …, Y=tyrosine), read N→C. It is the only feature that is directly encoded by the gene; all structural features are derived from the folded form of this sequence.

Fold it, and you get atomic coordinates and the backbone conformation that goes with them.

  · Structure coordinates are given as an mmCIF _atom_site loop: one row per atom with element, residue name, chain id, sequence number, and x/y/z position in Å. Only the four main-chain atoms per residue are included here; side chains are omitted to keep the record compact.

  · Backbone dihedral angles. Every residue except chain termini has a φ (preceding-C → N → Cα → C) and a ψ (N → Cα → C → next-N). They are reported in degrees following the IUPAC sign convention. Secondary structure is essentially a statement about which (φ, ψ) basin each residue occupies.

  · Eight-state secondary structure (DSSP): H is the canonical α-helix, G the tighter 3₁₀-helix, I the wider π-helix; E/B are β-structure, T and S are turns and bends, and '-' is everything else. DSSP derives these from the pattern of main-chain N–H···O=C hydrogen bonds, not from the sequence.

  · SS3 is a coarse helix/strand/coil call (letters a/b/c) made by the P-SEA algorithm from inter-Cα distances and dihedrals. It is less detailed than DSSP but needs only Cα positions.

Summarize the fold with a handful of shape descriptors and a per-residue structural alphabet.

  · Radius of gyration (Rg) is the root-mean-square distance of Cα atoms from their centroid — a single number for overall size and compactness. A globular domain of N residues has Rg ≈ 2.2·N^0.38 Å; an extended or disordered chain has a much larger Rg. The Cα contact count is the number of residue pairs whose Cα atoms are within 8 Å and are more than four positions apart in sequence — a standard proxy for tertiary packing density. The bounding box is the smallest axis-aligned box enclosing all Cα atoms.

  · 3Di is Foldseek's structural alphabet. Each residue is assigned one of twenty discrete states based on how its Cα sits relative to its spatial (not sequential) neighbors. Aligning 3Di strings finds structural homologs roughly as well as full 3D superposition, but orders of magnitude faster.

  · Solvent-accessible surface area (SASA) is the area in Å² traced out by the centre of a 1.4 Å probe sphere (a water molecule) rolled over the protein's van der Waals surface (Shrake–Rupley / Lee–Richards construction). Buried residues have near-zero SASA; fully exposed residues can exceed 200 Å². The total SASA scales roughly with the number of surface residues.

Ask how reliable the model is.

  · For AlphaFold models, the B-factor field carries pLDDT — the model's own estimate of local accuracy on a 0–100 scale. Regions with pLDDT<50 should be treated as essentially unmodeled; they often correspond to intrinsically disordered segments.

  · For experimental (PDB) structures, the B-factor (temperature factor) quantifies the positional spread of each atom in the crystal — a combination of thermal vibration and static disorder — in units of Å². High B-factors mark flexible loops or poorly resolved regions; low B-factors mark the rigid, well-ordered core.

  · Predicted Aligned Error (PAE) is an AlphaFold confidence matrix: entry (i, j) is the expected error in the position of residue j, in ångströms, when the prediction is superimposed on the true structure at residue i. Low PAE within a block of residues means that block is internally rigid and well-predicted; high PAE between two blocks means their relative placement is uncertain even if each block individually is confident.

Place it in context: what it resembles, what it is annotated as, and how it looks.

  · Structural nearest neighbors (via Foldseek easy-search vs the PDB). Reported per hit: target PDB id, E-value, and alignment TM-score. A TM-score above ~0.5 is the conventional threshold for 'same fold'.

  · Functional annotations link the protein to curated databases. InterPro entries identify conserved domains and families by matching the sequence against member-database signatures (Pfam, PROSITE, CDD, …). Gene Ontology (GO) terms describe molecular function, biological process, and cellular component in a controlled vocabulary. CATH places the structure in a hierarchical fold classification (Class/Architecture/Topology/Homologous-superfamily). The organism is the source species.

  · The contact map is a binary N×N matrix image: pixel (i, j) is dark where Cα_i and Cα_j are within 8 Å and |i−j|>4. Because the |i−j|>4 filter removes local helical contacts, off-diagonal stripes parallel to the main diagonal indicate parallel β-sheets; stripes perpendicular to it indicate antiparallel β-sheets. The Ramachandran plot scatters every residue's (φ, ψ) pair against the sterically allowed regions. The PAE heatmap renders the predicted-aligned-error matrix.

  · Six rendered views show the 3D structure from the faces of a cube — i.e. along ±x, ±y, ±z. Rendering representation is drawn randomly per protein from cartoon (secondary-structure ribbons), sticks (backbone bonds), or molecular surface; coloring is either N→C rainbow (blue at the N-terminus through red at the C-terminus) or one color per chain.